Protein 3D3Q (pdb70)

Structure (mmCIF, N/CA/C/O backbone):
data_3D3Q
#
_entry.id   3D3Q
#
_cell.length_a   58.622
_cell.length_b   84.480
_cell.length_c   75.397
_cell.angle_alpha   90.00
_cell.angle_beta   102.87
_cell.angle_gamma   90.00
#
_symmetry.space_group_name_H-M   'P 1 21 1'
#
loop_
_entity.id
_entity.type
_entity.pdbx_description
1 polymer 'tRNA delta(2)-isopentenylpyrophosphate transferase'
2 water water
#
loop_
_atom_site.group_PDB
_atom_site.id
_atom_site.type_symbol
_atom_site.label_atom_id
_atom_site.label_alt_id
_atom_site.label_comp_id
_atom_site.label_asym_id
_atom_site.label_entity_id
_atom_site.label_seq_id
_atom_site.pdbx_PDB_ins_code
_atom_site.Cartn_x
_atom_site.Cartn_y
_atom_site.Cartn_z
_atom_site.occupancy
_atom_site.B_iso_or_equiv
_atom_site.auth_seq_id
_atom_site.auth_comp_id
_atom_site.auth_asym_id
_atom_site.auth_atom_id
_atom_site.pdbx_PDB_model_num
ATOM 1 N N . LYS A 1 6 ? 9.770 -16.706 17.344 1.00 47.34 6 LYS A N 1
ATOM 2 C CA . LYS A 1 6 ? 9.686 -15.469 18.171 1.00 47.92 6 LYS A CA 1
ATOM 3 C C . LYS A 1 6 ? 9.964 -15.789 19.633 1.00 48.21 6 LYS A C 1
ATOM 4 O O . LYS A 1 6 ? 9.492 -16.801 20.167 1.00 48.06 6 LYS A O 1
ATOM 10 N N . PRO A 1 7 ? 10.743 -14.930 20.304 1.00 47.62 7 PRO A N 1
ATOM 11 C CA . PRO A 1 7 ? 11.079 -15.125 21.721 1.00 47.47 7 PRO A CA 1
ATOM 12 C C . PRO A 1 7 ? 9.897 -14.902 22.682 1.00 46.63 7 PRO A C 1
ATOM 13 O O . PRO A 1 7 ? 9.082 -13.993 22.493 1.00 46.51 7 PRO A O 1
ATOM 17 N N . PHE A 1 8 ? 9.814 -15.737 23.715 1.00 44.40 8 PHE A N 1
ATOM 18 C CA . PHE A 1 8 ? 8.747 -15.622 24.697 1.00 41.95 8 PHE A CA 1
ATOM 19 C C . PHE A 1 8 ? 8.958 -14.388 25.566 1.00 40.54 8 PHE A C 1
ATOM 20 O O . PHE A 1 8 ? 10.068 -14.136 26.041 1.00 40.58 8 PHE A O 1
ATOM 28 N N . LEU A 1 9 ? 7.881 -13.631 25.767 1.00 38.04 9 LEU A N 1
ATOM 29 C CA . LEU A 1 9 ? 7.915 -12.418 26.583 1.00 36.38 9 LEU A CA 1
ATOM 30 C C . LEU A 1 9 ? 6.629 -12.238 27.393 1.00 35.98 9 LEU A C 1
ATOM 31 O O . LEU A 1 9 ? 5.542 -12.412 26.847 1.00 37.94 9 LEU A O 1
ATOM 36 N N . ILE A 1 10 ? 6.742 -11.899 28.680 1.00 34.13 10 ILE A N 1
ATOM 37 C CA . ILE A 1 10 ? 5.554 -11.660 29.516 1.00 33.61 10 ILE A CA 1
ATOM 38 C C . ILE A 1 10 ? 5.402 -10.159 29.661 1.00 32.88 10 ILE A C 1
ATOM 39 O O . ILE A 1 10 ? 6.389 -9.457 29.867 1.00 32.89 10 ILE A O 1
ATOM 44 N N . VAL A 1 11 ? 4.179 -9.656 29.545 1.00 32.25 11 VAL A N 1
ATOM 45 C CA . VAL A 1 11 ? 3.953 -8.211 29.699 1.00 33.18 11 VAL A CA 1
ATOM 46 C C . VAL A 1 11 ? 2.799 -7.993 30.705 1.00 33.37 11 VAL A C 1
ATOM 47 O O . VAL A 1 11 ? 1.670 -8.456 30.494 1.00 33.93 11 VAL A O 1
ATOM 51 N N . ILE A 1 12 ? 3.091 -7.290 31.797 1.00 31.84 12 ILE A N 1
ATOM 52 C CA . ILE A 1 12 ? 2.106 -7.032 32.842 1.00 30.80 12 ILE A CA 1
ATOM 53 C C . ILE A 1 12 ? 1.866 -5.536 33.017 1.00 31.11 12 ILE A C 1
ATOM 54 O O . ILE A 1 12 ? 2.624 -4.849 33.708 1.00 30.46 12 ILE A O 1
ATOM 59 N N . VAL A 1 13 ? 0.808 -5.035 32.383 1.00 30.72 13 VAL A N 1
ATOM 60 C CA . VAL A 1 13 ? 0.466 -3.620 32.457 1.00 29.94 13 VAL A CA 1
ATOM 61 C C . VAL A 1 13 ? -0.652 -3.426 33.452 1.00 29.66 13 VAL A C 1
ATOM 62 O O . VAL A 1 13 ? -1.336 -4.374 33.801 1.00 30.84 13 VAL A O 1
ATOM 66 N N . GLY A 1 14 ? -0.839 -2.199 33.909 1.00 30.29 14 GLY A N 1
ATOM 67 C CA . GLY A 1 14 ? -1.889 -1.938 34.871 1.00 31.58 14 GLY A CA 1
ATOM 68 C C . GLY A 1 14 ? -1.642 -0.598 35.525 1.00 32.22 14 GLY A C 1
ATOM 69 O O . GLY A 1 14 ? -0.521 -0.108 35.523 1.00 31.01 14 GLY A O 1
ATOM 70 N N . PRO A 1 15 ? -2.677 0.021 36.103 1.00 33.98 15 PRO A N 1
ATOM 71 C CA . PRO A 1 15 ? -2.483 1.323 36.744 1.00 35.35 15 PRO A CA 1
ATOM 72 C C . PRO A 1 15 ? -1.478 1.279 37.893 1.00 36.07 15 PRO A C 1
ATOM 73 O O . PRO A 1 15 ? -1.230 0.218 38.457 1.00 36.01 15 PRO A O 1
ATOM 77 N N . THR A 1 16 ? -0.891 2.431 38.211 1.00 36.66 16 THR A N 1
ATOM 78 C CA . THR A 1 16 ? 0.089 2.538 39.286 1.00 38.58 16 THR A CA 1
ATOM 79 C C . THR A 1 16 ? -0.373 1.853 40.573 1.00 40.27 16 THR A C 1
ATOM 80 O O . THR A 1 16 ? -1.523 2.001 40.989 1.00 40.98 16 THR A O 1
ATOM 84 N N . ALA A 1 17 ? 0.536 1.118 41.208 1.00 40.72 17 ALA A N 1
ATOM 85 C CA . ALA A 1 17 ? 0.219 0.417 42.443 1.00 42.57 17 ALA A CA 1
ATOM 86 C C . ALA A 1 17 ? -1.083 -0.378 42.324 1.00 43.15 17 ALA A C 1
ATOM 87 O O . ALA A 1 17 ? -2.011 -0.205 43.123 1.00 43.42 17 ALA A O 1
ATOM 89 N N . SER A 1 18 ? -1.159 -1.238 41.317 1.00 42.43 18 SER A N 1
ATOM 90 C CA . SER A 1 18 ? -2.344 -2.051 41.119 1.00 40.61 18 SER A CA 1
ATOM 91 C C . SER A 1 18 ? -1.921 -3.495 41.298 1.00 40.77 18 SER A C 1
ATOM 92 O O . SER A 1 18 ? -2.693 -4.424 41.054 1.00 42.04 18 SER A O 1
ATOM 95 N N . GLY A 1 19 ? -0.681 -3.681 41.730 1.00 40.01 19 GLY A N 1
ATOM 96 C CA . GLY A 1 19 ? -0.170 -5.026 41.920 1.00 40.03 19 GLY A CA 1
ATOM 97 C C . GLY A 1 19 ? 0.645 -5.548 40.744 1.00 38.18 19 GLY A C 1
ATOM 98 O O . GLY A 1 19 ? 1.235 -6.625 40.806 1.00 38.21 19 GLY A O 1
ATOM 99 N N . LYS A 1 20 ? 0.684 -4.791 39.660 1.00 36.98 20 LYS A N 1
ATOM 100 C CA . LYS A 1 20 ? 1.444 -5.241 38.522 1.00 35.89 20 LYS A CA 1
ATOM 101 C C . LYS A 1 20 ? 2.908 -5.443 38.936 1.00 36.34 20 LYS A C 1
ATOM 102 O O . LYS A 1 20 ? 3.527 -6.452 38.590 1.00 37.13 20 LYS A O 1
ATOM 108 N N . THR A 1 21 ? 3.455 -4.511 39.705 1.00 35.70 21 THR A N 1
ATOM 109 C CA . THR A 1 21 ? 4.840 -4.619 40.147 1.00 35.75 21 THR A CA 1
ATOM 110 C C . THR A 1 21 ? 5.079 -5.838 41.024 1.00 35.78 21 THR A C 1
ATOM 111 O O . THR A 1 21 ? 6.054 -6.572 40.832 1.00 35.67 21 THR A O 1
ATOM 115 N N . GLU A 1 22 ? 4.197 -6.056 41.989 1.00 35.56 22 GLU A N 1
ATOM 116 C CA . GLU A 1 22 ? 4.326 -7.196 42.879 1.00 36.42 22 GLU A CA 1
ATOM 117 C C . GLU A 1 22 ? 4.155 -8.475 42.073 1.00 35.88 22 GLU A C 1
ATOM 118 O O . GLU A 1 22 ? 4.979 -9.381 42.161 1.00 37.29 22 GLU A O 1
ATOM 124 N N . LEU A 1 23 ? 3.090 -8.539 41.276 1.00 34.58 23 LEU A N 1
ATOM 125 C CA . LEU A 1 23 ? 2.826 -9.704 40.445 1.00 32.10 23 LEU A CA 1
ATOM 126 C C . LEU A 1 23 ? 4.039 -10.051 39.576 1.00 31.09 23 LEU A C 1
ATOM 127 O O . LEU A 1 23 ? 4.403 -11.217 39.458 1.00 27.98 23 LEU A O 1
ATOM 132 N N . SER A 1 24 ? 4.663 -9.040 38.973 1.00 32.29 24 SER A N 1
ATOM 133 C CA . SER A 1 24 ? 5.842 -9.271 38.129 1.00 34.51 24 SER A CA 1
ATOM 134 C C . SER A 1 24 ? 6.915 -10.040 38.890 1.00 34.30 24 SER A C 1
ATOM 135 O O . SER A 1 24 ? 7.439 -11.030 38.403 1.00 35.07 24 SER A O 1
ATOM 138 N N . ILE A 1 25 ? 7.237 -9.584 40.089 1.00 33.62 25 ILE A N 1
ATOM 139 C CA . ILE A 1 25 ? 8.251 -10.24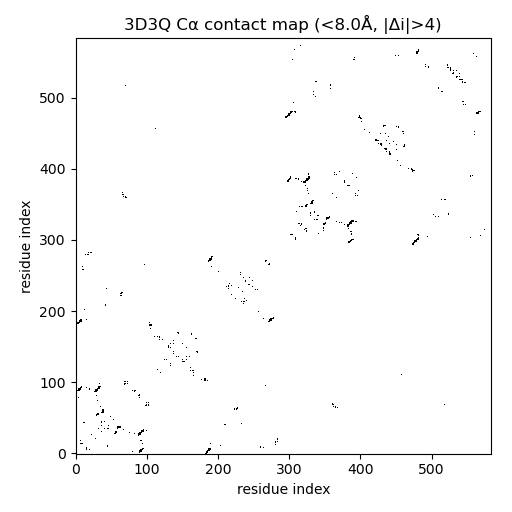4 40.876 1.00 33.95 25 ILE A CA 1
ATOM 140 C C . ILE A 1 25 ? 7.850 -11.690 41.196 1.00 35.37 25 ILE A C 1
ATOM 141 O O . ILE A 1 25 ? 8.677 -12.608 41.097 1.00 35.34 25 ILE A O 1
ATOM 146 N N . GLU A 1 26 ? 6.586 -11.909 41.554 1.00 36.42 26 GLU A N 1
ATOM 147 C CA . GLU A 1 26 ? 6.106 -13.262 41.869 1.00 38.00 26 GLU A CA 1
ATOM 148 C C . GLU A 1 26 ? 6.267 -14.202 40.671 1.00 37.34 26 GLU A C 1
ATOM 149 O O . GLU A 1 26 ? 6.623 -15.369 40.836 1.00 37.59 26 GLU A O 1
ATOM 155 N N . VAL A 1 27 ? 6.001 -13.683 39.473 1.00 36.34 27 VAL A N 1
ATOM 156 C CA . VAL A 1 27 ? 6.141 -14.460 38.248 1.00 34.75 27 VAL A CA 1
ATOM 157 C C . VAL A 1 27 ? 7.627 -14.683 37.994 1.00 35.06 27 VAL A C 1
ATOM 158 O O . VAL A 1 27 ? 8.044 -15.752 37.567 1.00 34.96 27 VAL A O 1
ATOM 162 N N . ALA A 1 28 ? 8.419 -13.657 38.275 1.00 35.66 28 ALA A N 1
ATOM 163 C CA . ALA A 1 28 ? 9.849 -13.720 38.085 1.00 36.34 28 ALA A CA 1
ATOM 164 C C . ALA A 1 28 ? 10.465 -14.753 39.009 1.00 38.34 28 ALA A C 1
ATOM 165 O O . ALA A 1 28 ? 11.452 -15.406 38.660 1.00 39.44 28 ALA A O 1
ATOM 167 N N . LYS A 1 29 ? 9.889 -14.910 40.194 1.00 39.77 29 LYS A N 1
ATOM 168 C CA . LYS A 1 29 ? 10.408 -15.880 41.146 1.00 40.39 29 LYS A CA 1
ATOM 169 C C . LYS A 1 29 ? 9.949 -17.299 40.859 1.00 40.52 29 LYS A C 1
ATOM 170 O O . LYS A 1 29 ? 10.622 -18.239 41.252 1.00 41.59 29 LYS A O 1
ATOM 176 N N . LYS A 1 30 ? 8.816 -17.465 40.186 1.00 40.21 30 LYS A N 1
ATOM 177 C CA . LYS A 1 30 ? 8.337 -18.806 39.901 1.00 41.59 30 LYS A CA 1
ATOM 178 C C . LYS A 1 30 ? 8.884 -19.327 38.571 1.00 43.51 30 LYS A C 1
ATOM 179 O O . LYS A 1 30 ? 8.861 -20.529 38.327 1.00 43.62 30 LYS A O 1
ATOM 185 N N . PHE A 1 31 ? 9.388 -18.430 37.721 1.00 44.17 31 PHE A N 1
ATOM 186 C CA . PHE A 1 31 ? 9.940 -18.814 36.419 1.00 44.51 31 PHE A CA 1
ATOM 187 C C . PHE A 1 31 ? 11.289 -18.170 36.195 1.00 45.33 31 PHE A C 1
ATOM 188 O O . PHE A 1 31 ? 11.634 -17.818 35.068 1.00 45.02 31 PHE A O 1
ATOM 196 N N . ASN A 1 32 ? 12.050 -18.044 37.282 1.00 47.84 32 ASN A N 1
ATOM 197 C CA . ASN A 1 32 ? 13.382 -17.419 37.295 1.00 49.84 32 ASN A CA 1
ATOM 198 C C . ASN A 1 32 ? 13.603 -16.505 36.095 1.00 49.50 32 ASN A C 1
ATOM 199 O O . ASN A 1 32 ? 14.394 -16.794 35.191 1.00 50.98 32 ASN A O 1
ATOM 204 N N . GLY A 1 33 ? 12.871 -15.398 36.096 1.00 47.07 33 GLY A N 1
ATOM 205 C CA . GLY A 1 33 ? 12.994 -14.433 35.027 1.00 44.42 33 GLY A CA 1
ATOM 206 C C . GLY A 1 33 ? 13.567 -13.138 35.566 1.00 42.58 33 GLY A C 1
ATOM 207 O O . GLY A 1 33 ? 13.970 -13.059 36.725 1.00 41.73 33 GLY A O 1
ATOM 208 N N . GLU A 1 34 ? 13.620 -12.124 34.711 1.00 41.54 34 GLU A N 1
ATOM 209 C CA . GLU A 1 34 ? 14.122 -10.821 35.099 1.00 39.53 34 GLU A CA 1
ATOM 210 C C . GLU A 1 34 ? 13.166 -9.801 34.512 1.00 38.04 34 GLU A C 1
ATOM 211 O O . GLU A 1 34 ? 12.592 -10.005 33.440 1.00 36.36 34 GLU A O 1
ATOM 217 N N . ILE A 1 35 ? 13.008 -8.695 35.222 1.00 37.64 35 ILE A N 1
ATOM 218 C CA . ILE A 1 35 ? 12.066 -7.665 34.828 1.00 37.78 35 ILE A CA 1
ATOM 219 C C . ILE A 1 35 ? 12.679 -6.440 34.183 1.00 37.21 35 ILE A C 1
ATOM 220 O O . ILE A 1 35 ? 13.723 -5.963 34.602 1.00 37.93 35 ILE A O 1
ATOM 225 N N . ILE A 1 36 ? 12.003 -5.926 33.166 1.00 37.04 36 ILE A N 1
ATOM 226 C CA . ILE A 1 36 ? 12.438 -4.716 32.496 1.00 36.12 36 ILE A CA 1
ATOM 227 C C . ILE A 1 36 ? 11.354 -3.669 32.787 1.00 37.69 36 ILE A C 1
ATOM 228 O O . ILE A 1 36 ? 10.207 -3.833 32.380 1.00 38.12 36 ILE A O 1
ATOM 233 N N . SER A 1 37 ? 11.709 -2.610 33.506 1.00 37.83 37 SER A N 1
ATOM 234 C CA . SER A 1 37 ? 10.744 -1.571 33.829 1.00 37.74 37 SER A CA 1
ATOM 235 C C . SER A 1 37 ? 10.202 -0.918 32.553 1.00 37.95 37 SER A C 1
ATOM 236 O O . SER A 1 37 ? 10.969 -0.487 31.692 1.00 37.35 37 SER A O 1
ATOM 239 N N . GLY A 1 38 ? 8.874 -0.871 32.426 1.00 38.61 38 GLY A N 1
ATOM 240 C CA . GLY A 1 38 ? 8.253 -0.268 31.252 1.00 39.20 38 GLY A CA 1
ATOM 241 C C . GLY A 1 38 ? 7.872 1.183 31.485 1.00 41.13 38 GLY A C 1
ATOM 242 O O . GLY A 1 38 ? 7.455 1.899 30.565 1.00 39.58 38 GLY A O 1
ATOM 243 N N . ASP A 1 39 ? 8.020 1.615 32.734 1.00 42.10 39 ASP A N 1
ATOM 244 C CA . ASP A 1 39 ? 7.694 2.977 33.129 1.00 44.59 39 ASP A CA 1
ATOM 245 C C . ASP A 1 39 ? 8.674 3.991 32.530 1.00 45.44 39 ASP A C 1
ATOM 246 O O . ASP A 1 39 ? 9.884 3.849 32.665 1.00 46.29 39 ASP A O 1
ATOM 251 N N . SER A 1 40 ? 8.149 5.028 31.890 1.00 45.73 40 SER A N 1
ATOM 252 C CA . SER A 1 40 ? 9.007 6.038 31.286 1.00 46.96 40 SER A CA 1
ATOM 253 C C . SER A 1 40 ? 9.523 7.073 32.276 1.00 47.74 40 SER A C 1
ATOM 254 O O . SER A 1 40 ? 10.194 8.033 31.886 1.00 47.33 40 SER A O 1
ATOM 265 N N . GLN A 1 42 ? 10.521 5.967 35.778 1.00 47.21 42 GLN A N 1
ATOM 266 C CA . GLN A 1 42 ? 11.387 5.258 36.710 1.00 44.79 42 GLN A CA 1
ATOM 267 C C . GLN A 1 42 ? 12.805 5.173 36.162 1.00 43.38 42 GLN A C 1
ATOM 268 O O . GLN A 1 42 ? 13.702 4.659 36.822 1.00 42.91 42 GLN A O 1
ATOM 274 N N . VAL A 1 43 ? 13.002 5.709 34.960 1.00 41.63 43 VAL A N 1
ATOM 275 C CA . VAL A 1 43 ? 14.308 5.709 34.338 1.00 39.69 43 VAL A CA 1
ATOM 276 C C . VAL A 1 43 ? 15.179 6.815 34.916 1.00 39.24 43 VAL A C 1
ATOM 277 O O . VAL A 1 43 ? 16.398 6.742 34.848 1.00 39.12 43 VAL A O 1
ATOM 281 N N . TYR A 1 44 ? 14.547 7.831 35.496 1.00 39.65 44 TYR A N 1
ATOM 282 C CA . TYR A 1 44 ? 15.278 8.961 36.069 1.00 40.32 44 TYR A CA 1
ATOM 283 C C . TYR A 1 44 ? 15.685 8.755 37.538 1.00 42.44 44 TYR A C 1
ATOM 284 O O . TYR A 1 44 ? 14.876 8.359 38.372 1.00 42.07 44 TYR A O 1
ATOM 293 N N . GLN A 1 45 ? 16.945 9.042 37.847 1.00 43.92 45 GLN A N 1
ATOM 294 C CA . GLN A 1 45 ? 17.452 8.884 39.196 1.00 46.34 45 GLN A CA 1
ATOM 295 C C . GLN A 1 45 ? 17.102 10.118 40.029 1.00 47.78 45 GLN A C 1
ATOM 296 O O . GLN A 1 45 ? 17.187 11.249 39.548 1.00 47.56 45 GLN A O 1
ATOM 302 N N . GLY A 1 46 ? 16.685 9.896 41.274 1.00 48.21 46 GLY A N 1
ATOM 303 C CA . GLY A 1 46 ? 16.318 11.011 42.135 1.00 49.37 46 GLY A CA 1
ATOM 304 C C . GLY A 1 46 ? 14.813 11.171 42.212 1.00 50.77 46 GLY A C 1
ATOM 305 O O . GLY A 1 46 ? 14.273 11.756 43.159 1.00 49.20 46 GLY A O 1
ATOM 314 N N . ASP A 1 48 ? 12.109 8.969 42.713 1.00 52.63 48 ASP A N 1
ATOM 315 C CA . ASP A 1 48 ? 11.651 7.657 43.149 1.00 51.41 48 ASP A CA 1
ATOM 316 C C . ASP A 1 48 ? 10.236 7.640 43.742 1.00 49.19 48 ASP A C 1
ATOM 317 O O . ASP A 1 48 ? 9.437 6.753 43.438 1.00 48.61 48 ASP A O 1
ATOM 322 N N . ILE A 1 49 ? 9.924 8.620 44.578 1.00 46.94 49 ILE A N 1
ATOM 323 C CA . ILE A 1 49 ? 8.617 8.680 45.210 1.00 45.38 49 ILE A CA 1
ATOM 324 C C . ILE A 1 49 ? 7.471 9.008 44.261 1.00 43.66 49 ILE A C 1
ATOM 325 O O . ILE A 1 49 ? 6.463 8.309 44.243 1.00 43.49 49 ILE A O 1
ATOM 330 N N . GLY A 1 50 ? 7.617 10.070 43.479 1.00 42.05 50 GLY A N 1
ATOM 331 C CA . GLY A 1 50 ? 6.546 10.454 42.569 1.00 41.84 50 GLY A CA 1
ATOM 332 C C . GLY A 1 50 ? 6.304 9.495 41.416 1.00 39.86 50 GLY A C 1
ATOM 333 O O . GLY A 1 50 ? 5.323 9.614 40.685 1.00 38.30 50 GLY A O 1
ATOM 334 N N . THR A 1 51 ? 7.185 8.522 41.268 1.00 38.59 51 THR A N 1
ATOM 335 C CA . THR A 1 51 ? 7.065 7.593 40.177 1.00 39.16 51 THR A CA 1
ATOM 336 C C . THR A 1 51 ? 6.732 6.186 40.632 1.00 39.81 51 THR A C 1
ATOM 337 O O . THR A 1 51 ? 6.650 5.269 39.811 1.00 40.79 51 THR A O 1
ATOM 341 N N . ALA A 1 52 ? 6.545 6.017 41.939 1.00 39.14 52 ALA A N 1
ATOM 342 C CA . ALA A 1 52 ? 6.226 4.717 42.538 1.00 37.57 52 ALA A CA 1
ATOM 343 C C . ALA A 1 52 ? 7.338 3.724 42.226 1.00 38.14 52 ALA A C 1
ATOM 344 O O . ALA A 1 52 ? 7.094 2.532 42.036 1.00 37.54 52 ALA A O 1
ATOM 346 N N . LYS A 1 53 ? 8.565 4.235 42.181 1.00 40.06 53 LYS A N 1
ATOM 347 C CA . LYS A 1 53 ? 9.741 3.420 41.888 1.00 42.16 53 LYS A CA 1
ATOM 348 C C . LYS A 1 53 ? 9.989 2.345 42.939 1.00 42.20 53 LYS A C 1
ATOM 349 O O . LYS A 1 53 ? 10.161 2.651 44.121 1.00 42.30 53 LYS A O 1
ATOM 355 N N . VAL A 1 54 ? 10.027 1.089 42.498 1.00 42.43 54 VAL A N 1
ATOM 356 C CA . VAL A 1 54 ? 10.262 -0.040 43.395 1.00 42.54 54 VAL A CA 1
ATOM 357 C C . VAL A 1 54 ? 11.678 -0.002 43.960 1.00 42.74 54 VAL A C 1
ATOM 358 O O . VAL A 1 54 ? 12.640 0.289 43.238 1.00 42.21 54 VAL A O 1
ATOM 362 N N . THR A 1 55 ? 11.810 -0.291 45.250 1.00 41.88 55 THR A N 1
ATOM 363 C CA . THR A 1 55 ? 13.120 -0.254 45.891 1.00 42.17 55 THR A CA 1
ATOM 364 C C . THR A 1 55 ? 13.915 -1.537 45.748 1.00 40.91 55 THR A C 1
ATOM 365 O O . THR A 1 55 ? 13.357 -2.611 45.534 1.00 37.85 55 THR A O 1
ATOM 369 N N . THR A 1 56 ? 15.233 -1.406 45.856 1.00 42.43 56 THR A N 1
ATOM 370 C CA . THR A 1 56 ? 16.114 -2.557 45.731 1.00 44.85 56 THR A CA 1
ATOM 371 C C . THR A 1 56 ? 15.630 -3.688 46.640 1.00 45.98 56 THR A C 1
ATOM 372 O O . THR A 1 56 ? 15.676 -4.852 46.262 1.00 46.23 56 THR A O 1
ATOM 376 N N . GLU A 1 57 ? 15.143 -3.343 47.828 1.00 47.39 57 GLU A N 1
ATOM 377 C CA . GLU A 1 57 ? 14.674 -4.344 48.773 1.00 47.62 57 GLU A CA 1
ATOM 378 C C . GLU A 1 57 ? 13.441 -5.053 48.306 1.00 47.71 57 GLU A C 1
ATOM 379 O O . GLU A 1 57 ? 13.327 -6.260 48.438 1.00 48.16 57 GLU A O 1
ATOM 385 N N . GLU A 1 58 ? 12.502 -4.291 47.779 1.00 48.34 58 GLU A N 1
ATOM 386 C CA . GLU A 1 58 ? 11.257 -4.857 47.314 1.00 50.36 58 GLU A CA 1
ATOM 387 C C . GLU A 1 58 ? 11.435 -5.758 46.103 1.00 51.67 58 GLU A C 1
ATOM 388 O O . GLU A 1 58 ? 10.605 -6.627 45.843 1.00 51.05 58 GLU A O 1
ATOM 402 N N . GLU A 1 60 ? 13.163 -8.110 45.831 1.00 53.56 60 GLU A N 1
ATOM 403 C CA . GLU A 1 60 ? 13.433 -9.453 46.352 1.00 52.64 60 GLU A CA 1
ATOM 404 C C . GLU A 1 60 ? 14.481 -10.251 45.585 1.00 50.43 60 GLU A C 1
ATOM 405 O O . GLU A 1 60 ? 14.318 -11.450 45.392 1.00 51.35 60 GLU A O 1
ATOM 411 N N . GLY A 1 61 ? 15.554 -9.601 45.154 1.00 48.05 61 GLY A N 1
ATOM 412 C CA . GLY A 1 61 ? 16.582 -10.330 44.443 1.00 46.22 61 GLY A CA 1
ATOM 413 C C . GLY A 1 61 ? 16.423 -10.307 42.939 1.00 45.02 61 GLY A C 1
ATOM 414 O O . GLY A 1 61 ? 17.412 -10.296 42.208 1.00 46.21 61 GLY A O 1
ATOM 415 N N . ILE A 1 62 ? 15.189 -10.308 42.455 1.00 43.60 62 ILE A N 1
ATOM 416 C CA . ILE A 1 62 ? 14.969 -10.276 41.019 1.00 41.23 62 ILE A CA 1
ATOM 417 C C . ILE A 1 62 ? 15.599 -9.022 40.419 1.00 40.65 62 ILE A C 1
ATOM 418 O O . ILE A 1 62 ? 15.292 -7.905 40.821 1.00 41.62 62 ILE A O 1
ATOM 423 N N . PRO A 1 63 ? 16.491 -9.190 39.442 1.00 40.13 63 PRO A N 1
ATOM 424 C CA . PRO A 1 63 ? 17.144 -8.041 38.805 1.00 40.32 63 PRO A CA 1
ATOM 425 C C . PRO A 1 63 ? 16.221 -7.197 37.917 1.00 39.75 63 PRO A C 1
ATOM 426 O O . PRO A 1 63 ? 15.509 -7.736 37.073 1.00 39.18 63 PRO A O 1
ATOM 430 N N . HIS A 1 64 ? 16.235 -5.877 38.115 1.00 39.80 64 HIS A N 1
ATOM 431 C CA . HIS A 1 64 ? 15.404 -4.971 37.322 1.00 40.76 64 HIS A CA 1
ATOM 432 C C . HIS A 1 64 ? 16.240 -4.041 36.409 1.00 42.95 64 HIS A C 1
ATOM 433 O O . HIS A 1 64 ? 17.318 -3.576 36.786 1.00 41.97 64 HIS A O 1
ATOM 440 N N . TYR A 1 65 ? 15.734 -3.786 35.201 1.00 44.46 65 TYR A N 1
ATOM 441 C CA . TYR A 1 65 ? 16.416 -2.924 34.246 1.00 46.92 65 TYR A CA 1
ATOM 442 C C . TYR A 1 65 ? 15.558 -1.722 33.913 1.00 48.79 65 TYR A C 1
ATOM 443 O O . TYR A 1 65 ? 14.356 -1.716 34.197 1.00 48.51 65 TYR A O 1
ATOM 460 N N . ILE A 1 67 ? 15.790 1.237 35.256 1.00 50.85 67 ILE A N 1
ATOM 461 C CA . ILE A 1 67 ? 15.494 2.005 36.472 1.00 49.39 67 ILE A CA 1
ATOM 462 C C . ILE A 1 67 ? 16.742 2.762 36.944 1.00 48.87 67 ILE A C 1
ATOM 463 O O . ILE A 1 67 ? 17.774 2.150 37.219 1.00 49.58 67 ILE A O 1
ATOM 468 N N . ASP A 1 68 ? 16.639 4.090 37.028 1.00 47.81 68 ASP A N 1
ATOM 469 C CA . ASP A 1 68 ? 17.760 4.942 37.434 1.00 47.06 68 ASP A CA 1
ATOM 470 C C . ASP A 1 68 ? 18.911 4.812 36.444 1.00 46.44 68 ASP A C 1
ATOM 471 O O . ASP A 1 68 ? 20.064 4.604 36.838 1.00 46.29 68 ASP A O 1
ATOM 476 N N . ILE A 1 69 ? 18.599 4.922 35.158 1.00 44.44 69 ILE A N 1
ATOM 477 C CA . ILE A 1 69 ? 19.616 4.812 34.129 1.00 42.98 69 ILE A CA 1
ATOM 478 C C . ILE A 1 69 ? 19.953 6.161 33.496 1.00 42.60 69 ILE A C 1
ATOM 479 O O . ILE A 1 69 ? 20.851 6.252 32.664 1.00 42.00 69 ILE A O 1
ATOM 484 N N . LEU A 1 70 ? 19.245 7.212 33.902 1.00 42.59 70 LEU A N 1
ATOM 485 C CA . LEU A 1 70 ? 19.486 8.549 33.359 1.00 40.82 70 LEU A CA 1
ATOM 486 C C . LEU A 1 70 ? 19.250 9.633 34.407 1.00 41.05 70 LEU A C 1
ATOM 487 O O . LEU A 1 70 ? 18.577 9.405 35.398 1.00 41.88 70 LEU A O 1
ATOM 492 N N . PRO A 1 71 ? 19.835 10.825 34.214 1.00 43.24 71 PRO A N 1
ATOM 493 C CA . PRO A 1 71 ? 19.650 11.934 35.154 1.00 41.06 71 PRO A CA 1
ATOM 494 C C . PRO A 1 71 ? 18.362 12.638 34.725 1.00 42.77 71 PRO A C 1
ATOM 495 O O . PRO A 1 71 ? 17.904 12.457 33.605 1.00 42.17 71 PRO A O 1
ATOM 499 N N . PRO A 1 72 ? 17.770 13.460 35.603 1.00 46.11 72 PRO A N 1
ATOM 500 C CA . PRO A 1 72 ? 16.522 14.173 35.299 1.00 45.97 72 PRO A CA 1
ATOM 501 C C . PRO A 1 72 ? 16.497 14.962 33.990 1.00 48.27 72 PRO A C 1
ATOM 502 O O . PRO A 1 72 ? 15.500 14.933 33.254 1.00 49.06 72 PRO A O 1
ATOM 506 N N . ASP A 1 73 ? 17.593 15.659 33.693 1.00 50.27 73 ASP A N 1
ATOM 507 C CA . ASP A 1 73 ? 17.710 16.484 32.476 1.00 50.11 73 ASP A CA 1
ATOM 508 C C . ASP A 1 73 ? 17.880 15.666 31.197 1.00 50.04 73 ASP A C 1
ATOM 509 O O . ASP A 1 73 ? 17.918 16.220 30.087 1.00 51.02 73 ASP A O 1
ATOM 514 N N . ALA A 1 74 ? 17.997 14.350 31.356 1.00 48.21 74 ALA A N 1
ATOM 515 C CA . ALA A 1 74 ? 18.159 13.464 30.210 1.00 45.93 74 ALA A CA 1
ATOM 516 C C . ALA A 1 74 ? 16.842 13.337 29.472 1.00 44.07 74 ALA A C 1
ATOM 517 O O . ALA A 1 74 ? 15.780 13.627 30.015 1.00 41.10 74 ALA A O 1
ATOM 519 N N . SER A 1 75 ? 16.921 12.893 28.229 1.00 44.15 75 SER A N 1
ATOM 520 C CA . SER A 1 75 ? 15.727 12.747 27.425 1.00 44.33 75 SER A CA 1
ATOM 521 C C . SER A 1 75 ? 15.354 11.285 27.232 1.00 42.90 75 SER A C 1
ATOM 522 O O . SER A 1 75 ? 16.217 10.409 27.187 1.00 42.46 75 SER A O 1
ATOM 525 N N . PHE A 1 76 ? 14.058 11.028 27.128 1.00 42.25 76 PHE A N 1
ATOM 526 C CA . PHE A 1 76 ? 13.589 9.677 26.939 1.00 42.63 76 PHE A CA 1
ATOM 527 C C . PHE A 1 76 ? 12.435 9.680 25.950 1.00 44.28 76 PHE A C 1
ATOM 528 O O . PHE A 1 76 ? 11.843 10.731 25.681 1.00 44.93 76 PHE A O 1
ATOM 536 N N . SER A 1 77 ? 12.112 8.506 25.413 1.00 44.42 77 SER A N 1
ATOM 537 C CA . SER A 1 77 ? 11.050 8.409 24.423 1.00 44.38 77 SER A CA 1
ATOM 538 C C . SER A 1 77 ? 10.626 6.972 24.168 1.00 44.19 77 SER A C 1
ATOM 539 O O . SER A 1 77 ? 11.321 6.029 24.532 1.00 43.90 77 SER A O 1
ATOM 542 N N . ALA A 1 78 ? 9.481 6.813 23.521 1.00 42.68 78 ALA A N 1
ATOM 543 C CA . ALA A 1 78 ? 8.996 5.488 23.212 1.00 42.21 78 ALA A CA 1
ATOM 544 C C . ALA A 1 78 ? 10.066 4.637 22.487 1.00 43.10 78 ALA A C 1
ATOM 545 O O . ALA A 1 78 ? 10.303 3.504 22.882 1.00 42.31 78 ALA A O 1
ATOM 547 N N . TYR A 1 79 ? 10.724 5.159 21.448 1.00 44.68 79 TYR A N 1
ATOM 548 C CA . TYR A 1 79 ? 11.728 4.350 20.756 1.00 46.27 79 TYR A CA 1
ATOM 549 C C . TYR A 1 79 ? 12.962 4.134 21.609 1.00 44.55 79 TYR A C 1
ATOM 550 O O . TYR A 1 79 ? 13.531 3.041 21.616 1.00 43.90 79 TYR A O 1
ATOM 559 N N . GLU A 1 80 ? 13.384 5.165 22.327 1.00 42.75 80 GLU A N 1
ATOM 560 C CA . GLU A 1 80 ? 14.558 5.030 23.179 1.00 41.93 80 GLU A CA 1
ATOM 561 C C . GLU A 1 80 ? 14.369 3.772 24.037 1.00 40.72 80 GLU A C 1
ATOM 562 O O . GLU A 1 80 ? 15.285 2.960 24.174 1.00 41.10 80 GLU A O 1
ATOM 568 N N . PHE A 1 81 ? 13.158 3.609 24.570 1.00 38.87 81 PHE A N 1
ATOM 569 C CA . PHE A 1 81 ? 12.781 2.465 25.407 1.00 36.19 81 PHE A CA 1
ATOM 570 C C . PHE A 1 81 ? 12.849 1.170 24.596 1.00 36.54 81 PHE A C 1
ATOM 571 O O . PHE A 1 81 ? 13.312 0.137 25.086 1.00 35.85 81 PHE A O 1
ATOM 579 N N . LYS A 1 82 ? 12.394 1.239 23.347 1.00 37.42 82 LYS A N 1
ATOM 580 C CA . LYS A 1 82 ? 12.392 0.079 22.453 1.00 38.62 82 LYS A CA 1
ATOM 581 C C . LYS A 1 82 ? 13.807 -0.407 22.131 1.00 38.47 82 LYS A C 1
ATOM 582 O O . LYS A 1 82 ? 14.089 -1.606 22.162 1.00 36.19 82 LYS A O 1
ATOM 588 N N . LYS A 1 83 ? 14.690 0.535 21.822 1.00 39.75 83 LYS A N 1
ATOM 589 C CA . LYS A 1 83 ? 16.067 0.201 21.496 1.00 40.53 83 LYS A CA 1
ATOM 590 C C . LYS A 1 83 ? 16.724 -0.543 22.648 1.00 40.76 83 LYS A C 1
ATOM 591 O O . LYS A 1 83 ? 17.320 -1.608 22.444 1.00 41.80 83 LYS A O 1
ATOM 597 N N . ARG A 1 84 ? 16.607 0.020 23.856 1.00 40.35 84 ARG A N 1
ATOM 598 C CA . ARG A 1 84 ? 17.190 -0.572 25.084 1.00 39.35 84 ARG A CA 1
ATOM 599 C C . ARG A 1 84 ? 16.484 -1.854 25.530 1.00 37.92 84 ARG A C 1
ATOM 600 O O . ARG A 1 84 ? 17.133 -2.806 25.954 1.00 36.85 84 ARG A O 1
ATOM 608 N N . ALA A 1 85 ? 15.158 -1.862 25.438 1.00 37.30 85 ALA A N 1
ATOM 609 C CA . ALA A 1 85 ? 14.393 -3.027 25.822 1.00 38.07 85 ALA A CA 1
ATOM 610 C C . ALA A 1 85 ? 14.677 -4.226 24.905 1.00 38.96 85 ALA A C 1
ATOM 611 O O . ALA A 1 85 ? 14.838 -5.338 25.393 1.00 38.84 85 ALA A O 1
ATOM 613 N N . GLU A 1 86 ? 14.755 -4.012 23.590 1.00 40.01 86 GLU A N 1
ATOM 614 C CA . GLU A 1 86 ? 15.020 -5.119 22.663 1.00 40.70 86 GLU A CA 1
ATOM 615 C C . GLU A 1 86 ? 16.344 -5.794 22.966 1.00 39.19 86 GLU A C 1
ATOM 616 O O . GLU A 1 86 ? 16.460 -7.009 22.858 1.00 37.95 86 GLU A O 1
ATOM 622 N N . LYS A 1 87 ? 17.346 -5.012 23.343 1.00 38.58 87 LYS A N 1
ATOM 623 C CA . LYS A 1 87 ? 18.640 -5.592 23.648 1.00 38.74 87 LYS A CA 1
ATOM 624 C C . LYS A 1 87 ? 18.535 -6.451 24.909 1.00 37.94 87 LYS A C 1
ATOM 625 O O . LYS A 1 87 ? 18.982 -7.593 24.913 1.00 37.92 87 LYS A O 1
ATOM 631 N N . TYR A 1 88 ? 17.925 -5.910 25.962 1.00 36.95 88 TYR A N 1
ATOM 632 C CA . TYR A 1 88 ? 17.762 -6.644 27.214 1.00 37.15 88 TYR A CA 1
ATOM 633 C C . TYR A 1 88 ? 16.916 -7.913 27.029 1.00 37.80 88 TYR A C 1
ATOM 634 O O . TYR A 1 88 ? 17.218 -8.973 27.580 1.00 37.94 88 TYR A O 1
ATOM 643 N N . ILE A 1 89 ? 15.853 -7.815 26.250 1.00 37.05 89 ILE A N 1
ATOM 644 C CA . ILE A 1 89 ? 15.015 -8.973 26.022 1.00 36.98 89 ILE A CA 1
ATOM 645 C C . ILE A 1 89 ? 15.820 -10.109 25.369 1.00 37.79 89 ILE A C 1
ATOM 646 O O . ILE A 1 89 ? 15.541 -11.282 25.617 1.00 37.75 89 ILE A O 1
ATOM 651 N N . LYS A 1 90 ? 16.806 -9.776 24.533 1.00 38.00 90 LYS A N 1
ATOM 652 C CA . LYS A 1 90 ? 17.631 -10.807 23.886 1.00 38.01 90 LYS A CA 1
ATOM 653 C C . LYS A 1 90 ? 18.670 -11.334 24.868 1.00 38.13 90 LYS A C 1
ATOM 654 O O . LYS A 1 90 ? 18.861 -12.542 24.992 1.00 37.33 90 LYS A O 1
ATOM 660 N N . ASP A 1 91 ? 19.342 -10.428 25.565 1.00 37.73 91 ASP A N 1
ATOM 661 C CA . ASP A 1 91 ? 20.350 -10.837 26.521 1.00 38.39 91 ASP A CA 1
ATOM 662 C C . ASP A 1 91 ? 19.727 -11.783 27.541 1.00 38.89 91 ASP A C 1
ATOM 663 O O . ASP A 1 91 ? 20.293 -12.821 27.849 1.00 39.41 91 ASP A O 1
ATOM 668 N N . ILE A 1 92 ? 18.553 -11.418 28.052 1.00 38.96 92 ILE A N 1
ATOM 669 C CA . ILE A 1 92 ? 17.828 -12.232 29.034 1.00 39.57 92 ILE A CA 1
ATOM 670 C C . ILE A 1 92 ? 17.530 -13.640 28.495 1.00 40.37 92 ILE A C 1
ATOM 671 O O . ILE A 1 92 ? 17.873 -14.645 29.131 1.00 41.32 92 ILE A O 1
ATOM 676 N N . THR A 1 93 ? 16.896 -13.717 27.326 1.00 40.55 93 THR A N 1
ATOM 677 C CA . THR A 1 93 ? 16.551 -15.012 26.745 1.00 39.43 93 THR A CA 1
ATOM 678 C C . THR A 1 93 ? 17.799 -15.812 26.487 1.00 38.37 93 THR A C 1
ATOM 679 O O . THR A 1 93 ? 17.805 -17.030 26.638 1.00 37.61 93 THR A O 1
ATOM 683 N N . ARG A 1 94 ? 18.851 -15.102 26.091 1.00 38.34 94 ARG A N 1
ATOM 684 C CA . ARG A 1 94 ? 20.141 -15.708 25.766 1.00 38.82 94 ARG A CA 1
ATOM 685 C C . ARG A 1 94 ? 20.741 -16.429 26.954 1.00 37.58 94 ARG A C 1
ATOM 686 O O . ARG A 1 94 ? 21.525 -17.358 26.788 1.00 37.56 94 ARG A O 1
ATOM 694 N N . ARG A 1 95 ? 20.374 -15.999 28.152 1.00 38.15 95 ARG A N 1
ATOM 695 C CA . ARG A 1 95 ? 20.890 -16.641 29.355 1.00 39.17 95 ARG A CA 1
ATOM 696 C C . ARG A 1 95 ? 19.842 -17.586 29.935 1.00 40.16 95 ARG A C 1
ATOM 697 O O . ARG A 1 95 ? 19.773 -17.807 31.148 1.00 40.51 95 ARG A O 1
ATOM 705 N N . GLY A 1 96 ? 19.024 -18.134 29.035 1.00 41.04 96 GLY A N 1
ATOM 706 C CA . GLY A 1 96 ? 17.982 -19.081 29.403 1.00 41.01 96 GLY A CA 1
ATOM 707 C C . GLY A 1 96 ? 16.998 -18.627 30.459 1.00 41.51 96 GLY A C 1
ATOM 708 O O . GLY A 1 96 ? 16.566 -19.424 31.286 1.00 41.53 96 GLY A O 1
ATOM 709 N N . LYS A 1 97 ? 16.644 -17.350 30.443 1.00 41.90 97 LYS A N 1
ATOM 710 C CA . LYS A 1 97 ? 15.692 -16.832 31.419 1.00 42.49 97 LYS A CA 1
ATOM 711 C C . LYS A 1 97 ? 14.426 -16.318 30.727 1.00 41.53 97 LYS A C 1
ATOM 712 O O . LYS A 1 97 ? 14.305 -16.363 29.498 1.00 42.10 97 LYS A O 1
ATOM 718 N N . VAL A 1 98 ? 13.483 -15.833 31.524 1.00 38.99 98 VAL A N 1
ATOM 719 C CA . VAL A 1 98 ? 12.230 -15.338 30.989 1.00 36.53 98 VAL A CA 1
ATOM 720 C C . VAL A 1 98 ? 12.110 -13.838 31.071 1.00 37.14 98 VAL A C 1
ATOM 721 O O . VAL A 1 98 ? 11.898 -13.280 32.152 1.00 36.62 98 VAL A O 1
ATOM 725 N N . PRO A 1 99 ? 12.236 -13.158 29.924 1.00 36.43 99 PRO A N 1
ATOM 726 C CA . PRO A 1 99 ? 12.133 -11.702 29.880 1.00 35.92 99 PRO A CA 1
ATOM 727 C C . PRO A 1 99 ? 10.707 -11.243 30.242 1.00 36.90 99 PRO A C 1
ATOM 728 O O . PRO A 1 99 ? 9.723 -11.657 29.609 1.00 36.32 99 PRO A O 1
ATOM 732 N N . ILE A 1 100 ? 10.609 -10.378 31.256 1.00 35.85 100 ILE A N 1
ATOM 733 C CA . ILE A 1 100 ? 9.324 -9.866 31.746 1.00 34.09 100 ILE A CA 1
ATOM 734 C C . ILE A 1 100 ? 9.369 -8.347 31.820 1.00 34.92 100 ILE A C 1
ATOM 735 O O . ILE A 1 100 ? 10.280 -7.778 32.418 1.00 35.54 100 ILE A O 1
ATOM 740 N N . ILE A 1 101 ? 8.394 -7.688 31.213 1.00 35.33 101 ILE A N 1
ATOM 741 C CA . ILE A 1 101 ? 8.345 -6.238 31.279 1.00 35.38 101 ILE A CA 1
ATOM 742 C C . ILE A 1 101 ? 7.166 -5.844 32.173 1.00 35.55 101 ILE A C 1
ATOM 743 O O . ILE A 1 101 ? 6.032 -6.270 31.972 1.00 34.79 101 ILE A O 1
ATOM 748 N N . ALA A 1 102 ? 7.478 -5.049 33.189 1.00 35.59 102 ALA A N 1
ATOM 749 C CA . ALA A 1 102 ? 6.510 -4.580 34.147 1.00 34.62 102 ALA A CA 1
ATOM 750 C C . ALA A 1 102 ? 6.215 -3.135 33.837 1.00 36.25 102 ALA A C 1
ATOM 751 O O . ALA A 1 102 ? 7.129 -2.337 33.607 1.00 36.56 102 ALA A O 1
ATOM 753 N N . GLY A 1 103 ? 4.928 -2.806 33.808 1.00 36.86 103 GLY A N 1
ATOM 754 C CA . GLY A 1 103 ? 4.514 -1.438 33.547 1.00 34.82 103 GLY A CA 1
ATOM 755 C C . GLY A 1 103 ? 4.605 -1.026 32.101 1.00 34.11 103 GLY A C 1
ATOM 756 O O . GLY A 1 103 ? 4.742 -1.863 31.211 1.00 34.68 103 GLY A O 1
ATOM 757 N N . GLY A 1 104 ? 4.527 0.282 31.880 1.00 34.21 104 GLY A N 1
ATOM 758 C CA . GLY A 1 104 ? 4.591 0.823 30.538 1.00 32.64 104 GLY A CA 1
ATOM 759 C C . GLY A 1 104 ? 3.248 1.377 30.095 1.00 32.24 104 GLY A C 1
ATOM 760 O O . GLY A 1 104 ? 2.210 0.989 30.619 1.00 30.34 104 GLY A O 1
ATOM 761 N N . THR A 1 105 ? 3.271 2.290 29.129 1.00 34.02 105 THR A N 1
ATOM 762 C CA . THR A 1 105 ? 2.050 2.892 28.604 1.00 36.46 105 THR A CA 1
ATOM 763 C C . THR A 1 105 ? 1.713 2.289 27.233 1.00 37.92 105 THR A C 1
ATOM 764 O O . THR A 1 105 ? 2.510 1.540 26.673 1.00 39.04 105 THR A O 1
ATOM 768 N N . GLY A 1 106 ? 0.540 2.619 26.698 1.00 38.11 106 GLY A N 1
ATOM 769 C CA . GLY A 1 106 ? 0.146 2.102 25.400 1.00 37.56 106 GLY A CA 1
ATOM 770 C C . GLY A 1 106 ? 1.221 2.304 24.344 1.00 37.63 106 GLY A C 1
ATOM 771 O O . GLY A 1 106 ? 1.659 1.346 23.714 1.00 35.90 106 GLY A O 1
ATOM 772 N N . LEU A 1 107 ? 1.653 3.544 24.140 1.00 38.20 107 LEU A N 1
ATOM 773 C CA . LEU A 1 107 ? 2.685 3.791 23.151 1.00 39.43 107 LEU A CA 1
ATOM 774 C C . LEU A 1 107 ? 3.891 2.894 23.389 1.00 39.89 107 LEU A C 1
ATOM 775 O O . LEU A 1 107 ? 4.174 2.017 22.579 1.00 41.10 107 LEU A O 1
ATOM 780 N N . TYR A 1 108 ? 4.583 3.096 24.509 1.00 39.43 108 TYR A N 1
ATOM 781 C CA . TYR A 1 108 ? 5.766 2.308 24.847 1.00 38.14 108 TYR A CA 1
ATOM 782 C C . TYR A 1 108 ? 5.590 0.811 24.689 1.00 37.73 108 TYR A C 1
ATOM 783 O O . TYR A 1 108 ? 6.523 0.120 24.310 1.00 37.59 108 TYR A O 1
ATOM 792 N N . ILE A 1 109 ? 4.403 0.303 24.987 1.00 38.17 109 ILE A N 1
ATOM 793 C CA . ILE A 1 109 ? 4.185 -1.120 24.881 1.00 39.47 109 ILE A CA 1
ATOM 794 C C . ILE A 1 109 ? 3.935 -1.613 23.469 1.00 40.68 109 ILE A C 1
ATOM 795 O O . ILE A 1 109 ? 4.524 -2.605 23.053 1.00 42.01 109 ILE A O 1
ATOM 800 N N . GLN A 1 110 ? 3.070 -0.944 22.718 1.00 41.74 110 GLN A N 1
ATOM 801 C CA . GLN A 1 110 ? 2.827 -1.410 21.365 1.00 42.65 110 GLN A CA 1
ATOM 802 C C . GLN A 1 110 ? 4.045 -1.161 20.478 1.00 42.85 110 GLN A C 1
ATOM 803 O O . GLN A 1 110 ? 4.395 -1.985 19.624 1.00 43.03 110 GLN A O 1
ATOM 809 N N . SER A 1 111 ? 4.712 -0.038 20.695 1.00 42.96 111 SER A N 1
ATOM 810 C CA . SER A 1 111 ? 5.890 0.292 19.900 1.00 43.29 111 SER A CA 1
ATOM 811 C C . SER A 1 111 ? 6.911 -0.835 20.019 1.00 43.63 111 SER A C 1
ATOM 812 O O . SER A 1 111 ? 7.658 -1.120 19.081 1.00 43.24 111 SER A O 1
ATOM 815 N N . LEU A 1 112 ? 6.910 -1.484 21.179 1.00 42.94 112 LEU A N 1
ATOM 816 C CA . LEU A 1 112 ? 7.820 -2.589 21.466 1.00 43.24 112 LEU A CA 1
ATOM 817 C C . LEU A 1 112 ? 7.305 -3.932 20.984 1.00 42.84 112 LEU A C 1
ATOM 818 O O . LEU A 1 112 ? 8.084 -4.826 20.664 1.00 43.39 112 LEU A O 1
ATOM 823 N N . LEU A 1 113 ? 5.991 -4.079 20.943 1.00 42.94 113 LEU A N 1
ATOM 824 C CA . LEU A 1 113 ? 5.404 -5.342 20.529 1.00 43.87 113 LEU A CA 1
ATOM 825 C C . LEU A 1 113 ? 5.256 -5.507 19.022 1.00 43.65 113 LEU A C 1
ATOM 826 O O . LEU A 1 113 ? 5.468 -6.595 18.492 1.00 43.18 113 LEU A O 1
ATOM 831 N N . TYR A 1 114 ? 4.929 -4.421 18.335 1.00 43.62 114 TYR A N 1
ATOM 832 C CA . TYR A 1 114 ? 4.706 -4.469 16.899 1.00 43.89 114 TYR A CA 1
ATOM 833 C C . TYR A 1 114 ? 5.617 -3.561 16.106 1.00 45.49 114 TYR A C 1
ATOM 834 O O . TYR A 1 114 ? 5.993 -2.496 16.576 1.00 47.98 114 TYR A O 1
ATOM 843 N N . ASN A 1 115 ? 5.955 -3.974 14.892 1.00 47.91 115 ASN A N 1
ATOM 844 C CA . ASN A 1 115 ? 6.802 -3.165 14.034 1.00 49.56 115 ASN A CA 1
ATOM 845 C C . ASN A 1 115 ? 6.010 -2.369 13.028 1.00 50.49 115 ASN A C 1
ATOM 846 O O . ASN A 1 115 ? 6.268 -2.476 11.836 1.00 50.90 115 ASN A O 1
ATOM 851 N N . TYR A 1 116 ? 5.050 -1.580 13.489 1.00 52.16 116 TYR A N 1
ATOM 852 C CA . TYR A 1 116 ? 4.251 -0.788 12.570 1.00 56.16 116 TYR A CA 1
ATOM 853 C C . TYR A 1 116 ? 3.979 0.584 13.164 1.00 57.51 116 TYR A C 1
ATOM 854 O O . TYR A 1 116 ? 4.011 0.761 14.386 1.00 57.90 116 TYR A O 1
ATOM 863 N N . ALA A 1 117 ? 3.738 1.559 12.292 1.00 59.33 117 ALA A N 1
ATOM 864 C CA . ALA A 1 117 ? 3.454 2.919 12.722 1.00 61.96 117 ALA A CA 1
ATOM 865 C C . ALA A 1 117 ? 1.974 3.018 13.058 1.00 63.97 117 ALA A C 1
ATOM 866 O O . ALA A 1 117 ? 1.125 2.726 12.215 1.00 63.35 117 ALA A O 1
ATOM 868 N N . PHE A 1 118 ? 1.678 3.416 14.294 1.00 67.23 118 PHE A N 1
ATOM 869 C CA . PHE A 1 118 ? 0.302 3.553 14.760 1.00 70.32 118 PHE A CA 1
ATOM 870 C C . PHE A 1 118 ? -0.462 4.569 13.935 1.00 71.08 118 PHE A C 1
ATOM 871 O O . PHE A 1 118 ? 0.021 5.068 12.917 1.00 71.17 118 PHE A O 1
ATOM 879 N N . GLU A 1 119 ? -1.662 4.876 14.415 1.00 71.78 119 GLU A N 1
ATOM 880 C CA . GLU A 1 119 ? -2.549 5.847 13.797 1.00 72.15 119 GLU A CA 1
ATOM 881 C C . GLU A 1 119 ? -3.576 6.290 14.839 1.00 71.75 119 GLU A C 1
ATOM 882 O O . GLU A 1 119 ? -3.263 6.436 16.035 1.00 69.48 119 GLU A O 1
ATOM 888 N N . ILE A 1 123 ? -11.803 7.986 19.682 1.00 66.96 123 ILE A N 1
ATOM 889 C CA . ILE A 1 123 ? -11.285 8.285 21.008 1.00 67.28 123 ILE A CA 1
ATOM 890 C C . ILE A 1 123 ? -12.034 9.446 21.664 1.00 67.08 123 ILE A C 1
ATOM 891 O O . ILE A 1 123 ? -11.800 9.762 22.826 1.00 66.91 123 ILE A O 1
ATOM 896 N N . SER A 1 124 ? -12.938 10.075 20.918 1.00 66.91 124 SER A N 1
ATOM 897 C CA . SER A 1 124 ? -13.725 11.186 21.451 1.00 66.33 124 SER A CA 1
ATOM 898 C C . SER A 1 124 ? -14.733 10.696 22.481 1.00 66.44 124 SER A C 1
ATOM 899 O O . SER A 1 124 ? -15.411 9.690 22.258 1.00 67.08 124 SER A O 1
ATOM 902 N N . GLU A 1 125 ? -14.860 11.418 23.594 1.00 65.67 125 GLU A N 1
ATOM 903 C CA . GLU A 1 125 ? -15.791 11.024 24.660 1.00 64.85 125 GLU A CA 1
ATOM 904 C C . GLU A 1 125 ? -17.257 10.952 24.245 1.00 63.97 125 GLU A C 1
ATOM 905 O O . GLU A 1 125 ? -18.090 10.378 24.961 1.00 62.77 125 GLU A O 1
ATOM 911 N N . ASP A 1 126 ? -17.563 11.539 23.090 1.00 63.11 126 ASP A N 1
ATOM 912 C CA . ASP A 1 126 ? -18.916 11.526 22.541 1.00 62.19 126 ASP A CA 1
ATOM 913 C C . ASP A 1 126 ? -19.249 10.114 22.054 1.00 61.82 126 ASP A C 1
ATOM 914 O O . ASP A 1 126 ? -20.285 9.543 22.428 1.00 61.51 126 ASP A O 1
ATOM 919 N N . LYS A 1 127 ? -18.366 9.566 21.214 1.00 61.23 127 LYS A N 1
ATOM 920 C CA . LYS A 1 127 ? -18.529 8.212 20.676 1.00 60.42 127 LYS A CA 1
ATOM 921 C C . LYS A 1 127 ? -18.652 7.252 21.871 1.00 60.93 127 LYS A C 1
ATOM 922 O O . LYS A 1 127 ? -19.325 6.230 21.793 1.00 60.62 127 LYS A O 1
ATOM 936 N N . LYS A 1 129 ? -20.354 7.560 24.408 1.00 65.38 129 LYS A N 1
ATOM 937 C CA . LYS A 1 129 ? -21.775 7.483 24.748 1.00 65.72 129 LYS A CA 1
ATOM 938 C C . LYS A 1 129 ? -22.542 6.782 23.635 1.00 64.99 129 LYS A C 1
ATOM 939 O O . LYS A 1 129 ? -23.348 5.881 23.884 1.00 63.53 129 LYS A O 1
ATOM 945 N N . GLN A 1 130 ? -22.277 7.214 22.407 1.00 65.95 130 GLN A N 1
ATOM 946 C CA . GLN A 1 130 ? -22.915 6.655 21.219 1.00 67.43 130 GLN A CA 1
ATOM 947 C C . GLN A 1 130 ? -22.660 5.152 21.171 1.00 67.39 130 GLN A C 1
ATOM 948 O O . GLN A 1 130 ? -23.593 4.359 21.084 1.00 68.50 130 GLN A O 1
ATOM 954 N N . VAL A 1 131 ? -21.387 4.772 21.238 1.00 66.58 131 VAL A N 1
ATOM 955 C CA . VAL A 1 131 ? -20.986 3.371 21.187 1.00 65.35 131 VAL A CA 1
ATOM 956 C C . VAL A 1 131 ? -21.528 2.550 22.350 1.00 64.95 131 VAL A C 1
ATOM 957 O O . VAL A 1 131 ? -22.039 1.442 22.158 1.00 64.35 131 VAL A O 1
ATOM 961 N N . LYS A 1 132 ? -21.407 3.095 23.556 1.00 64.52 132 LYS A N 1
ATOM 962 C CA . LYS A 1 132 ? -21.870 2.401 24.746 1.00 63.79 132 LYS A CA 1
ATOM 963 C C . LYS A 1 132 ? -23.382 2.301 24.683 1.00 63.41 132 LYS A C 1
ATOM 964 O O . LYS A 1 132 ? -23.942 1.220 24.848 1.00 63.23 132 LYS A O 1
ATOM 970 N N . LEU A 1 133 ? -24.043 3.424 24.426 1.00 62.79 133 LEU A N 1
ATOM 971 C CA . LEU A 1 133 ? -25.494 3.416 24.348 1.00 63.16 133 LEU A CA 1
ATOM 972 C C . LEU A 1 133 ? -26.001 2.454 23.307 1.00 62.80 133 LEU A C 1
ATOM 973 O O . LEU A 1 133 ? -26.953 1.720 23.553 1.00 63.48 133 LEU A O 1
ATOM 978 N N . LYS A 1 134 ? -25.361 2.468 22.142 1.00 61.59 134 LYS A N 1
ATOM 979 C CA . LYS A 1 134 ? -25.742 1.606 21.021 1.00 60.31 134 LYS A CA 1
ATOM 980 C C . LYS A 1 134 ? -25.495 0.142 21.353 1.00 59.60 134 LYS A C 1
ATOM 981 O O . LYS A 1 134 ? -26.238 -0.731 20.908 1.00 58.91 134 LYS A O 1
ATOM 987 N N . LEU A 1 135 ? -24.442 -0.114 22.132 1.00 59.47 135 LEU A N 1
ATOM 988 C CA . LEU A 1 135 ? -24.085 -1.468 22.544 1.00 58.89 135 LEU A CA 1
ATOM 989 C C . LEU A 1 135 ? -25.131 -1.964 23.534 1.00 59.68 135 LEU A C 1
ATOM 990 O O . LEU A 1 135 ? -25.637 -3.080 23.414 1.00 59.25 135 LEU A O 1
ATOM 995 N N . LYS A 1 136 ? -25.461 -1.126 24.509 1.00 60.31 136 LYS A N 1
ATOM 996 C CA . LYS A 1 136 ? -26.461 -1.495 25.490 1.00 61.60 136 LYS A CA 1
ATOM 997 C C . LYS A 1 136 ? -27.795 -1.716 24.769 1.00 61.92 136 LYS A C 1
ATOM 998 O O . LYS A 1 136 ? -28.665 -2.426 25.263 1.00 62.21 136 LYS A O 1
ATOM 1004 N N . GLU A 1 137 ? -27.952 -1.115 23.596 1.00 63.20 137 GLU A N 1
ATOM 1005 C CA . GLU A 1 137 ? -29.175 -1.285 22.819 1.00 64.86 137 GLU A CA 1
ATOM 1006 C C . GLU A 1 137 ? -29.031 -2.531 21.953 1.00 64.04 137 GLU A C 1
ATOM 1007 O O . GLU A 1 137 ? -29.911 -2.855 21.153 1.00 64.65 137 GLU A O 1
ATOM 1013 N N . LEU A 1 138 ? -27.909 -3.228 22.112 1.00 61.98 138 LEU A N 1
ATOM 1014 C CA . LEU A 1 138 ? -27.677 -4.450 21.352 1.00 60.49 138 LEU A CA 1
ATOM 1015 C C . LEU A 1 138 ? -27.739 -5.654 22.255 1.00 59.84 138 LEU A C 1
ATOM 1016 O O . LEU A 1 138 ? -27.642 -6.787 21.788 1.00 59.02 138 LEU A O 1
ATOM 1021 N N . GLU A 1 139 ? -27.901 -5.400 23.552 1.00 60.28 139 GLU A N 1
ATOM 1022 C CA . GLU A 1 139 ? -27.989 -6.477 24.538 1.00 60.44 139 GLU A CA 1
ATOM 1023 C C . GLU A 1 139 ? -29.263 -7.273 24.260 1.00 60.55 139 GLU A C 1
ATOM 1024 O O . GLU A 1 139 ? -29.338 -8.461 24.561 1.00 61.56 139 GLU A O 1
ATOM 1030 N N . HIS A 1 140 ? -30.260 -6.617 23.678 1.00 60.11 140 HIS A N 1
ATOM 1031 C CA . HIS A 1 140 ? -31.498 -7.293 23.355 1.00 60.38 140 HIS A CA 1
ATOM 1032 C C . HIS A 1 140 ? -31.248 -8.421 22.352 1.00 59.48 140 HIS A C 1
ATOM 1033 O O . HIS A 1 140 ? -31.603 -9.575 22.595 1.00 59.97 140 HIS A O 1
ATOM 1040 N N . LEU A 1 141 ? -30.637 -8.073 21.224 1.00 58.24 141 LEU A N 1
ATOM 1041 C CA . LEU A 1 141 ? -30.346 -9.026 20.159 1.00 56.59 141 LEU A CA 1
ATOM 1042 C C . LEU A 1 141 ? -29.839 -10.361 20.651 1.00 55.85 141 LEU A C 1
ATOM 1043 O O . LEU A 1 141 ? -28.954 -10.441 21.515 1.00 55.05 141 LEU A O 1
ATOM 1048 N N . ASN A 1 142 ? -30.395 -11.421 20.087 1.00 54.83 142 ASN A N 1
ATOM 1049 C CA . ASN A 1 142 ? -29.975 -12.761 20.468 1.00 54.91 142 ASN A CA 1
ATOM 1050 C C . ASN A 1 142 ? -28.557 -12.992 19.970 1.00 54.03 142 ASN A C 1
ATOM 1051 O O . ASN A 1 142 ? -27.953 -12.119 19.352 1.00 54.04 142 ASN A O 1
ATOM 1056 N N . ASN A 1 143 ? -28.032 -14.178 20.235 1.00 52.54 143 ASN A N 1
ATOM 1057 C CA . ASN A 1 143 ? -26.685 -14.503 19.807 1.00 51.10 143 ASN A CA 1
ATOM 1058 C C . ASN A 1 143 ? -26.477 -14.428 18.298 1.00 51.34 143 ASN A C 1
ATOM 1059 O O . ASN A 1 143 ? -25.471 -13.893 17.835 1.00 51.95 143 ASN A O 1
ATOM 1064 N N . ASN A 1 144 ? -27.424 -14.962 17.532 1.00 50.90 144 ASN A N 1
ATOM 1065 C CA . ASN A 1 144 ? -27.316 -14.951 16.074 1.00 49.29 144 ASN A CA 1
ATOM 1066 C C . ASN A 1 144 ? -27.674 -13.609 15.436 1.00 48.08 144 ASN A C 1
ATOM 1067 O O . ASN A 1 144 ? -27.034 -13.189 14.471 1.00 47.71 144 ASN A O 1
ATOM 1072 N N . LYS A 1 145 ? -28.680 -12.925 15.964 1.00 46.74 145 LYS A N 1
ATOM 1073 C CA . LYS A 1 145 ? -29.062 -11.648 15.380 1.00 46.60 145 LYS A CA 1
ATOM 1074 C C . LYS A 1 145 ? -27.904 -10.662 15.505 1.00 44.53 145 LYS A C 1
ATOM 1075 O O . LYS A 1 145 ? -27.649 -9.881 14.592 1.00 43.30 145 LYS A O 1
ATOM 1081 N N . LEU A 1 146 ? -27.197 -10.719 16.629 1.00 43.66 146 LEU A N 1
ATOM 1082 C CA . LEU A 1 146 ? -26.054 -9.841 16.871 1.00 43.08 146 LEU A CA 1
ATOM 1083 C C . LEU A 1 146 ? -24.883 -10.213 15.965 1.00 42.35 146 LEU A C 1
ATOM 1084 O O . LEU A 1 146 ? -24.055 -9.366 15.621 1.00 41.00 146 LEU A O 1
ATOM 1089 N N . HIS A 1 147 ? -24.817 -11.493 15.601 1.00 42.50 147 HIS A N 1
ATOM 1090 C CA . HIS A 1 147 ? -23.765 -12.011 14.726 1.00 41.68 147 HIS A CA 1
ATOM 1091 C C . HIS A 1 147 ? -24.009 -11.518 13.309 1.00 42.48 147 HIS A C 1
ATOM 1092 O O . HIS A 1 147 ? -23.067 -11.144 12.613 1.00 40.88 147 HIS A O 1
ATOM 1099 N N . GLU A 1 148 ? -25.281 -11.538 12.893 1.00 44.54 148 GLU A N 1
ATOM 1100 C CA . GLU A 1 148 ? -25.681 -11.082 11.557 1.00 46.10 148 GLU A CA 1
ATOM 1101 C C . GLU A 1 148 ? -25.210 -9.637 11.454 1.00 45.31 148 GLU A C 1
ATOM 1102 O O . GLU A 1 148 ? -24.586 -9.239 10.472 1.00 45.45 148 GLU A O 1
ATOM 1108 N N . TYR A 1 149 ? -25.530 -8.866 12.489 1.00 43.61 149 TYR A N 1
ATOM 1109 C CA . TYR A 1 149 ? -25.166 -7.463 12.573 1.00 41.58 149 TYR A CA 1
ATOM 1110 C C . TYR A 1 149 ? -23.676 -7.282 12.381 1.00 40.76 149 TYR A C 1
ATOM 1111 O O . TYR A 1 149 ? -23.240 -6.398 11.657 1.00 41.07 149 TYR A O 1
ATOM 1120 N N . LEU A 1 150 ? -22.887 -8.123 13.032 1.00 40.67 150 LEU A N 1
ATOM 1121 C CA . LEU A 1 150 ? -21.441 -8.020 12.910 1.00 40.36 150 LEU A CA 1
ATOM 1122 C C . LEU A 1 150 ? -21.042 -8.327 11.466 1.00 42.74 150 LEU A C 1
ATOM 1123 O O . LEU A 1 150 ? -20.262 -7.583 10.867 1.00 44.62 150 LEU A O 1
ATOM 1128 N N . ALA A 1 151 ? -21.597 -9.403 10.901 1.00 43.61 151 ALA A N 1
ATOM 1129 C CA . ALA A 1 151 ? -21.312 -9.817 9.518 1.00 43.09 151 ALA A CA 1
ATOM 1130 C C . ALA A 1 151 ? -21.413 -8.672 8.507 1.00 44.48 151 ALA A C 1
ATOM 1131 O O . ALA A 1 151 ? -20.549 -8.511 7.642 1.00 45.40 151 ALA A O 1
ATOM 1133 N N . SER A 1 152 ? -22.479 -7.888 8.620 1.00 43.95 152 SER A N 1
ATOM 1134 C CA . SER A 1 152 ? -22.709 -6.763 7.733 1.00 43.02 152 SER A CA 1
ATOM 1135 C C . SER A 1 152 ? -21.483 -5.847 7.622 1.00 44.27 152 SER A C 1
ATOM 1136 O O . SER A 1 152 ? -21.253 -5.267 6.574 1.00 44.19 152 SER A O 1
ATOM 1139 N N . PHE A 1 153 ? -20.707 -5.704 8.695 1.00 46.29 153 PHE A N 1
ATOM 1140 C CA . PHE A 1 153 ? -19.535 -4.837 8.665 1.00 46.52 153 PHE A CA 1
ATOM 1141 C C . PHE A 1 153 ? -18.287 -5.594 8.349 1.00 45.24 153 PHE A C 1
ATOM 1142 O O . PHE A 1 153 ? -17.725 -5.466 7.274 1.00 46.68 153 PHE A O 1
ATOM 1150 N N . ASP A 1 154 ? -17.851 -6.389 9.307 1.00 44.46 154 ASP A N 1
ATOM 1151 C CA . ASP A 1 154 ? -16.627 -7.145 9.155 1.00 44.03 154 ASP A CA 1
ATOM 1152 C C . ASP A 1 154 ? -16.916 -8.604 8.857 1.00 44.66 154 ASP A C 1
ATOM 1153 O O . ASP A 1 154 ? -17.169 -9.400 9.760 1.00 46.30 154 ASP A O 1
ATOM 1158 N N . LYS A 1 155 ? -16.882 -8.948 7.578 1.00 45.57 155 LYS A N 1
ATOM 1159 C CA . LYS A 1 155 ? -17.166 -10.306 7.149 1.00 46.03 155 LYS A CA 1
ATOM 1160 C C . LYS A 1 155 ? -16.097 -11.261 7.670 1.00 46.09 155 LYS A C 1
ATOM 1161 O O . LYS A 1 155 ? -16.402 -12.360 8.140 1.00 45.24 155 LYS A O 1
ATOM 1167 N N . GLU A 1 156 ? -14.843 -10.833 7.605 1.00 47.07 156 GLU A N 1
ATOM 1168 C CA . GLU A 1 156 ? -13.743 -11.664 8.072 1.00 47.44 156 GLU A CA 1
ATOM 1169 C C . GLU A 1 156 ? -13.878 -12.051 9.547 1.00 46.57 156 GLU A C 1
ATOM 1170 O O . GLU A 1 156 ? -13.627 -13.201 9.905 1.00 46.78 156 GLU A O 1
ATOM 1176 N N . SER A 1 157 ? -14.277 -11.102 10.393 1.00 44.68 157 SER A N 1
ATOM 1177 C CA . SER A 1 157 ? -14.438 -11.379 11.821 1.00 44.35 157 SER A CA 1
ATOM 1178 C C . SER A 1 157 ? -15.594 -12.334 12.114 1.00 45.30 157 SER A C 1
ATOM 1179 O O . SER A 1 157 ? -15.401 -13.388 12.728 1.00 44.77 157 SER A O 1
ATOM 1182 N N . ALA A 1 158 ? -16.799 -11.968 11.681 1.00 46.08 158 ALA A N 1
ATOM 1183 C CA . ALA A 1 158 ? -17.972 -12.808 11.918 1.00 46.61 158 ALA A CA 1
ATOM 1184 C C . ALA A 1 158 ? -17.782 -14.182 11.285 1.00 46.98 158 ALA A C 1
ATOM 1185 O O . ALA A 1 158 ? -18.441 -15.148 11.667 1.00 47.03 158 ALA A O 1
ATOM 1187 N N . LYS A 1 159 ? -16.882 -14.265 10.314 1.00 47.17 159 LYS A N 1
ATOM 1188 C CA . LYS A 1 159 ? -16.617 -15.532 9.659 1.00 47.95 159 LYS A CA 1
ATOM 1189 C C . LYS A 1 159 ? -16.084 -16.554 10.674 1.00 48.43 159 LYS A C 1
ATOM 1190 O O . LYS A 1 159 ? -16.725 -17.562 10.935 1.00 47.95 159 LYS A O 1
ATOM 1196 N N . ASP A 1 160 ? -14.932 -16.295 11.271 1.00 48.98 160 ASP A N 1
ATOM 1197 C CA . ASP A 1 160 ? -14.382 -17.248 12.228 1.00 51.03 160 ASP A CA 1
ATOM 1198 C C . ASP A 1 160 ? -15.009 -17.222 13.642 1.00 50.71 160 ASP A C 1
ATOM 1199 O O . ASP A 1 160 ? -15.180 -18.277 14.262 1.00 53.86 160 ASP A O 1
ATOM 1204 N N . ILE A 1 161 ? -15.315 -16.041 14.178 1.00 45.84 161 ILE A N 1
ATOM 1205 C CA . ILE A 1 161 ? -15.927 -15.953 15.502 1.00 40.53 161 ILE A CA 1
ATOM 1206 C C . ILE A 1 161 ? -17.314 -16.633 15.504 1.00 39.65 161 ILE A C 1
ATOM 1207 O O . ILE A 1 161 ? -18.226 -16.197 14.804 1.00 39.20 161 ILE A O 1
ATOM 1212 N N . HIS A 1 162 ? -17.471 -17.709 16.271 1.00 38.17 162 HIS A N 1
ATOM 1213 C CA . HIS A 1 162 ? -18.751 -18.414 16.314 1.00 38.14 162 HIS A CA 1
ATOM 1214 C C . HIS A 1 162 ? -19.801 -17.531 17.014 1.00 38.02 162 HIS A C 1
ATOM 1215 O O . HIS A 1 162 ? -19.507 -16.872 18.008 1.00 37.83 162 HIS A O 1
ATOM 1222 N N . PRO A 1 163 ? -21.044 -17.497 16.496 1.00 38.50 163 PRO A N 1
ATOM 1223 C CA . PRO A 1 163 ? -22.101 -16.662 17.098 1.00 37.81 163 PRO A CA 1
ATOM 1224 C C . PRO A 1 163 ? -22.438 -16.846 18.579 1.00 38.11 163 PRO A C 1
ATOM 1225 O O . PRO A 1 163 ? -23.148 -16.025 19.185 1.00 37.43 163 PRO A O 1
ATOM 1229 N N . ASN A 1 164 ? -21.901 -17.902 19.175 1.00 38.11 164 ASN A N 1
ATOM 1230 C CA . ASN A 1 164 ? -22.152 -18.172 20.583 1.00 37.10 164 ASN A CA 1
ATOM 1231 C C . ASN A 1 164 ? -21.058 -17.586 21.464 1.00 36.94 164 ASN A C 1
ATOM 1232 O O . ASN A 1 164 ? -21.117 -17.680 22.693 1.00 38.67 164 ASN A O 1
ATOM 1237 N N . ASN A 1 165 ? -20.063 -16.966 20.846 1.00 35.45 165 ASN A N 1
ATOM 1238 C CA . ASN A 1 165 ? -18.992 -16.342 21.616 1.00 35.14 165 ASN A CA 1
ATOM 1239 C C . ASN A 1 165 ? -19.281 -14.845 21.670 1.00 34.41 165 ASN A C 1
ATOM 1240 O O . ASN A 1 165 ? -18.479 -14.029 21.213 1.00 34.23 165 ASN A O 1
ATOM 1245 N N . ARG A 1 166 ? -20.426 -14.496 22.245 1.00 33.71 166 ARG A N 1
ATOM 1246 C CA . ARG A 1 166 ? -20.849 -13.113 22.309 1.00 32.41 166 ARG A CA 1
ATOM 1247 C C . ARG A 1 166 ? -19.733 -12.155 22.656 1.00 32.61 166 ARG A C 1
ATOM 1248 O O . ARG A 1 166 ? -19.642 -11.074 22.076 1.00 32.21 166 ARG A O 1
ATOM 1256 N N . LYS A 1 167 ? -18.877 -12.542 23.589 1.00 33.69 167 LYS A N 1
ATOM 1257 C CA . LYS A 1 167 ? -17.775 -11.661 23.971 1.00 36.30 167 LYS A CA 1
ATOM 1258 C C . LYS A 1 167 ? -16.971 -11.168 22.771 1.00 36.89 167 LYS A C 1
ATOM 1259 O O . LYS A 1 167 ? -16.958 -9.971 22.465 1.00 37.20 167 LYS A O 1
ATOM 1265 N N . ARG A 1 168 ? -16.287 -12.087 22.097 1.00 37.07 168 ARG A N 1
ATOM 1266 C CA . ARG A 1 168 ? -15.487 -11.682 20.963 1.00 38.08 168 ARG A CA 1
ATOM 1267 C C . ARG A 1 168 ? -16.281 -10.931 19.891 1.00 36.42 168 ARG A C 1
ATOM 1268 O O . ARG A 1 168 ? -15.737 -10.044 19.235 1.00 36.69 168 ARG A O 1
ATOM 1276 N N . VAL A 1 169 ? -17.561 -11.265 19.729 1.00 33.11 169 VAL A N 1
ATOM 1277 C CA . VAL A 1 169 ? -18.382 -10.597 18.739 1.00 30.14 169 VAL A CA 1
ATOM 1278 C C . VAL A 1 169 ? -18.615 -9.149 19.134 1.00 30.72 169 VAL A C 1
ATOM 1279 O O . VAL A 1 169 ? -18.548 -8.250 18.286 1.00 29.71 169 VAL A O 1
ATOM 1283 N N . LEU A 1 170 ? -18.890 -8.899 20.407 1.00 30.04 170 LEU A N 1
ATOM 1284 C CA . LEU A 1 170 ? -19.100 -7.514 20.837 1.00 31.78 170 LEU A CA 1
ATOM 1285 C C . LEU A 1 170 ? -17.812 -6.713 20.679 1.00 32.26 170 LEU A C 1
ATOM 1286 O O . LEU A 1 170 ? -17.832 -5.590 20.193 1.00 31.14 170 LEU A O 1
ATOM 1291 N N . ARG A 1 171 ? -16.699 -7.302 21.092 1.00 34.25 171 ARG A N 1
ATOM 1292 C CA . ARG A 1 171 ? -15.422 -6.640 20.979 1.00 36.98 171 ARG A CA 1
ATOM 1293 C C . ARG A 1 171 ? -15.210 -6.145 19.549 1.00 37.43 171 ARG A C 1
ATOM 1294 O O . ARG A 1 171 ? -14.694 -5.052 19.332 1.00 39.16 171 ARG A O 1
ATOM 1302 N N . ALA A 1 172 ? -15.614 -6.953 18.577 1.00 35.61 172 ALA A N 1
ATOM 1303 C CA . ALA A 1 172 ? -15.481 -6.576 17.187 1.00 35.25 172 ALA A CA 1
ATOM 1304 C C . ALA A 1 172 ? -16.477 -5.458 16.879 1.00 36.71 172 ALA A C 1
ATOM 1305 O O . ALA A 1 172 ? -16.109 -4.415 16.338 1.00 37.48 172 ALA A O 1
ATOM 1307 N N . ILE A 1 173 ? -17.743 -5.665 17.224 1.00 37.62 173 ILE A N 1
ATOM 1308 C CA . ILE A 1 173 ? -18.765 -4.650 16.998 1.00 37.83 173 ILE A CA 1
ATOM 1309 C C . ILE A 1 173 ? -18.416 -3.367 17.753 1.00 39.58 173 ILE A C 1
ATOM 1310 O O . ILE A 1 173 ? -18.625 -2.263 17.257 1.00 40.26 173 ILE A O 1
ATOM 1315 N N . GLU A 1 174 ? -17.868 -3.521 18.950 1.00 41.38 174 GLU A N 1
ATOM 1316 C CA . GLU A 1 174 ? -17.465 -2.384 19.767 1.00 43.55 174 GLU A CA 1
ATOM 1317 C C . GLU A 1 174 ? -16.356 -1.559 19.098 1.00 43.27 174 GLU A C 1
ATOM 1318 O O . GLU A 1 174 ? -16.426 -0.329 19.050 1.00 43.09 174 GLU A O 1
ATOM 1324 N N . TYR A 1 175 ? -15.334 -2.247 18.591 1.00 42.52 175 TYR A N 1
ATOM 1325 C CA . TYR A 1 175 ? -14.191 -1.623 17.920 1.00 42.15 175 TYR A CA 1
ATOM 1326 C C . TYR A 1 175 ? -14.602 -0.815 16.688 1.00 42.82 175 TYR A C 1
ATOM 1327 O O . TYR A 1 175 ? -14.178 0.328 16.509 1.00 41.65 175 TYR A O 1
ATOM 1336 N N . TYR A 1 176 ? -15.411 -1.442 15.836 1.00 44.41 176 TYR A N 1
ATOM 1337 C CA . TYR A 1 176 ? -15.933 -0.832 14.618 1.00 45.49 176 TYR A CA 1
ATOM 1338 C C . TYR A 1 176 ? -16.674 0.460 14.945 1.00 45.53 176 TYR A C 1
ATOM 1339 O O . TYR A 1 176 ? -16.310 1.530 14.477 1.00 44.38 176 TYR A O 1
ATOM 1348 N N . LEU A 1 177 ? -17.729 0.334 15.748 1.00 46.39 177 LEU A N 1
ATOM 1349 C CA . LEU A 1 177 ? -18.546 1.474 16.144 1.00 46.79 177 LEU A CA 1
ATOM 1350 C C . LEU A 1 177 ? -17.741 2.687 16.630 1.00 47.43 177 LEU A C 1
ATOM 1351 O O . LEU A 1 177 ? -18.183 3.817 16.457 1.00 49.31 177 LEU A O 1
ATOM 1356 N N . LYS A 1 178 ? -16.575 2.456 17.233 1.00 46.93 178 LYS A N 1
ATOM 1357 C CA . LYS A 1 178 ? -15.737 3.542 17.721 1.00 46.18 178 LYS A CA 1
ATOM 1358 C C . LYS A 1 178 ? -14.829 4.117 16.630 1.00 47.31 178 LYS A C 1
ATOM 1359 O O . LYS A 1 178 ? -14.935 5.294 16.256 1.00 46.69 178 LYS A O 1
ATOM 1365 N N . THR A 1 179 ? -13.933 3.282 16.119 1.00 48.41 179 THR A N 1
ATOM 1366 C CA . THR A 1 179 ? -12.997 3.693 15.082 1.00 48.89 179 THR A CA 1
ATOM 1367 C C . THR A 1 179 ? -13.611 3.698 13.683 1.00 49.93 179 THR A C 1
ATOM 1368 O O . THR A 1 179 ? -13.017 4.223 12.739 1.00 49.90 179 THR A O 1
ATOM 1372 N N . LYS A 1 180 ? -14.789 3.101 13.544 1.00 50.53 180 LYS A N 1
ATOM 1373 C CA . LYS A 1 180 ? -15.481 3.068 12.260 1.00 52.01 180 LYS A CA 1
ATOM 1374 C C . LYS A 1 180 ? -14.695 2.333 11.183 1.00 52.63 180 LYS A C 1
ATOM 1375 O O . LYS A 1 180 ? -15.009 2.435 9.996 1.00 51.35 180 LYS A O 1
ATOM 1381 N N . LYS A 1 181 ? -13.663 1.602 11.588 1.00 53.12 181 LYS A N 1
ATOM 1382 C CA . LYS A 1 181 ? -12.873 0.866 10.619 1.00 53.60 181 LYS A CA 1
ATOM 1383 C C . LYS A 1 181 ? -12.718 -0.602 10.979 1.00 54.50 181 LYS A C 1
ATOM 1384 O O . LYS A 1 181 ? -13.083 -1.051 12.076 1.00 52.93 181 LYS A O 1
ATOM 1390 N N . LEU A 1 182 ? -12.168 -1.325 10.006 1.00 56.02 182 LEU A N 1
ATOM 1391 C CA . LEU A 1 182 ? -11.884 -2.770 10.026 1.00 55.30 182 LEU A CA 1
ATOM 1392 C C . LEU A 1 182 ? -11.246 -3.287 11.343 1.00 53.62 182 LEU A C 1
ATOM 1393 O O . LEU A 1 182 ? -10.195 -2.797 11.757 1.00 54.22 182 LEU A O 1
ATOM 1398 N N . LEU A 1 183 ? -11.878 -4.266 11.995 1.00 50.52 183 LEU A N 1
ATOM 1399 C CA . LEU A 1 183 ? -11.347 -4.828 13.252 1.00 48.28 183 LEU A CA 1
ATOM 1400 C C . LEU A 1 183 ? -10.448 -6.043 13.050 1.00 45.90 183 LEU A C 1
ATOM 1401 O O . LEU A 1 183 ? -9.400 -6.193 13.681 1.00 44.30 183 LEU A O 1
ATOM 1406 N N . SER A 1 184 ? -10.900 -6.928 12.185 1.00 44.43 184 SER A N 1
ATOM 1407 C CA . SER A 1 184 ? -10.159 -8.114 11.859 1.00 43.48 184 SER A CA 1
ATOM 1408 C C . SER A 1 184 ? -8.853 -7.693 11.189 1.00 44.32 184 SER A C 1
ATOM 1409 O O . SER A 1 184 ? -7.937 -8.503 11.050 1.00 44.55 184 SER A O 1
ATOM 1412 N N . SER A 1 185 ? -8.773 -6.431 10.766 1.00 44.69 185 SER A N 1
ATOM 1413 C CA . SER A 1 185 ? -7.568 -5.914 10.113 1.00 45.69 185 SER A CA 1
ATOM 1414 C C . SER A 1 185 ? -6.466 -5.590 11.110 1.00 46.49 185 SER A C 1
ATOM 1415 O O . SER A 1 185 ? -5.285 -5.817 10.829 1.00 45.51 185 SER A O 1
ATOM 1418 N N . ARG A 1 186 ? -6.851 -5.036 12.261 1.00 48.52 186 ARG A N 1
ATOM 1419 C CA . ARG A 1 186 ? -5.885 -4.693 13.314 1.00 50.34 186 ARG A CA 1
ATOM 1420 C C . ARG A 1 186 ? -5.313 -6.035 13.754 1.00 51.51 186 ARG A C 1
ATOM 1421 O O . ARG A 1 186 ? -4.119 -6.169 14.022 1.00 51.82 186 ARG A O 1
ATOM 1429 N N . LYS A 1 187 ? -6.193 -7.028 13.811 1.00 51.09 187 LYS A N 1
ATOM 1430 C CA . LYS A 1 187 ? -5.797 -8.352 14.208 1.00 51.02 187 LYS A CA 1
ATOM 1431 C C . LYS A 1 187 ? -4.705 -8.818 13.272 1.00 50.36 187 LYS A C 1
ATOM 1432 O O . LYS A 1 187 ? -3.631 -9.231 13.707 1.00 50.70 187 LYS A O 1
ATOM 1438 N N . LYS A 1 188 ? -4.967 -8.734 11.978 1.00 50.63 188 LYS A N 1
ATOM 1439 C CA . LYS A 1 188 ? -3.984 -9.174 10.996 1.00 51.57 188 LYS A CA 1
ATOM 1440 C C . LYS A 1 188 ? -2.636 -8.466 11.131 1.00 51.32 188 LYS A C 1
ATOM 1441 O O . LYS A 1 188 ? -1.620 -9.099 11.404 1.00 52.03 188 LYS A O 1
ATOM 1447 N N . VAL A 1 189 ? -2.622 -7.156 10.953 1.00 49.59 189 VAL A N 1
ATOM 1448 C CA . VAL A 1 189 ? -1.374 -6.429 11.047 1.00 49.63 189 VAL A CA 1
ATOM 1449 C C . VAL A 1 189 ? -0.619 -6.638 12.363 1.00 49.29 189 VAL A C 1
ATOM 1450 O O . VAL A 1 189 ? 0.611 -6.750 12.376 1.00 48.30 189 VAL A O 1
ATOM 1454 N N . GLN A 1 190 ? -1.342 -6.689 13.476 1.00 48.78 190 GLN A N 1
ATOM 1455 C CA . GLN A 1 190 ? -0.677 -6.899 14.760 1.00 47.47 190 GLN A CA 1
ATOM 1456 C C . GLN A 1 190 ? -0.157 -8.323 14.842 1.00 47.16 190 GLN A C 1
ATOM 1457 O O . GLN A 1 190 ? 0.858 -8.592 15.484 1.00 47.10 190 GLN A O 1
ATOM 1463 N N . GLN A 1 191 ? -0.842 -9.230 14.159 1.00 46.02 191 GLN A N 1
ATOM 1464 C CA . GLN A 1 191 ? -0.458 -10.629 14.152 1.00 46.91 191 GLN A CA 1
ATOM 1465 C C . GLN A 1 191 ? 0.782 -10.901 13.308 1.00 45.51 191 GLN A C 1
ATOM 1466 O O . GLN A 1 191 ? 1.509 -11.865 13.537 1.00 43.97 191 GLN A O 1
ATOM 1472 N N . PHE A 1 192 ? 1.034 -10.041 12.336 1.00 45.01 192 PHE A N 1
ATOM 1473 C CA . PHE A 1 192 ? 2.172 -10.246 11.465 1.00 45.77 192 PHE A CA 1
ATOM 1474 C C . PHE A 1 192 ? 3.362 -9.368 11.781 1.00 44.99 192 PHE A C 1
ATOM 1475 O O . PHE A 1 192 ? 4.490 -9.724 11.443 1.00 43.59 192 PHE A O 1
ATOM 1483 N N . THR A 1 193 ? 3.115 -8.220 12.406 1.00 45.06 193 THR A N 1
ATOM 1484 C CA . THR A 1 193 ? 4.200 -7.300 12.742 1.00 46.66 193 THR A CA 1
ATOM 1485 C C . THR A 1 193 ? 4.678 -7.492 14.160 1.00 47.05 193 THR A C 1
ATOM 1486 O O . THR A 1 193 ? 5.434 -6.669 14.672 1.00 46.69 193 THR A O 1
ATOM 1490 N N . GLU A 1 194 ? 4.232 -8.569 14.796 1.00 47.75 194 GLU A N 1
ATOM 1491 C CA . GLU A 1 194 ? 4.617 -8.834 16.179 1.00 49.40 194 GLU A CA 1
ATOM 1492 C C . GLU A 1 194 ? 6.024 -9.388 16.317 1.00 48.31 194 GLU A C 1
ATOM 1493 O O . GLU A 1 194 ? 6.399 -10.332 15.638 1.00 48.33 194 GLU A O 1
ATOM 1499 N N . ASN A 1 195 ? 6.787 -8.798 17.226 1.00 46.51 195 ASN A N 1
ATOM 1500 C CA . ASN A 1 195 ? 8.143 -9.207 17.436 1.00 45.67 195 ASN A CA 1
ATOM 1501 C C . ASN A 1 195 ? 8.302 -10.310 18.443 1.00 45.98 195 ASN A C 1
ATOM 1502 O O . ASN A 1 195 ? 9.308 -11.001 18.434 1.00 47.00 195 ASN A O 1
ATOM 1507 N N . TYR A 1 196 ? 7.326 -10.499 19.315 1.00 46.29 196 TYR A N 1
ATOM 1508 C CA . TYR A 1 196 ? 7.467 -11.540 20.317 1.00 47.17 196 TYR A CA 1
ATOM 1509 C C . TYR A 1 196 ? 6.232 -12.389 20.522 1.00 47.82 196 TYR A C 1
ATOM 1510 O O . TYR A 1 196 ? 5.125 -12.002 20.152 1.00 47.37 196 TYR A O 1
ATOM 1519 N N . ASP A 1 197 ? 6.451 -13.561 21.112 1.00 48.93 197 ASP A N 1
ATOM 1520 C CA . ASP A 1 197 ? 5.371 -14.486 21.452 1.00 50.31 197 ASP A CA 1
ATOM 1521 C C . ASP A 1 197 ? 4.840 -13.955 22.786 1.00 50.43 197 ASP A C 1
ATOM 1522 O O . ASP A 1 197 ? 4.990 -14.599 23.832 1.00 51.08 197 ASP A O 1
ATOM 1527 N N . THR A 1 198 ? 4.213 -12.782 22.737 1.00 49.76 198 THR A N 1
ATOM 1528 C CA . THR A 1 198 ? 3.713 -12.096 23.932 1.00 49.28 198 THR A CA 1
ATOM 1529 C C . THR A 1 198 ? 2.563 -12.709 24.722 1.00 47.06 198 THR A C 1
ATOM 1530 O O . THR A 1 198 ? 1.661 -13.327 24.170 1.00 46.55 198 THR A O 1
ATOM 1534 N N . LEU A 1 199 ? 2.632 -12.528 26.034 1.00 46.23 199 LEU A N 1
ATOM 1535 C CA . LEU A 1 199 ? 1.601 -12.991 26.946 1.00 45.60 199 LEU A CA 1
ATOM 1536 C C . LEU A 1 199 ? 1.181 -11.716 27.675 1.00 44.21 199 LEU A C 1
ATOM 1537 O O . LEU A 1 199 ? 1.519 -11.500 28.833 1.00 44.85 199 LEU A O 1
ATOM 1542 N N . LEU A 1 200 ? 0.460 -10.863 26.959 1.00 41.66 200 LEU A N 1
ATOM 1543 C CA . LEU A 1 200 ? 0.026 -9.582 27.478 1.00 40.53 200 LEU A CA 1
ATOM 1544 C C . LEU A 1 200 ? -1.114 -9.672 28.479 1.00 39.77 200 LEU A C 1
ATOM 1545 O O . LEU A 1 200 ? -2.234 -10.034 28.127 1.00 37.94 200 LEU A O 1
ATOM 1550 N N . ILE A 1 201 ? -0.821 -9.338 29.732 1.00 39.53 201 ILE A N 1
ATOM 1551 C CA . ILE A 1 201 ? -1.838 -9.382 30.775 1.00 41.00 201 ILE A CA 1
ATOM 1552 C C . ILE A 1 201 ? -1.965 -8.007 31.463 1.00 40.72 201 ILE A C 1
ATOM 1553 O O . ILE A 1 201 ? -0.981 -7.287 31.653 1.00 39.19 201 ILE A O 1
ATOM 1558 N N . GLY A 1 202 ? -3.196 -7.644 31.809 1.00 41.71 202 GLY A N 1
ATOM 1559 C CA . GLY A 1 202 ? -3.450 -6.372 32.457 1.00 42.46 202 GLY A CA 1
ATOM 1560 C C . GLY A 1 202 ? -4.338 -6.522 33.676 1.00 43.59 202 GLY A C 1
ATOM 1561 O O . GLY A 1 202 ? -5.207 -7.391 33.711 1.00 43.17 202 GLY A O 1
ATOM 1562 N N . ILE A 1 203 ? -4.107 -5.686 34.684 1.00 45.16 203 ILE A N 1
ATOM 1563 C CA . ILE A 1 203 ? -4.900 -5.716 35.906 1.00 46.85 203 ILE A CA 1
ATOM 1564 C C . ILE A 1 203 ? -5.963 -4.638 35.810 1.00 48.66 203 ILE A C 1
ATOM 1565 O O . ILE A 1 203 ? -5.655 -3.452 35.710 1.00 48.68 203 ILE A O 1
ATOM 1570 N N . GLU A 1 204 ? -7.216 -5.058 35.849 1.00 51.48 204 GLU A N 1
ATOM 1571 C CA . GLU A 1 204 ? -8.332 -4.138 35.715 1.00 55.82 204 GLU A CA 1
ATOM 1572 C C . GLU A 1 204 ? -9.114 -3.943 37.015 1.00 56.85 204 GLU A C 1
ATOM 1573 O O . GLU A 1 204 ? -8.898 -4.644 37.995 1.00 56.30 204 GLU A O 1
ATOM 1587 N N . SER A 1 206 ? -12.954 -1.581 38.598 1.00 57.85 206 SER A N 1
ATOM 1588 C CA . SER A 1 206 ? -14.017 -0.622 38.331 1.00 57.29 206 SER A CA 1
ATOM 1589 C C . SER A 1 206 ? -13.525 0.799 38.510 1.00 57.42 206 SER A C 1
ATOM 1590 O O . SER A 1 206 ? -12.622 1.049 39.304 1.00 57.34 206 SER A O 1
ATOM 1593 N N . ARG A 1 207 ? -14.121 1.732 37.774 1.00 57.81 207 ARG A N 1
ATOM 1594 C CA . ARG A 1 207 ? -13.720 3.130 37.862 1.00 57.90 207 ARG A CA 1
ATOM 1595 C C . ARG A 1 207 ? -13.876 3.620 39.294 1.00 57.25 207 ARG A C 1
ATOM 1596 O O . ARG A 1 207 ? -13.126 4.486 39.747 1.00 57.38 207 ARG A O 1
ATOM 1604 N N . GLU A 1 208 ? -14.856 3.069 40.004 1.00 56.65 208 GLU A N 1
ATOM 1605 C CA . GLU A 1 208 ? -15.097 3.463 41.387 1.00 56.14 208 GLU A CA 1
ATOM 1606 C C . GLU A 1 208 ? -13.862 3.162 42.237 1.00 55.10 208 GLU A C 1
ATOM 1607 O O . GLU A 1 208 ? -13.262 4.069 42.819 1.00 54.75 208 GLU A O 1
ATOM 1613 N N . THR A 1 209 ? -13.490 1.883 42.301 1.00 54.16 209 THR A N 1
ATOM 1614 C CA . THR A 1 209 ? -12.340 1.456 43.092 1.00 53.60 209 THR A CA 1
ATOM 1615 C C . THR A 1 209 ? -11.061 2.129 42.604 1.00 53.06 209 THR A C 1
ATOM 1616 O O . THR A 1 209 ? -10.239 2.571 43.400 1.00 52.72 209 THR A O 1
ATOM 1620 N N . LEU A 1 210 ? -10.901 2.203 41.291 1.00 52.94 210 LEU A N 1
ATOM 1621 C CA . LEU A 1 210 ? -9.730 2.828 40.703 1.00 52.98 210 LEU A CA 1
ATOM 1622 C C . LEU A 1 210 ? -9.528 4.235 41.261 1.00 52.71 210 LEU A C 1
ATOM 1623 O O . LEU A 1 210 ? -8.509 4.528 41.891 1.00 52.92 210 LEU A O 1
ATOM 1628 N N . TYR A 1 211 ? -10.512 5.097 41.028 1.00 52.09 211 TYR A N 1
ATOM 1629 C CA . TYR A 1 211 ? -10.454 6.482 41.481 1.00 52.39 211 TYR A CA 1
ATOM 1630 C C . TYR A 1 211 ? -10.234 6.630 42.979 1.00 51.09 211 TYR A C 1
ATOM 1631 O O . TYR A 1 211 ? -9.549 7.548 43.435 1.00 50.28 211 TYR A O 1
ATOM 1640 N N . LEU A 1 212 ? -10.808 5.721 43.748 1.00 50.37 212 LEU A N 1
ATOM 1641 C CA . LEU A 1 212 ? -10.654 5.778 45.187 1.00 49.40 212 LEU A CA 1
ATOM 1642 C C . LEU A 1 212 ? -9.215 5.448 45.593 1.00 48.18 212 LEU A C 1
ATOM 1643 O O . LEU A 1 212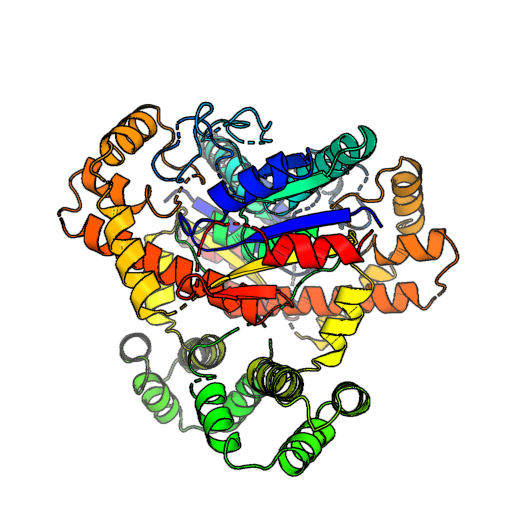 ? -8.628 6.134 46.430 1.00 47.77 212 LEU A O 1
ATOM 1648 N N . ARG A 1 213 ? -8.648 4.411 44.982 1.00 47.23 213 ARG A N 1
ATOM 1649 C CA . ARG A 1 213 ? -7.288 3.993 45.291 1.00 45.81 213 ARG A CA 1
ATOM 1650 C C . ARG A 1 213 ? -6.283 5.054 44.893 1.00 45.00 213 ARG A C 1
ATOM 1651 O O . ARG A 1 213 ? -5.316 5.301 45.618 1.00 45.34 213 ARG A O 1
ATOM 1659 N N . ILE A 1 214 ? -6.505 5.677 43.740 1.00 42.90 214 ILE A N 1
ATOM 1660 C CA . ILE A 1 214 ? -5.607 6.723 43.284 1.00 42.58 214 ILE A CA 1
ATOM 1661 C C . ILE A 1 214 ? -5.609 7.858 44.301 1.00 44.04 214 ILE A C 1
ATOM 1662 O O . ILE A 1 214 ? -4.549 8.290 44.754 1.00 44.37 214 ILE A O 1
ATOM 1667 N N . ASN A 1 215 ? -6.780 8.339 44.694 1.00 44.37 215 ASN A N 1
ATOM 1668 C CA . ASN A 1 215 ? -6.782 9.402 45.689 1.00 46.12 215 ASN A CA 1
ATOM 1669 C C . ASN A 1 215 ? -5.987 8.978 46.906 1.00 45.68 215 ASN A C 1
ATOM 1670 O O . ASN A 1 215 ? -5.266 9.777 47.492 1.00 45.52 215 ASN A O 1
ATOM 1675 N N . LYS A 1 216 ? -6.107 7.711 47.274 1.00 45.88 216 LYS A N 1
ATOM 1676 C CA . LYS A 1 216 ? -5.394 7.213 48.435 1.00 46.84 216 LYS A CA 1
ATOM 1677 C C . LYS A 1 216 ? -3.888 7.081 48.215 1.00 46.74 216 LYS A C 1
ATOM 1678 O O . LYS A 1 216 ? -3.116 7.192 49.158 1.00 46.10 216 LYS A O 1
ATOM 1684 N N . ARG A 1 217 ? -3.464 6.859 46.978 1.00 47.09 217 ARG A N 1
ATOM 1685 C CA . ARG A 1 217 ? -2.040 6.725 46.708 1.00 47.24 217 ARG A CA 1
ATOM 1686 C C . ARG A 1 217 ? -1.372 8.088 46.677 1.00 46.13 217 ARG A C 1
ATOM 1687 O O . ARG A 1 217 ? -0.179 8.219 46.959 1.00 46.25 217 ARG A O 1
ATOM 1695 N N . VAL A 1 218 ? -2.145 9.108 46.333 1.00 46.00 218 VAL A N 1
ATOM 1696 C CA . VAL A 1 218 ? -1.609 10.455 46.284 1.00 46.08 218 VAL A CA 1
ATOM 1697 C C . VAL A 1 218 ? -1.417 10.905 47.725 1.00 47.54 218 VAL A C 1
ATOM 1698 O O . VAL A 1 218 ? -0.449 11.586 48.042 1.00 46.77 218 VAL A O 1
ATOM 1702 N N . ASP A 1 219 ? -2.329 10.501 48.608 1.00 49.53 219 ASP A N 1
ATOM 1703 C CA . ASP A 1 219 ? -2.219 10.875 50.019 1.00 50.83 219 ASP A CA 1
ATOM 1704 C C . ASP A 1 219 ? -0.959 10.273 50.608 1.00 51.42 219 ASP A C 1
ATOM 1705 O O . ASP A 1 219 ? -0.230 10.942 51.334 1.00 52.60 219 ASP A O 1
ATOM 1710 N N . ILE A 1 220 ? -0.704 9.007 50.298 1.00 50.93 220 ILE A N 1
ATOM 1711 C CA . ILE A 1 220 ? 0.475 8.335 50.820 1.00 50.35 220 ILE A CA 1
ATOM 1712 C C . ILE A 1 220 ? 1.763 8.987 50.330 1.00 50.83 220 ILE A C 1
ATOM 1713 O O . ILE A 1 220 ? 2.692 9.191 51.107 1.00 49.12 220 ILE A O 1
ATOM 1726 N N . LEU A 1 222 ? 2.329 12.066 49.435 1.00 51.20 222 LEU A N 1
ATOM 1727 C CA . LEU A 1 222 ? 2.529 13.324 50.144 1.00 48.78 222 LEU A CA 1
ATOM 1728 C C . LEU A 1 222 ? 3.049 12.992 51.524 1.00 47.82 222 LEU A C 1
ATOM 1729 O O . LEU A 1 222 ? 3.943 13.657 52.041 1.00 46.99 222 LEU A O 1
ATOM 1734 N N . GLY A 1 223 ? 2.490 11.934 52.102 1.00 47.54 223 GLY A N 1
ATOM 1735 C CA . GLY A 1 223 ? 2.885 11.507 53.429 1.00 46.72 223 GLY A CA 1
ATOM 1736 C C . GLY A 1 223 ? 4.254 10.872 53.473 1.00 47.26 223 GLY A C 1
ATOM 1737 O O . GLY A 1 223 ? 4.836 10.750 54.540 1.00 46.92 223 GLY A O 1
ATOM 1738 N N . HIS A 1 224 ? 4.783 10.465 52.326 1.00 48.55 224 HIS A N 1
ATOM 1739 C CA . HIS A 1 224 ? 6.096 9.847 52.324 1.00 49.09 224 HIS A CA 1
ATOM 1740 C C . HIS A 1 224 ? 7.240 10.792 51.959 1.00 49.59 224 HIS A C 1
ATOM 1741 O O . HIS A 1 224 ? 8.401 10.389 51.959 1.00 50.22 224 HIS A O 1
ATOM 1748 N N . GLY A 1 225 ? 6.922 12.046 51.652 1.00 48.30 225 GLY A N 1
ATOM 1749 C CA . GLY A 1 225 ? 7.965 12.995 51.318 1.00 48.19 225 GLY A CA 1
ATOM 1750 C C . GLY A 1 225 ? 8.060 13.385 49.858 1.00 48.65 225 GLY A C 1
ATOM 1751 O O . GLY A 1 225 ? 9.127 13.797 49.398 1.00 48.46 225 GLY A O 1
ATOM 1752 N N . LEU A 1 226 ? 6.955 13.245 49.126 1.00 49.00 226 LEU A N 1
ATOM 1753 C CA . LEU A 1 226 ? 6.908 13.607 47.703 1.00 48.60 226 LEU A CA 1
ATOM 1754 C C . LEU A 1 226 ? 7.306 15.064 47.518 1.00 48.18 226 LEU A C 1
ATOM 1755 O O . LEU A 1 226 ? 8.145 15.389 46.681 1.00 47.55 226 LEU A O 1
ATOM 1760 N N . PHE A 1 227 ? 6.690 15.939 48.303 1.00 48.68 227 PHE A N 1
ATOM 1761 C CA . PHE A 1 227 ? 6.985 17.353 48.209 1.00 49.66 227 PHE A CA 1
ATOM 1762 C C . PHE A 1 227 ? 8.466 17.600 48.501 1.00 50.70 227 PHE A C 1
ATOM 1763 O O . PHE A 1 227 ? 9.099 18.414 47.833 1.00 51.23 227 PHE A O 1
ATOM 1771 N N . ASN A 1 228 ? 9.027 16.894 49.480 1.00 50.89 228 ASN A N 1
ATOM 1772 C CA . ASN A 1 228 ? 10.435 17.082 49.808 1.00 51.21 228 ASN A CA 1
ATOM 1773 C C . ASN A 1 228 ? 11.299 16.702 48.605 1.00 51.40 228 ASN A C 1
ATOM 1774 O O . ASN A 1 228 ? 12.339 17.312 48.347 1.00 50.59 228 ASN A O 1
ATOM 1779 N N . GLU A 1 229 ? 10.853 15.695 47.866 1.00 51.04 229 GLU A N 1
ATOM 1780 C CA . GLU A 1 229 ? 11.586 15.244 46.706 1.00 51.72 229 GLU A CA 1
ATOM 1781 C C . GLU A 1 229 ? 11.588 16.311 45.614 1.00 52.23 229 GLU A C 1
ATOM 1782 O O . GLU A 1 229 ? 12.655 16.693 45.128 1.00 53.72 229 GLU A O 1
ATOM 1788 N N . VAL A 1 230 ? 10.411 16.805 45.229 1.00 51.22 230 VAL A N 1
ATOM 1789 C CA . VAL A 1 230 ? 10.349 17.821 44.184 1.00 50.77 230 VAL A CA 1
ATOM 1790 C C . VAL A 1 230 ? 11.131 19.055 44.597 1.00 50.92 230 VAL A C 1
ATOM 1791 O O . VAL A 1 230 ? 11.509 19.868 43.758 1.00 50.86 230 VAL A O 1
ATOM 1795 N N . GLN A 1 231 ? 11.382 19.188 45.894 1.00 51.90 231 GLN A N 1
ATOM 1796 C CA . GLN A 1 231 ? 12.138 20.326 46.401 1.00 52.73 231 GLN A CA 1
ATOM 1797 C C . GLN A 1 231 ? 13.605 20.151 46.074 1.00 52.44 231 GLN A C 1
ATOM 1798 O O . GLN A 1 231 ? 14.255 21.086 45.636 1.00 52.48 231 GLN A O 1
ATOM 1804 N N . HIS A 1 232 ? 14.119 18.949 46.296 1.00 52.83 232 HIS A N 1
ATOM 1805 C CA . HIS A 1 232 ? 15.516 18.668 46.014 1.00 54.59 232 HIS A CA 1
ATOM 1806 C C . HIS A 1 232 ? 15.772 18.771 44.522 1.00 54.60 232 HIS A C 1
ATOM 1807 O O . HIS A 1 232 ? 16.822 19.255 44.092 1.00 55.63 232 HIS A O 1
ATOM 1814 N N . LEU A 1 233 ? 14.814 18.311 43.724 1.00 54.34 233 LEU A N 1
ATOM 1815 C CA . LEU A 1 233 ? 14.948 18.351 42.267 1.00 53.56 233 LEU A CA 1
ATOM 1816 C C . LEU A 1 233 ? 14.915 19.773 41.744 1.00 53.10 233 LEU A C 1
ATOM 1817 O O . LEU A 1 233 ? 15.781 20.168 40.973 1.00 53.07 233 LEU A O 1
ATOM 1822 N N . VAL A 1 234 ? 13.908 20.533 42.160 1.00 53.72 234 VAL A N 1
ATOM 1823 C CA . VAL A 1 234 ? 13.772 21.911 41.720 1.00 54.50 234 VAL A CA 1
ATOM 1824 C C . VAL A 1 234 ? 14.955 22.759 42.197 1.00 55.31 234 VAL A C 1
ATOM 1825 O O . VAL A 1 234 ? 15.336 23.719 41.538 1.00 55.74 234 VAL A O 1
ATOM 1829 N N . GLU A 1 235 ? 15.539 22.398 43.334 1.00 56.55 235 GLU A N 1
ATOM 1830 C CA . GLU A 1 235 ? 16.690 23.125 43.862 1.00 58.23 235 GLU A CA 1
ATOM 1831 C C . GLU A 1 235 ? 17.933 22.818 43.029 1.00 58.14 235 GLU A C 1
ATOM 1832 O O . GLU A 1 235 ? 18.782 23.685 42.822 1.00 58.69 235 GLU A O 1
ATOM 1838 N N . GLN A 1 236 ? 18.039 21.584 42.548 1.00 57.92 236 GLN A N 1
ATOM 1839 C CA . GLN A 1 236 ? 19.172 21.193 41.718 1.00 58.19 236 GLN A CA 1
ATOM 1840 C C . GLN A 1 236 ? 19.008 21.716 40.289 1.00 58.15 236 GLN A C 1
ATOM 1841 O O . GLN A 1 236 ? 19.696 21.276 39.366 1.00 58.41 236 GLN A O 1
ATOM 1847 N N . GLY A 1 237 ? 18.081 22.656 40.120 1.00 57.82 237 GLY A N 1
ATOM 1848 C CA . GLY A 1 237 ? 17.834 23.252 38.823 1.00 55.54 237 GLY A CA 1
ATOM 1849 C C . GLY A 1 237 ? 17.242 22.339 37.777 1.00 55.47 237 GLY A C 1
ATOM 1850 O O . GLY A 1 237 ? 17.083 22.752 36.627 1.00 55.87 237 GLY A O 1
ATOM 1851 N N . PHE A 1 238 ? 16.909 21.108 38.150 1.00 54.70 238 PHE A N 1
ATOM 1852 C CA . PHE A 1 238 ? 16.333 20.175 37.186 1.00 54.43 238 PHE A CA 1
ATOM 1853 C C . PHE A 1 238 ? 14.965 20.597 36.686 1.00 54.15 238 PHE A C 1
ATOM 1854 O O . PHE A 1 238 ? 14.288 19.833 36.016 1.00 54.72 238 PHE A O 1
ATOM 1862 N N . GLU A 1 239 ? 14.561 21.814 37.019 1.00 54.78 239 GLU A N 1
ATOM 1863 C CA . GLU A 1 239 ? 13.286 22.357 36.580 1.00 55.30 239 GLU A CA 1
ATOM 1864 C C . GLU A 1 239 ? 13.415 22.627 35.071 1.00 55.95 239 GLU A C 1
ATOM 1865 O O . GLU A 1 239 ? 14.525 22.618 34.540 1.00 56.90 239 GLU A O 1
ATOM 1871 N N . ALA A 1 240 ? 12.301 22.865 34.384 1.00 54.47 240 ALA A N 1
ATOM 1872 C CA . ALA A 1 240 ? 12.335 23.137 32.950 1.00 53.29 240 ALA A CA 1
ATOM 1873 C C . ALA A 1 240 ? 12.608 21.881 32.109 1.00 52.86 240 ALA A C 1
ATOM 1874 O O . ALA A 1 240 ? 12.584 21.917 30.869 1.00 51.49 240 ALA A O 1
ATOM 1876 N N . SER A 1 241 ? 12.863 20.770 32.795 1.00 52.63 241 SER A N 1
ATOM 1877 C CA . SER A 1 241 ? 13.141 19.487 32.150 1.00 52.57 241 SER A CA 1
ATOM 1878 C C . SER A 1 241 ? 11.859 18.723 31.846 1.00 52.68 241 SER A C 1
ATOM 1879 O O . SER A 1 241 ? 10.835 18.927 32.496 1.00 53.04 241 SER A O 1
ATOM 1882 N N . GLN A 1 242 ? 11.921 17.833 30.867 1.00 53.10 242 GLN A N 1
ATOM 1883 C CA . GLN A 1 242 ? 10.756 17.044 30.494 1.00 53.88 242 GLN A CA 1
ATOM 1884 C C . GLN A 1 242 ? 10.242 16.263 31.687 1.00 54.11 242 GLN A C 1
ATOM 1885 O O . GLN A 1 242 ? 9.048 16.248 31.968 1.00 54.86 242 GLN A O 1
ATOM 1891 N N . SER A 1 243 ? 11.153 15.610 32.394 1.00 54.24 243 SER A N 1
ATOM 1892 C CA . SER A 1 243 ? 10.773 14.819 33.554 1.00 53.83 243 SER A CA 1
ATOM 1893 C C . SER A 1 243 ? 9.962 15.619 34.578 1.00 54.07 243 SER A C 1
ATOM 1894 O O . SER A 1 243 ? 8.988 15.111 35.121 1.00 53.71 243 SER A O 1
ATOM 1905 N N . GLN A 1 245 ? 7.845 17.657 34.218 1.00 52.02 245 GLN A N 1
ATOM 1906 C CA . GLN A 1 245 ? 6.538 18.002 33.662 1.00 50.21 245 GLN A CA 1
ATOM 1907 C C . GLN A 1 245 ? 5.555 16.882 33.851 1.00 49.21 245 GLN A C 1
ATOM 1908 O O . GLN A 1 245 ? 4.385 17.019 33.509 1.00 49.73 245 GLN A O 1
ATOM 1914 N N . ALA A 1 246 ? 6.041 15.767 34.383 1.00 49.21 246 ALA A N 1
ATOM 1915 C CA . ALA A 1 246 ? 5.190 14.602 34.612 1.00 49.16 246 ALA A CA 1
ATOM 1916 C C . ALA A 1 246 ? 4.235 14.858 35.766 1.00 48.33 246 ALA A C 1
ATOM 1917 O O . ALA A 1 246 ? 4.560 15.586 36.709 1.00 47.49 246 ALA A O 1
ATOM 1919 N N . ILE A 1 247 ? 3.053 14.257 35.684 1.00 47.65 247 ILE A N 1
ATOM 1920 C CA . ILE A 1 247 ? 2.060 14.423 36.725 1.00 46.43 247 ILE A CA 1
ATOM 1921 C C . ILE A 1 247 ? 2.682 14.001 38.062 1.00 45.24 247 ILE A C 1
ATOM 1922 O O . ILE A 1 247 ? 3.232 12.906 38.193 1.00 43.81 247 ILE A O 1
ATOM 1927 N N . GLY A 1 248 ? 2.611 14.896 39.040 1.00 44.32 248 GLY A N 1
ATOM 1928 C CA . GLY A 1 248 ? 3.194 14.618 40.338 1.00 44.63 248 GLY A CA 1
ATOM 1929 C C . GLY A 1 248 ? 4.406 15.502 40.631 1.00 43.81 248 GLY A C 1
ATOM 1930 O O . GLY A 1 248 ? 4.998 15.439 41.706 1.00 43.85 248 GLY A O 1
ATOM 1931 N N . TYR A 1 249 ? 4.786 16.326 39.668 1.00 43.00 249 TYR A N 1
ATOM 1932 C CA . TYR A 1 249 ? 5.906 17.209 39.852 1.00 42.47 249 TYR A CA 1
ATOM 1933 C C . TYR A 1 249 ? 5.543 18.571 39.321 1.00 44.75 249 TYR A C 1
ATOM 1934 O O . TYR A 1 249 ? 5.803 19.581 39.971 1.00 46.97 249 TYR A O 1
ATOM 1943 N N . LYS A 1 250 ? 4.931 18.609 38.142 1.00 45.83 250 LYS A N 1
ATOM 1944 C CA . LYS A 1 250 ? 4.546 19.883 37.540 1.00 46.38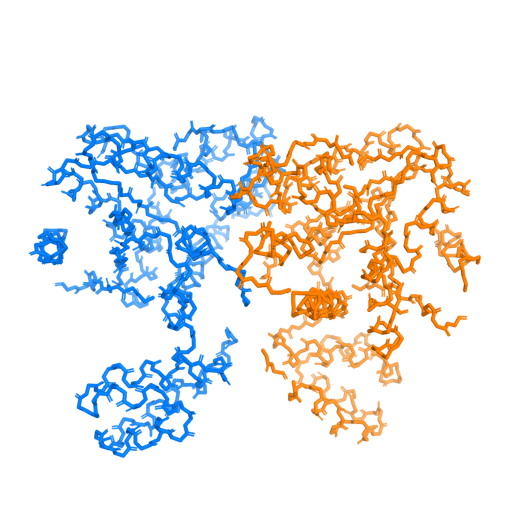 250 LYS A CA 1
ATOM 1945 C C . LYS A 1 250 ? 3.497 20.619 38.381 1.00 46.13 250 LYS A C 1
ATOM 1946 O O . LYS A 1 250 ? 3.433 21.845 38.349 1.00 47.15 250 LYS A O 1
ATOM 1952 N N . GLU A 1 251 ? 2.692 19.882 39.145 1.00 45.84 251 GLU A N 1
ATOM 1953 C CA . GLU A 1 251 ? 1.669 20.512 39.974 1.00 45.20 251 GLU A CA 1
ATOM 1954 C C . GLU A 1 251 ? 2.257 21.083 41.245 1.00 43.71 251 GLU A C 1
ATOM 1955 O O . GLU A 1 251 ? 1.835 22.130 41.721 1.00 42.83 251 GLU A O 1
ATOM 1961 N N . LEU A 1 252 ? 3.245 20.390 41.788 1.00 43.53 252 LEU A N 1
ATOM 1962 C CA . LEU A 1 252 ? 3.886 20.831 43.012 1.00 42.57 252 LEU A CA 1
ATOM 1963 C C . LEU A 1 252 ? 4.928 21.922 42.821 1.00 42.00 252 LEU A C 1
ATOM 1964 O O . LEU A 1 252 ? 5.227 22.648 43.756 1.00 42.30 252 LEU A O 1
ATOM 1969 N N . VAL A 1 253 ? 5.494 22.055 41.630 1.00 42.00 253 VAL A N 1
ATOM 1970 C CA . VAL A 1 253 ? 6.506 23.098 41.440 1.00 42.95 253 VAL A CA 1
ATOM 1971 C C . VAL A 1 253 ? 5.957 24.484 41.772 1.00 44.10 253 VAL A C 1
ATOM 1972 O O . VAL A 1 253 ? 6.607 25.265 42.460 1.00 44.41 253 VAL A O 1
ATOM 1976 N N . PRO A 1 254 ? 4.743 24.805 41.291 1.00 45.20 254 PRO A N 1
ATOM 1977 C CA . PRO A 1 254 ? 4.124 26.111 41.551 1.00 45.81 254 PRO A CA 1
ATOM 1978 C C . PRO A 1 254 ? 3.925 26.422 43.034 1.00 45.87 254 PRO A C 1
ATOM 1979 O O . PRO A 1 254 ? 4.113 27.558 43.471 1.00 46.34 254 PRO A O 1
ATOM 1983 N N . VAL A 1 255 ? 3.555 25.407 43.804 1.00 45.65 255 VAL A N 1
ATOM 1984 C CA . VAL A 1 255 ? 3.323 25.591 45.224 1.00 46.52 255 VAL A CA 1
ATOM 1985 C C . VAL A 1 255 ? 4.634 25.881 45.971 1.00 45.46 255 VAL A C 1
ATOM 1986 O O . VAL A 1 255 ? 4.631 26.462 47.057 1.00 44.66 255 VAL A O 1
ATOM 1990 N N . ILE A 1 256 ? 5.751 25.507 45.362 1.00 45.49 256 ILE A N 1
ATOM 1991 C CA . ILE A 1 256 ? 7.056 25.745 45.954 1.00 46.29 256 ILE A CA 1
ATOM 1992 C C . ILE A 1 256 ? 7.435 27.214 45.784 1.00 47.82 256 ILE A C 1
ATOM 1993 O O . ILE A 1 256 ? 8.270 27.754 46.516 1.00 48.39 256 ILE A O 1
ATOM 1998 N N . LYS A 1 257 ? 6.808 27.856 44.811 1.00 47.54 257 LYS A N 1
ATOM 1999 C CA . LYS A 1 257 ? 7.057 29.256 44.529 1.00 48.04 257 LYS A CA 1
ATOM 2000 C C . LYS A 1 257 ? 6.095 30.144 45.315 1.00 47.94 257 LYS A C 1
ATOM 2001 O O . LYS A 1 257 ? 6.389 31.307 45.602 1.00 48.31 257 LYS A O 1
ATOM 2007 N N . GLY A 1 258 ? 4.946 29.582 45.669 1.00 46.79 258 GLY A N 1
ATOM 2008 C CA . GLY A 1 258 ? 3.973 30.325 46.436 1.00 45.83 258 GLY A CA 1
ATOM 2009 C C . GLY A 1 258 ? 2.921 30.953 45.554 1.00 45.01 258 GLY A C 1
ATOM 2010 O O . GLY A 1 258 ? 2.265 31.921 45.944 1.00 44.91 258 GLY A O 1
ATOM 2011 N N . ASN A 1 259 ? 2.756 30.414 44.356 1.00 43.60 259 ASN A N 1
ATOM 2012 C CA . ASN A 1 259 ? 1.757 30.948 43.445 1.00 43.75 259 ASN A CA 1
ATOM 2013 C C . ASN A 1 259 ? 0.458 30.169 43.563 1.00 43.71 259 ASN A C 1
ATOM 2014 O O . ASN A 1 259 ? -0.609 30.661 43.208 1.00 42.68 259 ASN A O 1
ATOM 2019 N N . ILE A 1 260 ? 0.550 28.954 44.081 1.00 43.37 260 ILE A N 1
ATOM 2020 C CA . ILE A 1 260 ? -0.637 28.137 44.252 1.00 43.46 260 ILE A CA 1
ATOM 2021 C C . ILE A 1 260 ? -0.611 27.477 45.638 1.00 43.92 260 ILE A C 1
ATOM 2022 O O . ILE A 1 260 ? 0.465 27.206 46.190 1.00 42.74 260 ILE A O 1
ATOM 2027 N N . SER A 1 261 ? -1.789 27.245 46.219 1.00 44.15 261 SER A N 1
ATOM 2028 C CA . SER A 1 261 ? -1.874 26.646 47.560 1.00 44.65 261 SER A CA 1
ATOM 2029 C C . SER A 1 261 ? -1.703 25.141 47.512 1.00 44.60 261 SER A C 1
ATOM 2030 O O . SER A 1 261 ? -2.022 24.509 46.516 1.00 44.23 261 SER A O 1
ATOM 2041 N N . GLU A 1 263 ? -3.376 22.871 49.040 1.00 45.51 263 GLU A N 1
ATOM 2042 C CA . GLU A 1 263 ? -4.690 22.247 48.899 1.00 45.04 263 GLU A CA 1
ATOM 2043 C C . GLU A 1 263 ? -5.118 22.133 47.447 1.00 44.37 263 GLU A C 1
ATOM 2044 O O . GLU A 1 263 ? -5.347 21.035 46.935 1.00 42.41 263 GLU A O 1
ATOM 2050 N N . ASN A 1 264 ? -5.226 23.289 46.798 1.00 44.68 264 ASN A N 1
ATOM 2051 C CA . ASN A 1 264 ? -5.613 23.378 45.397 1.00 44.86 264 ASN A CA 1
ATOM 2052 C C . ASN A 1 264 ? -4.731 22.509 44.490 1.00 44.40 264 ASN A C 1
ATOM 2053 O O . ASN A 1 264 ? -5.232 21.786 43.621 1.00 44.99 264 ASN A O 1
ATOM 2058 N N . ALA A 1 265 ? -3.422 22.574 44.707 1.00 43.68 265 ALA A N 1
ATOM 2059 C CA . ALA A 1 265 ? -2.468 21.794 43.935 1.00 42.84 265 ALA A CA 1
ATOM 2060 C C . ALA A 1 265 ? -2.749 20.305 44.092 1.00 42.53 265 ALA A C 1
ATOM 2061 O O . ALA A 1 265 ? -2.871 19.580 43.103 1.00 42.36 265 ALA A O 1
ATOM 2063 N N . VAL A 1 266 ? -2.843 19.841 45.331 1.00 42.41 266 VAL A N 1
ATOM 2064 C CA . VAL A 1 266 ? -3.108 18.434 45.571 1.00 43.43 266 VAL A CA 1
ATOM 2065 C C . VAL A 1 266 ? -4.404 18.022 44.900 1.00 44.60 266 VAL A C 1
ATOM 2066 O O . VAL A 1 266 ? -4.527 16.904 44.404 1.00 44.52 266 VAL A O 1
ATOM 2070 N N . GLU A 1 267 ? -5.373 18.931 44.890 1.00 46.48 267 GLU A N 1
ATOM 2071 C CA . GLU A 1 267 ? -6.658 18.660 44.259 1.00 47.56 267 GLU A CA 1
ATOM 2072 C C . GLU A 1 267 ? -6.456 18.351 42.774 1.00 47.85 267 GLU A C 1
ATOM 2073 O O . GLU A 1 267 ? -7.092 17.447 42.222 1.00 47.49 267 GLU A O 1
ATOM 2079 N N . LYS A 1 268 ? -5.566 19.113 42.135 1.00 47.95 268 LYS A N 1
ATOM 2080 C CA . LYS A 1 268 ? -5.262 18.927 40.722 1.00 48.04 268 LYS A CA 1
ATOM 2081 C C . LYS A 1 268 ? -4.369 17.712 40.488 1.00 47.98 268 LYS A C 1
ATOM 2082 O O . LYS A 1 268 ? -4.441 17.072 39.438 1.00 48.31 268 LYS A O 1
ATOM 2088 N N . LEU A 1 269 ? -3.529 17.396 41.470 1.00 48.23 269 LEU A N 1
ATOM 2089 C CA . LEU A 1 269 ? -2.643 16.242 41.371 1.00 47.71 269 LEU A CA 1
ATOM 2090 C C . LEU A 1 269 ? -3.442 14.928 41.365 1.00 47.84 269 LEU A C 1
ATOM 2091 O O . LEU A 1 269 ? -3.144 14.018 40.591 1.00 47.71 269 LEU A O 1
ATOM 2096 N N . LYS A 1 270 ? -4.456 14.827 42.221 1.00 47.27 270 LYS A N 1
ATOM 2097 C CA . LYS A 1 270 ? -5.276 13.617 42.276 1.00 47.21 270 LYS A CA 1
ATOM 2098 C C . LYS A 1 270 ? -6.162 13.535 41.038 1.00 47.74 270 LYS A C 1
ATOM 2099 O O . LYS A 1 270 ? -6.550 12.448 40.614 1.00 47.84 270 LYS A O 1
ATOM 2105 N N . GLN A 1 271 ? -6.491 14.689 40.466 1.00 47.50 271 GLN A N 1
ATOM 2106 C CA . GLN A 1 271 ? -7.318 14.706 39.279 1.00 47.55 271 GLN A CA 1
ATOM 2107 C C . GLN A 1 271 ? -6.498 14.205 38.090 1.00 46.89 271 GLN A C 1
ATOM 2108 O O . GLN A 1 271 ? -6.837 13.186 37.493 1.00 48.08 271 GLN A O 1
ATOM 2114 N N . HIS A 1 272 ? -5.418 14.908 37.746 1.00 45.28 272 HIS A N 1
ATOM 2115 C CA . HIS A 1 272 ? -4.553 14.493 36.629 1.00 42.45 272 HIS A CA 1
ATOM 2116 C C . HIS A 1 272 ? -4.225 13.007 36.753 1.00 40.81 272 HIS A C 1
ATOM 2117 O O . HIS A 1 272 ? -4.041 12.325 35.754 1.00 39.84 272 HIS A O 1
ATOM 2124 N N . SER A 1 273 ? -4.126 12.519 37.989 1.00 38.20 273 SER A N 1
ATOM 2125 C CA . SER A 1 273 ? -3.803 11.130 38.213 1.00 35.52 273 SER A CA 1
ATOM 2126 C C . SER A 1 273 ? -4.983 10.267 37.835 1.00 35.68 273 SER A C 1
ATOM 2127 O O . SER A 1 273 ? -4.811 9.191 37.264 1.00 35.30 273 SER A O 1
ATOM 2130 N N . ARG A 1 274 ? -6.187 10.727 38.149 1.00 35.75 274 ARG A N 1
ATOM 2131 C CA . ARG A 1 274 ? -7.390 9.969 37.802 1.00 36.75 274 ARG A CA 1
ATOM 2132 C C . ARG A 1 274 ? -7.588 9.937 36.285 1.00 37.28 274 ARG A C 1
ATOM 2133 O O . ARG A 1 274 ? -7.869 8.888 35.722 1.00 38.52 274 ARG A O 1
ATOM 2141 N N . GLN A 1 275 ? -7.443 11.086 35.629 1.00 38.05 275 GLN A N 1
ATOM 2142 C CA . GLN A 1 275 ? -7.617 11.169 34.183 1.00 38.52 275 GLN A CA 1
ATOM 2143 C C . GLN A 1 275 ? -6.583 10.312 33.478 1.00 38.01 275 GLN A C 1
ATOM 2144 O O . GLN A 1 275 ? -6.896 9.574 32.543 1.00 39.39 275 GLN A O 1
ATOM 2150 N N . TYR A 1 276 ? -5.344 10.411 33.934 1.00 36.36 276 TYR A N 1
ATOM 2151 C CA . TYR A 1 276 ? -4.262 9.650 33.344 1.00 35.31 276 TYR A CA 1
ATOM 2152 C C . TYR A 1 276 ? -4.531 8.157 33.426 1.00 34.41 276 TYR A C 1
ATOM 2153 O O . TYR A 1 276 ? -4.445 7.449 32.430 1.00 33.63 276 TYR A O 1
ATOM 2162 N N . ALA A 1 277 ? -4.858 7.685 34.619 1.00 34.89 277 ALA A N 1
ATOM 2163 C CA . ALA A 1 277 ? -5.136 6.275 34.828 1.00 36.30 277 ALA A CA 1
ATOM 2164 C C . ALA A 1 277 ? -6.255 5.819 33.905 1.00 38.00 277 ALA A C 1
ATOM 2165 O O . ALA A 1 277 ? -6.225 4.706 33.376 1.00 36.91 277 ALA A O 1
ATOM 2167 N N . LYS A 1 278 ? -7.251 6.679 33.723 1.00 40.20 278 LYS A N 1
ATOM 2168 C CA . LYS A 1 278 ? -8.383 6.359 32.865 1.00 42.32 278 LYS A CA 1
ATOM 2169 C C . LYS A 1 278 ? -7.949 6.259 31.429 1.00 43.49 278 LYS A C 1
ATOM 2170 O O . LYS A 1 278 ? -8.225 5.263 30.762 1.00 44.62 278 LYS A O 1
ATOM 2176 N N . ARG A 1 279 ? -7.271 7.296 30.948 1.00 44.33 279 ARG A N 1
ATOM 2177 C CA . ARG A 1 279 ? -6.798 7.321 29.561 1.00 45.32 279 ARG A CA 1
ATOM 2178 C C . ARG A 1 279 ? -5.950 6.079 29.228 1.00 45.13 279 ARG A C 1
ATOM 2179 O O . ARG A 1 279 ? -6.048 5.529 28.134 1.00 44.57 279 ARG A O 1
ATOM 2187 N N . GLN A 1 280 ? -5.142 5.629 30.186 1.00 44.54 280 GLN A N 1
ATOM 2188 C CA . GLN A 1 280 ? -4.299 4.466 29.979 1.00 42.49 280 GLN A CA 1
ATOM 2189 C C . GLN A 1 280 ? -5.092 3.179 29.965 1.00 42.31 280 GLN A C 1
ATOM 2190 O O . GLN A 1 280 ? -4.725 2.219 29.298 1.00 42.76 280 GLN A O 1
ATOM 2196 N N . LEU A 1 281 ? -6.177 3.149 30.720 1.00 43.60 281 LEU A N 1
ATOM 2197 C CA . LEU A 1 281 ? -7.005 1.954 30.795 1.00 44.86 281 LEU A CA 1
ATOM 2198 C C . LEU A 1 281 ? -7.760 1.866 29.474 1.00 46.02 281 LEU A C 1
ATOM 2199 O O . LEU A 1 281 ? -7.866 0.798 28.873 1.00 46.62 281 LEU A O 1
ATOM 2204 N N . THR A 1 282 ? -8.259 3.012 29.018 1.00 46.51 282 THR A N 1
ATOM 2205 C CA . THR A 1 282 ? -9.011 3.086 27.779 1.00 46.62 282 THR A CA 1
ATOM 2206 C C . THR A 1 282 ? -8.209 2.592 26.578 1.00 47.68 282 THR A C 1
ATOM 2207 O O . THR A 1 282 ? -8.715 1.818 25.766 1.00 48.50 282 THR A O 1
ATOM 2211 N N . TRP A 1 283 ? -6.960 3.041 26.478 1.00 49.10 283 TRP A N 1
ATOM 2212 C CA . TRP A 1 283 ? -6.054 2.668 25.387 1.00 48.96 283 TRP A CA 1
ATOM 2213 C C . TRP A 1 283 ? -5.796 1.160 25.333 1.00 48.30 283 TRP A C 1
ATOM 2214 O O . TRP A 1 283 ? -5.877 0.555 24.268 1.00 48.47 283 TRP A O 1
ATOM 2225 N N . PHE A 1 284 ? -5.472 0.568 26.480 1.00 47.17 284 PHE A N 1
ATOM 2226 C CA . PHE A 1 284 ? -5.194 -0.858 26.554 1.00 45.95 284 PHE A CA 1
ATOM 2227 C C . PHE A 1 284 ? -6.413 -1.712 26.276 1.00 46.16 284 PHE A C 1
ATOM 2228 O O . PHE A 1 284 ? -6.318 -2.934 26.213 1.00 47.88 284 PHE A O 1
ATOM 2236 N N . LYS A 1 285 ? -7.569 -1.093 26.111 1.00 46.47 285 LYS A N 1
ATOM 2237 C CA . LYS A 1 285 ? -8.747 -1.884 25.829 1.00 47.62 285 LYS A CA 1
ATOM 2238 C C . LYS A 1 285 ? -9.215 -1.695 24.405 1.00 48.73 285 LYS A C 1
ATOM 2239 O O . LYS A 1 285 ? -9.863 -2.571 23.847 1.00 49.63 285 LYS A O 1
ATOM 2245 N N . ASN A 1 286 ? -8.868 -0.558 23.814 1.00 49.04 286 ASN A N 1
ATOM 2246 C CA . ASN A 1 286 ? -9.260 -0.247 22.453 1.00 50.46 286 ASN A CA 1
ATOM 2247 C C . ASN A 1 286 ? -8.121 -0.338 21.443 1.00 50.96 286 ASN A C 1
ATOM 2248 O O . ASN A 1 286 ? -8.236 0.171 20.333 1.00 51.83 286 ASN A O 1
ATOM 2253 N N . LYS A 1 287 ? -7.020 -0.974 21.809 1.00 49.95 287 LYS A N 1
ATOM 2254 C CA . LYS A 1 287 ? -5.896 -1.048 20.890 1.00 50.52 287 LYS A CA 1
ATOM 2255 C C . LYS A 1 287 ? -5.153 -2.352 21.034 1.00 51.97 287 LYS A C 1
ATOM 2256 O O . LYS A 1 287 ? -4.591 -2.877 20.072 1.00 52.44 287 LYS A O 1
ATOM 2270 N N . ASN A 1 289 ? -4.886 -6.422 22.726 1.00 53.34 289 ASN A N 1
ATOM 2271 C CA . ASN A 1 289 ? -5.667 -7.579 23.057 1.00 53.29 289 ASN A CA 1
ATOM 2272 C C . ASN A 1 289 ? -5.017 -8.084 24.333 1.00 50.83 289 ASN A C 1
ATOM 2273 O O . ASN A 1 289 ? -4.131 -8.932 24.302 1.00 49.74 289 ASN A O 1
ATOM 2278 N N . VAL A 1 290 ? -5.446 -7.523 25.453 1.00 48.80 290 VAL A N 1
ATOM 2279 C CA . VAL A 1 290 ? -4.910 -7.887 26.751 1.00 47.23 290 VAL A CA 1
ATOM 2280 C C . VAL A 1 290 ? -5.792 -8.891 27.489 1.00 45.86 290 VAL A C 1
ATOM 2281 O O . VAL A 1 290 ? -7.021 -8.836 27.398 1.00 44.14 290 VAL A O 1
ATOM 2285 N N . HIS A 1 291 ? -5.153 -9.801 28.228 1.00 45.26 291 HIS A N 1
ATOM 2286 C CA . HIS A 1 291 ? -5.853 -10.808 29.039 1.00 43.68 291 HIS A CA 1
ATOM 2287 C C . HIS A 1 291 ? -5.984 -10.136 30.408 1.00 41.95 291 HIS A C 1
ATOM 2288 O O . HIS A 1 291 ? -5.090 -10.212 31.242 1.00 41.42 291 HIS A O 1
ATOM 2295 N N . TRP A 1 292 ? -7.105 -9.462 30.613 1.00 40.90 292 TRP A N 1
ATOM 2296 C CA . TRP A 1 292 ? -7.368 -8.742 31.843 1.00 40.61 292 TRP A CA 1
ATOM 2297 C C . TRP A 1 292 ? -7.686 -9.607 33.055 1.00 40.95 292 TRP A C 1
ATOM 2298 O O . TRP A 1 292 ? -8.454 -10.557 32.958 1.00 41.63 292 TRP A O 1
ATOM 2309 N N . LEU A 1 293 ? -7.089 -9.257 34.196 1.00 41.00 293 LEU A N 1
ATOM 2310 C CA . LEU A 1 293 ? -7.307 -9.933 35.475 1.00 40.14 293 LEU A CA 1
ATOM 2311 C C . LEU A 1 293 ? -8.026 -8.905 36.313 1.00 40.38 293 LEU A C 1
ATOM 2312 O O . LEU A 1 293 ? -7.472 -7.843 36.581 1.00 40.60 293 LEU A O 1
ATOM 2317 N N . ASN A 1 294 ? -9.250 -9.211 36.730 1.00 42.06 294 ASN A N 1
ATOM 2318 C CA . ASN A 1 294 ? -10.041 -8.275 37.536 1.00 42.99 294 ASN A CA 1
ATOM 2319 C C . ASN A 1 294 ? -9.539 -8.244 38.994 1.00 42.40 294 ASN A C 1
ATOM 2320 O O . ASN A 1 294 ? -9.800 -9.147 39.767 1.00 43.13 294 ASN A O 1
ATOM 2325 N N . LYS A 1 295 ? -8.811 -7.194 39.348 1.00 43.13 295 LYS A N 1
ATOM 2326 C CA . LYS A 1 295 ? -8.253 -7.047 40.677 1.00 44.01 295 LYS A CA 1
ATOM 2327 C C . LYS A 1 295 ? -9.313 -7.034 41.774 1.00 47.25 295 LYS A C 1
ATOM 2328 O O . LYS A 1 295 ? -9.015 -7.299 42.942 1.00 48.02 295 LYS A O 1
ATOM 2334 N N . GLU A 1 296 ? -10.554 -6.736 41.414 1.00 49.88 296 GLU A N 1
ATOM 2335 C CA . GLU A 1 296 ? -11.635 -6.700 42.395 1.00 52.31 296 GLU A CA 1
ATOM 2336 C C . GLU A 1 296 ? -12.243 -8.072 42.657 1.00 52.26 296 GLU A C 1
ATOM 2337 O O . GLU A 1 296 ? -13.304 -8.179 43.273 1.00 53.05 296 GLU A O 1
ATOM 2343 N N . ARG A 1 297 ? -11.552 -9.115 42.213 1.00 52.15 297 ARG A N 1
ATOM 2344 C CA . ARG A 1 297 ? -12.045 -10.478 42.350 1.00 52.31 297 ARG A CA 1
ATOM 2345 C C . ARG A 1 297 ? -10.908 -11.491 42.500 1.00 50.64 297 ARG A C 1
ATOM 2346 O O . ARG A 1 297 ? -11.123 -12.649 42.850 1.00 49.87 297 ARG A O 1
ATOM 2362 N N . SER A 1 299 ? -6.617 -12.143 43.776 1.00 44.79 299 SER A N 1
ATOM 2363 C CA . SER A 1 299 ? -5.559 -11.700 44.652 1.00 43.78 299 SER A CA 1
ATOM 2364 C C . SER A 1 299 ? -4.202 -11.928 44.027 1.00 43.59 299 SER A C 1
ATOM 2365 O O . SER A 1 299 ? -4.092 -12.631 43.038 1.00 44.01 299 SER A O 1
ATOM 2368 N N . LEU A 1 300 ? -3.164 -11.360 44.631 1.00 45.42 300 LEU A N 1
ATOM 2369 C CA . LEU A 1 300 ? -1.813 -11.519 44.113 1.00 46.46 300 LEU A CA 1
ATOM 2370 C C . LEU A 1 300 ? -1.527 -12.981 43.790 1.00 46.29 300 LEU A C 1
ATOM 2371 O O . LEU A 1 300 ? -0.977 -13.281 42.736 1.00 47.27 300 LEU A O 1
ATOM 2376 N N . GLN A 1 301 ? -1.914 -13.884 44.686 1.00 45.54 301 GLN A N 1
ATOM 2377 C CA . GLN A 1 301 ? -1.695 -15.308 44.478 1.00 46.12 301 GLN A CA 1
ATOM 2378 C C . GLN A 1 301 ? -2.615 -15.887 43.416 1.00 47.69 301 GLN A C 1
ATOM 2379 O O . GLN A 1 301 ? -2.218 -16.753 42.641 1.00 47.50 301 GLN A O 1
ATOM 2401 N N . LEU A 1 304 ? -1.267 -14.928 40.027 1.00 52.23 304 LEU A N 1
ATOM 2402 C CA . LEU A 1 304 ? -0.086 -15.718 39.706 1.00 51.04 304 LEU A CA 1
ATOM 2403 C C . LEU A 1 304 ? -0.471 -17.097 39.207 1.00 51.98 304 LEU A C 1
ATOM 2404 O O . LEU A 1 304 ? 0.309 -17.748 38.525 1.00 53.52 304 LEU A O 1
ATOM 2409 N N . ASP A 1 305 ? -1.671 -17.551 39.540 1.00 53.53 305 ASP A N 1
ATOM 2410 C CA . ASP A 1 305 ? -2.109 -18.859 39.081 1.00 54.88 305 ASP A CA 1
ATOM 2411 C C . ASP A 1 305 ? -2.729 -18.774 37.718 1.00 54.61 305 ASP A C 1
ATOM 2412 O O . ASP A 1 305 ? -2.629 -19.709 36.933 1.00 55.30 305 ASP A O 1
ATOM 2417 N N . GLU A 1 306 ? -3.393 -17.660 37.445 1.00 55.22 306 GLU A N 1
ATOM 2418 C CA . GLU A 1 306 ? -4.012 -17.454 36.147 1.00 55.87 306 GLU A CA 1
ATOM 2419 C C . GLU A 1 306 ? -2.905 -17.445 35.105 1.00 55.93 306 GLU A C 1
ATOM 2420 O O . GLU A 1 306 ? -3.042 -18.029 34.029 1.00 56.27 306 GLU A O 1
ATOM 2426 N N . ILE A 1 307 ? -1.805 -16.778 35.443 1.00 55.01 307 ILE A N 1
ATOM 2427 C CA . ILE A 1 307 ? -0.650 -16.667 34.563 1.00 54.51 307 ILE A CA 1
ATOM 2428 C C . ILE A 1 307 ? 0.085 -17.996 34.460 1.00 54.74 307 ILE A C 1
ATOM 2429 O O . ILE A 1 307 ? 0.626 -18.335 33.411 1.00 53.61 307 ILE A O 1
ATOM 2434 N N . THR A 1 308 ? 0.094 -18.752 35.551 1.00 55.72 308 THR A N 1
ATOM 2435 C CA . THR A 1 308 ? 0.789 -20.028 35.573 1.00 57.22 308 THR A CA 1
ATOM 2436 C C . THR A 1 308 ? 0.082 -21.019 34.656 1.00 57.78 308 THR A C 1
ATOM 2437 O O . THR A 1 308 ? 0.712 -21.883 34.057 1.00 58.79 308 THR A O 1
ATOM 2441 N N . THR A 1 309 ? -1.228 -20.869 34.523 1.00 58.23 309 THR A N 1
ATOM 2442 C CA . THR A 1 309 ? -2.000 -21.748 33.664 1.00 58.17 309 THR A CA 1
ATOM 2443 C C . THR A 1 309 ? -1.745 -21.379 32.214 1.00 57.88 309 THR A C 1
ATOM 2444 O O . THR A 1 309 ? -1.687 -22.234 31.336 1.00 57.72 309 THR A O 1
ATOM 2448 N N . GLN A 1 310 ? -1.598 -20.086 31.977 1.00 58.69 310 GLN A N 1
ATOM 2449 C CA . GLN A 1 310 ? -1.347 -19.579 30.646 1.00 59.14 310 GLN A CA 1
ATOM 2450 C C . GLN A 1 310 ? 0.065 -19.993 30.215 1.00 59.03 310 GLN A C 1
ATOM 2451 O O . GLN A 1 310 ? 0.296 -20.278 29.046 1.00 60.40 310 GLN A O 1
ATOM 2457 N N . ILE A 1 311 ? 1.003 -20.039 31.157 1.00 58.73 311 ILE A N 1
ATOM 2458 C CA . ILE A 1 311 ? 2.376 -20.425 30.835 1.00 59.08 311 ILE A CA 1
ATOM 2459 C C . ILE A 1 311 ? 2.537 -21.934 30.661 1.00 61.03 311 ILE A C 1
ATOM 2460 O O . ILE A 1 311 ? 3.463 -22.396 29.979 1.00 60.61 311 ILE A O 1
ATOM 2465 N N . ASN A 1 312 ? 1.653 -22.710 31.286 1.00 61.99 312 ASN A N 1
ATOM 2466 C CA . ASN A 1 312 ? 1.719 -24.167 31.149 1.00 62.47 312 ASN A CA 1
ATOM 2467 C C . ASN A 1 312 ? 1.166 -24.608 29.776 1.00 64.15 312 ASN A C 1
ATOM 2468 O O . ASN A 1 312 ? 0.939 -25.796 29.548 1.00 64.42 312 ASN A O 1
ATOM 2473 N N . LYS A 1 313 ? 0.990 -23.648 28.861 1.00 65.63 313 LYS A N 1
ATOM 2474 C CA . LYS A 1 313 ? 0.534 -23.932 27.492 1.00 67.33 313 LYS A CA 1
ATOM 2475 C C . LYS A 1 313 ? 1.699 -23.596 26.559 1.00 68.99 313 LYS A C 1
ATOM 2476 O O . LYS A 1 313 ? 2.085 -24.409 25.706 1.00 68.36 313 LYS A O 1
ATOM 2482 N N . ARG A 1 314 ? 2.267 -22.402 26.745 1.00 71.80 314 ARG A N 1
ATOM 2483 C CA . ARG A 1 314 ? 3.410 -21.937 25.948 1.00 74.39 314 ARG A CA 1
ATOM 2484 C C . ARG A 1 314 ? 4.544 -22.959 26.006 1.00 75.46 314 ARG A C 1
ATOM 2485 O O . ARG A 1 314 ? 5.475 -22.905 25.199 1.00 76.09 314 ARG A O 1
ATOM 2493 N N . SER A 1 315 ? 4.472 -23.873 26.973 1.00 76.96 315 SER A N 1
ATOM 2494 C CA . SER A 1 315 ? 5.494 -24.906 27.118 1.00 79.42 315 SER A CA 1
ATOM 2495 C C . SER A 1 315 ? 4.966 -26.290 26.719 1.00 80.34 315 SER A C 1
ATOM 2496 O O . SER A 1 315 ? 5.372 -26.766 25.630 1.00 80.78 315 SER A O 1
ATOM 2499 N N . LYS B 1 6 ? 9.625 35.059 25.312 1.00 41.06 6 LYS B N 1
ATOM 2500 C CA . LYS B 1 6 ? 9.581 36.389 24.649 1.00 41.71 6 LYS B CA 1
ATOM 2501 C C . LYS B 1 6 ? 10.692 36.619 23.603 1.00 41.70 6 LYS B C 1
ATOM 2502 O O . LYS B 1 6 ? 10.610 37.577 22.829 1.00 42.71 6 LYS B O 1
ATOM 2508 N N . PRO B 1 7 ? 11.754 35.772 23.569 1.00 42.47 7 PRO B N 1
ATOM 2509 C CA . PRO B 1 7 ? 12.779 36.036 22.538 1.00 42.49 7 PRO B CA 1
ATOM 2510 C C . PRO B 1 7 ? 12.161 35.834 21.139 1.00 42.71 7 PRO B C 1
ATOM 2511 O O . PRO B 1 7 ? 11.156 35.127 21.003 1.00 42.89 7 PRO B O 1
ATOM 2515 N N . PHE B 1 8 ? 12.746 36.448 20.109 1.00 41.75 8 PHE B N 1
ATOM 2516 C CA . PHE B 1 8 ? 12.199 36.346 18.748 1.00 40.65 8 PHE B CA 1
ATOM 2517 C C . PHE B 1 8 ? 12.642 35.085 18.022 1.00 38.75 8 PHE B C 1
ATOM 2518 O O . PHE B 1 8 ? 13.817 34.736 18.053 1.00 38.78 8 PHE B O 1
ATOM 2526 N N . LEU B 1 9 ? 11.692 34.409 17.368 1.00 36.83 9 LEU B N 1
ATOM 2527 C CA . LEU B 1 9 ? 11.970 33.172 16.626 1.00 34.64 9 LEU B CA 1
ATOM 2528 C C . LEU B 1 9 ? 11.135 33.069 15.348 1.00 35.12 9 LEU B C 1
ATOM 2529 O O . LEU B 1 9 ? 9.930 33.307 15.383 1.00 36.56 9 LEU B O 1
ATOM 2534 N N . ILE B 1 10 ? 11.762 32.727 14.219 1.00 34.77 10 ILE B N 1
ATOM 2535 C CA . ILE B 1 10 ? 11.017 32.557 12.957 1.00 33.84 10 ILE B CA 1
ATOM 2536 C C . ILE B 1 10 ? 10.841 31.058 12.738 1.00 33.69 10 ILE B C 1
ATOM 2537 O O . ILE B 1 10 ? 11.776 30.286 12.943 1.00 33.58 10 ILE B O 1
ATOM 2542 N N . VAL B 1 11 ? 9.653 30.637 12.326 1.00 33.53 11 VAL B N 1
ATOM 2543 C CA . VAL B 1 11 ? 9.417 29.213 12.056 1.00 32.66 11 VAL B CA 1
ATOM 2544 C C . VAL B 1 11 ? 8.783 29.067 10.654 1.00 32.95 11 VAL B C 1
ATOM 2545 O O . VAL B 1 11 ? 7.710 29.608 10.380 1.00 32.51 11 VAL B O 1
ATOM 2549 N N . ILE B 1 12 ? 9.461 28.334 9.777 1.00 32.17 12 ILE B N 1
ATOM 2550 C CA . ILE B 1 12 ? 8.987 28.129 8.418 1.00 30.94 12 ILE B CA 1
ATOM 2551 C C . ILE B 1 12 ? 8.748 26.648 8.140 1.00 32.40 12 ILE B C 1
ATOM 2552 O O . ILE B 1 12 ? 9.684 25.896 7.863 1.00 33.25 12 ILE B O 1
ATOM 2557 N N . VAL B 1 13 ? 7.490 26.229 8.235 1.00 32.72 13 VAL B N 1
ATOM 2558 C CA . VAL B 1 13 ? 7.122 24.836 8.001 1.00 31.39 13 VAL B CA 1
ATOM 2559 C C . VAL B 1 13 ? 6.514 24.710 6.628 1.00 31.66 13 VAL B C 1
ATOM 2560 O O . VAL B 1 13 ? 6.066 25.696 6.056 1.00 32.43 13 VAL B O 1
ATOM 2564 N N . GLY B 1 14 ? 6.488 23.495 6.097 1.00 32.77 14 GLY B N 1
ATOM 2565 C CA . GLY B 1 14 ? 5.925 23.294 4.772 1.00 33.45 14 GLY B CA 1
ATOM 2566 C C . GLY B 1 14 ? 6.316 21.925 4.254 1.00 34.65 14 GLY B C 1
ATOM 2567 O O . GLY B 1 14 ? 7.312 21.355 4.698 1.00 33.78 14 GLY B O 1
ATOM 2568 N N . PRO B 1 15 ? 5.554 21.366 3.309 1.00 35.39 15 PRO B N 1
ATOM 2569 C CA . PRO B 1 15 ? 5.905 20.041 2.799 1.00 36.33 15 PRO B CA 1
ATOM 2570 C C . PRO B 1 15 ? 7.301 20.005 2.187 1.00 37.72 15 PRO B C 1
ATOM 2571 O O . PRO B 1 15 ? 7.836 21.044 1.803 1.00 37.81 15 PRO B O 1
ATOM 2575 N N . THR B 1 16 ? 7.889 18.809 2.115 1.00 38.26 16 THR B N 1
ATOM 2576 C CA . THR B 1 16 ? 9.226 18.626 1.553 1.00 39.27 16 THR B CA 1
ATOM 2577 C C . THR B 1 16 ? 9.396 19.335 0.214 1.00 40.78 16 THR B C 1
ATOM 2578 O O . THR B 1 16 ? 8.507 19.302 -0.642 1.00 42.56 16 THR B O 1
ATOM 2582 N N . ALA B 1 17 ? 10.544 19.974 0.030 1.00 40.73 17 ALA B N 1
ATOM 2583 C CA . ALA B 1 17 ? 10.822 20.685 -1.217 1.00 41.96 17 ALA B CA 1
ATOM 2584 C C . ALA B 1 17 ? 9.658 21.572 -1.647 1.00 41.92 17 ALA B C 1
ATOM 2585 O O . ALA B 1 17 ? 9.165 21.467 -2.768 1.00 41.79 17 ALA B O 1
ATOM 2587 N N . SER B 1 18 ? 9.219 22.440 -0.744 1.00 43.03 18 SER B N 1
ATOM 2588 C CA . SER B 1 18 ? 8.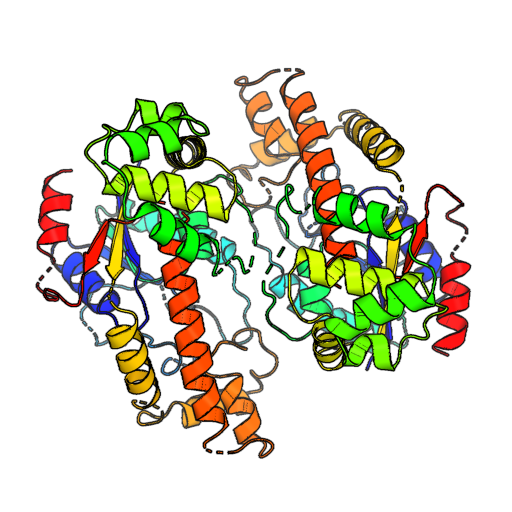126 23.351 -1.043 1.00 42.92 18 SER B CA 1
ATOM 2589 C C . SER B 1 18 ? 8.670 24.768 -0.999 1.00 42.77 18 SER B C 1
ATOM 2590 O O . SER B 1 18 ? 7.916 25.741 -1.059 1.00 42.13 18 SER B O 1
ATOM 2593 N N . GLY B 1 19 ? 9.989 24.872 -0.883 1.00 42.41 19 GLY B N 1
ATOM 2594 C CA . GLY B 1 19 ? 10.621 26.174 -0.831 1.00 42.06 19 GLY B CA 1
ATOM 2595 C C . GLY B 1 19 ? 10.904 26.642 0.584 1.00 42.62 19 GLY B C 1
ATOM 2596 O O . GLY B 1 19 ? 11.555 27.677 0.788 1.00 43.41 19 GLY B O 1
ATOM 2597 N N . LYS B 1 20 ? 10.423 25.899 1.579 1.00 40.23 20 LYS B N 1
ATOM 2598 C CA . LYS B 1 20 ? 10.669 26.307 2.957 1.00 38.88 20 LYS B CA 1
ATOM 2599 C C . LYS B 1 20 ? 12.197 26.393 3.204 1.00 38.99 20 LYS B C 1
ATOM 2600 O O . LYS B 1 20 ? 12.684 27.352 3.808 1.00 37.42 20 LYS B O 1
ATOM 2606 N N . THR B 1 21 ? 12.952 25.419 2.702 1.00 38.06 21 THR B N 1
ATOM 2607 C CA . THR B 1 21 ? 14.388 25.427 2.902 1.00 38.05 21 THR B CA 1
ATOM 2608 C C . THR B 1 21 ? 15.056 26.609 2.225 1.00 37.53 21 THR B C 1
ATOM 2609 O O . THR B 1 21 ? 15.917 27.268 2.807 1.00 38.30 21 THR B O 1
ATOM 2613 N N . GLU B 1 22 ? 14.668 26.879 0.990 1.00 37.37 22 GLU B N 1
ATOM 2614 C CA . GLU B 1 22 ? 15.249 27.992 0.253 1.00 37.46 22 GLU B CA 1
ATOM 2615 C C . GLU B 1 22 ? 14.839 29.289 0.931 1.00 36.13 22 GLU B C 1
ATOM 2616 O O . GLU B 1 22 ? 15.674 30.140 1.211 1.00 35.83 22 GLU B O 1
ATOM 2622 N N . LEU B 1 23 ? 13.547 29.426 1.209 1.00 35.15 23 LEU B N 1
ATOM 2623 C CA . LEU B 1 23 ? 13.045 30.620 1.865 1.00 34.19 23 LEU B CA 1
ATOM 2624 C C . LEU B 1 23 ? 13.800 30.896 3.167 1.00 33.91 23 LEU B C 1
ATOM 2625 O O . LEU B 1 23 ? 14.170 32.037 3.440 1.00 32.75 23 LEU B O 1
ATOM 2630 N N . SER B 1 24 ? 14.027 29.859 3.971 1.00 35.41 24 SER B N 1
ATOM 2631 C CA . SER B 1 24 ? 14.754 30.028 5.236 1.00 36.27 24 SER B CA 1
ATOM 2632 C C . SER B 1 24 ? 16.094 30.718 5.020 1.00 36.02 24 SER B C 1
ATOM 2633 O O . SER B 1 24 ? 16.418 31.685 5.696 1.00 35.82 24 SER B O 1
ATOM 2636 N N . ILE B 1 25 ? 16.873 30.215 4.072 1.00 35.72 25 ILE B N 1
ATOM 2637 C CA . ILE B 1 25 ? 18.167 30.799 3.781 1.00 35.15 25 ILE B CA 1
ATOM 2638 C C . ILE B 1 25 ? 18.037 32.265 3.346 1.00 35.53 25 ILE B C 1
ATOM 2639 O O . ILE B 1 25 ? 18.801 33.110 3.793 1.00 35.12 25 ILE B O 1
ATOM 2644 N N . GLU B 1 26 ? 17.060 32.565 2.494 1.00 37.88 26 GLU B N 1
ATOM 2645 C CA . GLU B 1 26 ? 16.844 33.933 2.020 1.00 39.51 26 GLU B CA 1
ATOM 2646 C C . GLU B 1 26 ? 16.543 34.871 3.180 1.00 39.04 26 GLU B C 1
ATOM 2647 O O . GLU B 1 26 ? 16.996 36.013 3.204 1.00 39.72 26 GLU B O 1
ATOM 2653 N N . VAL B 1 27 ? 15.766 34.383 4.139 1.00 39.36 27 VAL B N 1
ATOM 2654 C CA . VAL B 1 27 ? 15.433 35.166 5.320 1.00 38.64 27 VAL B CA 1
ATOM 2655 C C . VAL B 1 27 ? 16.685 35.288 6.183 1.00 38.31 27 VAL B C 1
ATOM 2656 O O . VAL B 1 27 ? 16.956 36.337 6.750 1.00 39.13 27 VAL B O 1
ATOM 2660 N N . ALA B 1 28 ? 17.447 34.206 6.263 1.00 38.43 28 ALA B N 1
ATOM 2661 C CA . ALA B 1 28 ? 18.665 34.177 7.049 1.00 38.91 28 ALA B CA 1
ATOM 2662 C C . ALA B 1 28 ? 19.688 35.137 6.480 1.00 40.43 28 ALA B C 1
ATOM 2663 O O . ALA B 1 28 ? 20.511 35.676 7.217 1.00 41.54 28 ALA B O 1
ATOM 2665 N N . LYS B 1 29 ? 19.648 35.348 5.168 1.00 40.69 29 LYS B N 1
ATOM 2666 C CA . LYS B 1 29 ? 20.589 36.261 4.525 1.00 41.62 29 LYS B CA 1
ATOM 2667 C C . LYS B 1 29 ? 20.151 37.719 4.604 1.00 41.87 29 LYS B C 1
ATOM 2668 O O . LYS B 1 29 ? 20.978 38.624 4.529 1.00 42.84 29 LYS B O 1
ATOM 2674 N N . LYS B 1 30 ? 18.857 37.958 4.741 1.00 41.58 30 LYS B N 1
ATOM 2675 C CA . LYS B 1 30 ? 18.393 39.328 4.827 1.00 43.25 30 LYS B CA 1
ATOM 2676 C C . LYS B 1 30 ? 18.365 39.829 6.283 1.00 44.79 30 LYS B C 1
ATOM 2677 O O . LYS B 1 30 ? 18.325 41.034 6.528 1.00 45.24 30 LYS B O 1
ATOM 2683 N N . PHE B 1 31 ? 18.398 38.911 7.246 1.00 45.91 31 PHE B N 1
ATOM 2684 C CA . PHE B 1 31 ? 18.386 39.278 8.668 1.00 46.25 31 PHE B CA 1
ATOM 2685 C C . PHE B 1 31 ? 19.485 38.550 9.434 1.00 47.50 31 PHE B C 1
ATOM 2686 O O . PHE B 1 31 ? 19.303 38.189 10.598 1.00 47.65 31 PHE B O 1
ATOM 2694 N N . ASN B 1 32 ? 20.629 38.368 8.768 1.00 49.24 32 ASN B N 1
ATOM 2695 C CA . ASN B 1 32 ? 21.789 37.646 9.309 1.00 50.05 32 ASN B CA 1
ATOM 2696 C C . ASN B 1 32 ? 21.416 36.730 10.478 1.00 48.81 32 ASN B C 1
ATOM 2697 O O . ASN B 1 32 ? 21.758 36.980 11.635 1.00 49.61 32 ASN B O 1
ATOM 2702 N N . GLY B 1 33 ? 20.681 35.673 10.152 1.00 46.62 33 GLY B N 1
ATOM 2703 C CA . GLY B 1 33 ? 20.275 34.716 11.155 1.00 43.57 33 GLY B CA 1
ATOM 2704 C C . GLY B 1 33 ? 20.923 33.374 10.879 1.00 41.55 33 GLY B C 1
ATOM 2705 O O . GLY B 1 33 ? 21.764 33.251 9.993 1.00 42.00 33 GLY B O 1
ATOM 2706 N N . GLU B 1 34 ? 20.541 32.364 11.646 1.00 41.25 34 GLU B N 1
ATOM 2707 C CA . GLU B 1 34 ? 21.077 31.023 11.472 1.00 39.37 34 GLU B CA 1
ATOM 2708 C C . GLU B 1 34 ? 19.893 30.088 11.590 1.00 38.11 34 GLU B C 1
ATOM 2709 O O . GLU B 1 34 ? 18.942 30.360 12.324 1.00 37.93 34 GLU B O 1
ATOM 2715 N N . ILE B 1 35 ? 19.962 28.984 10.866 1.00 37.06 35 ILE B N 1
ATOM 2716 C CA . ILE B 1 35 ? 18.873 28.026 10.824 1.00 36.05 35 ILE B CA 1
ATOM 2717 C C . ILE B 1 35 ? 19.070 26.758 11.653 1.00 35.39 35 ILE B C 1
ATOM 2718 O O . ILE B 1 35 ? 20.162 26.200 11.720 1.00 34.39 35 ILE B O 1
ATOM 2723 N N . ILE B 1 36 ? 17.992 26.305 12.273 1.00 33.52 36 ILE B N 1
ATOM 2724 C CA . ILE B 1 36 ? 18.028 25.084 13.041 1.00 32.28 36 ILE B CA 1
ATOM 2725 C C . ILE B 1 36 ? 17.097 24.125 12.320 1.00 33.92 36 ILE B C 1
ATOM 2726 O O . ILE B 1 36 ? 15.902 24.378 12.213 1.00 35.19 36 ILE B O 1
ATOM 2731 N N . SER B 1 37 ? 17.641 23.040 11.794 1.00 34.67 37 SER B N 1
ATOM 2732 C CA . SER B 1 37 ? 16.821 22.070 11.083 1.00 35.65 37 SER B CA 1
ATOM 2733 C C . SER B 1 37 ? 15.744 21.475 11.998 1.00 36.77 37 SER B C 1
ATOM 2734 O O . SER B 1 37 ? 16.044 20.987 13.091 1.00 37.89 37 SER B O 1
ATOM 2737 N N . GLY B 1 38 ? 14.488 21.527 11.556 1.00 36.86 38 GLY B N 1
ATOM 2738 C CA . GLY B 1 38 ? 13.395 20.985 12.344 1.00 36.23 38 GLY B CA 1
ATOM 2739 C C . GLY B 1 38 ? 13.074 19.556 11.946 1.00 38.67 38 GLY B C 1
ATOM 2740 O O . GLY B 1 38 ? 12.295 18.871 12.609 1.00 38.00 38 GLY B O 1
ATOM 2741 N N . ASP B 1 39 ? 13.697 19.102 10.860 1.00 41.12 39 ASP B N 1
ATOM 2742 C CA . ASP B 1 39 ? 13.487 17.758 10.339 1.00 44.16 39 ASP B CA 1
ATOM 2743 C C . ASP B 1 39 ? 14.041 16.679 11.258 1.00 45.32 39 ASP B C 1
ATOM 2744 O O . ASP B 1 39 ? 15.220 16.712 11.608 1.00 46.71 39 ASP B O 1
ATOM 2749 N N . SER B 1 40 ? 13.210 15.702 11.620 1.00 45.85 40 SER B N 1
ATOM 2750 C CA . SER B 1 40 ? 13.663 14.629 12.510 1.00 46.09 40 SER B CA 1
ATOM 2751 C C . SER B 1 40 ? 14.478 13.554 11.806 1.00 46.10 40 SER B C 1
ATOM 2752 O O . SER B 1 40 ? 14.870 12.573 12.427 1.00 46.22 40 SER B O 1
ATOM 2763 N N . GLN B 1 42 ? 16.935 14.550 9.102 1.00 44.99 42 GLN B N 1
ATOM 2764 C CA . GLN B 1 42 ? 18.156 15.181 8.645 1.00 43.50 42 GLN B CA 1
ATOM 2765 C C . GLN B 1 42 ? 19.216 15.179 9.736 1.00 42.82 42 GLN B C 1
ATOM 2766 O O . GLN B 1 42 ? 20.347 15.639 9.537 1.00 42.44 42 GLN B O 1
ATOM 2772 N N . VAL B 1 43 ? 18.857 14.631 10.890 1.00 40.64 43 VAL B N 1
ATOM 2773 C CA . VAL B 1 43 ? 19.792 14.545 12.003 1.00 39.67 43 VAL B CA 1
ATOM 2774 C C . VAL B 1 43 ? 20.752 13.373 11.828 1.00 38.53 43 VAL B C 1
ATOM 2775 O O . VAL B 1 43 ? 21.832 13.368 12.400 1.00 36.88 43 VAL B O 1
ATOM 2779 N N . TYR B 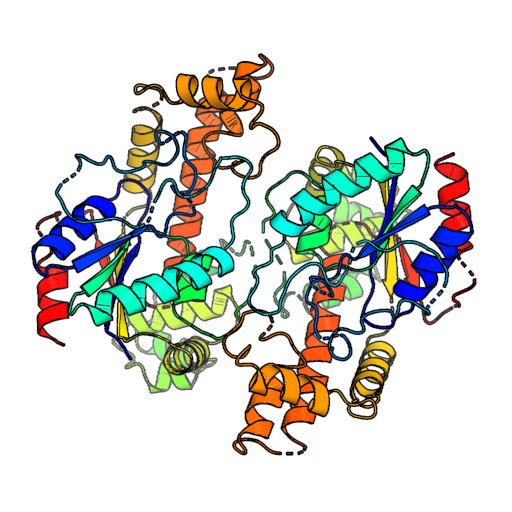1 44 ? 20.352 12.392 11.024 1.00 38.72 44 TYR B N 1
ATOM 2780 C CA . TYR B 1 44 ? 21.172 11.212 10.798 1.00 40.40 44 TYR B CA 1
ATOM 2781 C C . TYR B 1 44 ? 22.167 11.371 9.651 1.00 43.80 44 TYR B C 1
ATOM 2782 O O . TYR B 1 44 ? 21.815 11.822 8.558 1.00 45.34 44 TYR B O 1
ATOM 2791 N N . GLN B 1 45 ? 23.417 10.991 9.895 1.00 45.86 45 GLN B N 1
ATOM 2792 C CA . GLN B 1 45 ? 24.456 11.092 8.874 1.00 47.71 45 GLN B CA 1
ATOM 2793 C C . GLN B 1 45 ? 24.423 9.870 7.947 1.00 48.42 45 GLN B C 1
ATOM 2794 O O . GLN B 1 45 ? 24.269 8.739 8.405 1.00 47.91 45 GLN B O 1
ATOM 2800 N N . GLY B 1 46 ? 24.562 10.108 6.645 1.00 49.50 46 GLY B N 1
ATOM 2801 C CA . GLY B 1 46 ? 24.525 9.020 5.682 1.00 50.36 46 GLY B CA 1
ATOM 2802 C C . GLY B 1 46 ? 23.181 8.950 4.975 1.00 51.30 46 GLY B C 1
ATOM 2803 O O . GLY B 1 46 ? 23.049 8.391 3.885 1.00 50.25 46 GLY B O 1
ATOM 2812 N N . ASP B 1 48 ? 21.103 11.312 3.407 1.00 53.53 48 ASP B N 1
ATOM 2813 C CA . ASP B 1 48 ? 20.966 12.650 2.847 1.00 51.99 48 ASP B CA 1
ATOM 2814 C C . ASP B 1 48 ? 19.945 12.750 1.716 1.00 50.64 48 ASP B C 1
ATOM 2815 O O . ASP B 1 48 ? 19.152 13.691 1.668 1.00 51.49 48 ASP B O 1
ATOM 2820 N N . ILE B 1 49 ? 19.950 11.782 0.812 1.00 48.13 49 ILE B N 1
ATOM 2821 C CA . ILE B 1 49 ? 19.021 11.807 -0.318 1.00 47.26 49 ILE B CA 1
ATOM 2822 C C . ILE B 1 49 ? 17.549 11.582 0.055 1.00 44.74 49 ILE B C 1
ATOM 2823 O O . ILE B 1 49 ? 16.679 12.346 -0.350 1.00 42.52 49 ILE B O 1
ATOM 2828 N N . GLY B 1 50 ? 17.281 10.524 0.811 1.00 43.51 50 GLY B N 1
ATOM 2829 C CA . GLY B 1 50 ? 15.913 10.228 1.187 1.00 42.53 50 GLY B CA 1
ATOM 2830 C C . GLY B 1 50 ? 15.280 11.209 2.161 1.00 42.15 50 GLY B C 1
ATOM 2831 O O . GLY B 1 50 ? 14.076 11.165 2.441 1.00 41.67 50 GLY B O 1
ATOM 2832 N N . THR B 1 51 ? 16.082 12.123 2.676 1.00 41.02 51 THR B N 1
ATOM 2833 C CA . THR B 1 51 ? 15.571 13.077 3.629 1.00 40.05 51 THR B CA 1
ATOM 2834 C C . THR B 1 51 ? 15.553 14.501 3.094 1.00 40.39 51 THR B C 1
ATOM 2835 O O . THR B 1 51 ? 15.180 15.436 3.809 1.00 40.96 51 THR B O 1
ATOM 2839 N N . ALA B 1 52 ? 15.950 14.658 1.833 1.00 38.85 52 ALA B N 1
ATOM 2840 C CA . ALA B 1 52 ? 16.005 15.968 1.174 1.00 39.69 52 ALA B CA 1
ATOM 2841 C C . ALA B 1 52 ? 16.952 16.900 1.931 1.00 39.85 52 ALA B C 1
ATOM 2842 O O . ALA B 1 52 ? 16.744 18.112 1.978 1.00 40.22 52 ALA B O 1
ATOM 2844 N N . LYS B 1 53 ? 18.000 16.314 2.506 1.00 40.29 53 LYS B N 1
ATOM 2845 C CA . LYS B 1 53 ? 18.996 17.047 3.269 1.00 40.53 53 LYS B CA 1
ATOM 2846 C C . LYS B 1 53 ? 19.732 18.076 2.431 1.00 40.98 53 LYS B C 1
ATOM 2847 O O . LYS B 1 53 ? 20.356 17.731 1.421 1.00 41.17 53 LYS B O 1
ATOM 2853 N N . VAL B 1 54 ? 19.667 19.335 2.864 1.00 41.53 54 VAL B N 1
ATOM 2854 C CA . VAL B 1 54 ? 20.339 20.435 2.173 1.00 41.79 54 VAL B CA 1
ATOM 2855 C C . VAL B 1 54 ? 21.863 20.291 2.265 1.00 42.10 54 VAL B C 1
ATOM 2856 O O . VAL B 1 54 ? 22.414 19.958 3.323 1.00 41.60 54 VAL B O 1
ATOM 2860 N N . THR B 1 55 ? 22.547 20.545 1.154 1.00 43.29 55 THR B N 1
ATOM 2861 C CA . THR B 1 55 ? 24.002 20.398 1.117 1.00 43.29 55 THR B CA 1
ATOM 2862 C C . THR B 1 55 ? 24.759 21.619 1.603 1.00 43.65 55 THR B C 1
ATOM 2863 O O . THR B 1 55 ? 24.246 22.741 1.572 1.00 43.43 55 THR B O 1
ATOM 2867 N N . THR B 1 56 ? 25.985 21.393 2.065 1.00 44.30 56 THR B N 1
ATOM 2868 C CA . THR B 1 56 ? 26.793 22.490 2.573 1.00 46.57 56 THR B CA 1
ATOM 2869 C C . THR B 1 56 ? 26.809 23.638 1.564 1.00 47.34 56 THR B C 1
ATOM 2870 O O . THR B 1 56 ? 26.749 24.794 1.950 1.00 48.78 56 THR B O 1
ATOM 2874 N N . GLU B 1 57 ? 26.863 23.319 0.276 1.00 47.98 57 GLU B N 1
ATOM 2875 C CA . GLU B 1 57 ? 26.907 24.344 -0.757 1.00 48.90 57 GLU B CA 1
ATOM 2876 C C . GLU B 1 57 ? 25.642 25.155 -0.851 1.00 49.43 57 GLU B C 1
ATOM 2877 O O . GLU B 1 57 ? 25.680 26.374 -1.003 1.00 49.35 57 GLU B O 1
ATOM 2883 N N . GLU B 1 58 ? 24.515 24.471 -0.784 1.00 50.64 58 GLU B N 1
ATOM 2884 C CA . GLU B 1 58 ? 23.232 25.131 -0.898 1.00 52.45 58 GLU B CA 1
ATOM 2885 C C . GLU B 1 58 ? 22.947 26.029 0.291 1.00 53.31 58 GLU B C 1
ATOM 2886 O O . GLU B 1 58 ? 22.142 26.954 0.181 1.00 53.05 58 GLU B O 1
ATOM 2900 N N . GLU B 1 60 ? 24.577 28.241 1.325 1.00 54.30 60 GLU B N 1
ATOM 2901 C CA . GLU B 1 60 ? 25.118 29.557 0.989 1.00 52.89 60 GLU B CA 1
ATOM 2902 C C . GLU B 1 60 ? 25.781 30.296 2.137 1.00 51.77 60 GLU B C 1
ATOM 2903 O O . GLU B 1 60 ? 25.606 31.502 2.269 1.00 52.02 60 GLU B O 1
ATOM 2909 N N . GLY B 1 61 ? 26.542 29.593 2.966 1.00 49.73 61 GLY B N 1
ATOM 2910 C CA . GLY B 1 61 ? 27.206 30.274 4.061 1.00 47.58 61 GLY B CA 1
ATOM 2911 C C . GLY B 1 61 ? 26.421 30.282 5.353 1.00 46.30 61 GLY B C 1
ATOM 2912 O O . GLY B 1 61 ? 27.004 30.213 6.425 1.00 48.70 61 GLY B O 1
ATOM 2913 N N . ILE B 1 62 ? 25.102 30.372 5.275 1.00 44.41 62 ILE B N 1
ATOM 2914 C CA . ILE B 1 62 ? 24.290 30.366 6.488 1.00 42.21 62 ILE B CA 1
ATOM 2915 C C . ILE B 1 62 ? 24.521 29.074 7.271 1.00 41.88 62 ILE B C 1
ATOM 2916 O O . ILE B 1 62 ? 24.335 27.980 6.752 1.00 41.85 62 ILE B O 1
ATOM 2921 N N . PRO B 1 63 ? 24.928 29.188 8.538 1.00 41.83 63 PRO B N 1
ATOM 2922 C CA . PRO B 1 63 ? 25.174 28.001 9.368 1.00 41.91 63 PRO B CA 1
ATOM 2923 C C . PRO B 1 63 ? 23.905 27.243 9.768 1.00 41.98 63 PRO B C 1
ATOM 2924 O O . PRO B 1 63 ? 22.941 27.850 10.239 1.00 40.94 63 PRO B O 1
ATOM 2928 N N . HIS B 1 64 ? 23.905 25.921 9.575 1.00 41.95 64 HIS B N 1
ATOM 2929 C CA . HIS B 1 64 ? 22.747 25.087 9.935 1.00 42.66 64 HIS B CA 1
ATOM 2930 C C . HIS B 1 64 ? 23.066 24.116 11.088 1.00 43.30 64 HIS B C 1
ATOM 2931 O O . HIS B 1 64 ? 24.173 23.589 11.184 1.00 43.12 64 HIS B O 1
ATOM 2938 N N . TYR B 1 65 ? 22.093 23.898 11.970 1.00 44.99 65 TYR B N 1
ATOM 2939 C CA . TYR B 1 65 ? 22.270 22.994 13.104 1.00 46.41 65 TYR B CA 1
ATOM 2940 C C . TYR B 1 65 ? 21.262 21.860 13.032 1.00 48.13 65 TYR B C 1
ATOM 2941 O O . TYR B 1 65 ? 20.288 21.938 12.284 1.00 48.62 65 TYR B O 1
ATOM 2958 N N . ILE B 1 67 ? 21.813 18.896 11.850 1.00 50.48 67 ILE B N 1
ATOM 2959 C CA . ILE B 1 67 ? 22.001 18.123 10.610 1.00 49.07 67 ILE B CA 1
ATOM 2960 C C . ILE B 1 67 ? 23.275 17.273 10.700 1.00 48.92 67 ILE B C 1
ATOM 2961 O O . ILE B 1 67 ? 24.371 17.804 10.878 1.00 49.69 67 ILE B O 1
ATOM 2966 N N . ASP B 1 68 ? 23.124 15.957 10.575 1.00 47.61 68 ASP B N 1
ATOM 2967 C CA . ASP B 1 68 ? 24.256 15.028 10.667 1.00 47.92 68 ASP B CA 1
ATOM 2968 C C . ASP B 1 68 ? 24.894 15.084 12.046 1.00 46.95 68 ASP B C 1
ATOM 2969 O O . ASP B 1 68 ? 26.117 15.190 12.176 1.00 47.38 68 ASP B O 1
ATOM 2974 N N . ILE B 1 69 ? 24.066 15.011 13.079 1.00 45.21 69 ILE B N 1
ATOM 2975 C CA . ILE B 1 69 ? 24.571 15.062 14.443 1.00 44.23 69 ILE B CA 1
ATOM 2976 C C . ILE B 1 69 ? 24.512 13.699 15.128 1.00 43.39 69 ILE B C 1
ATOM 2977 O O . ILE B 1 69 ? 24.964 13.553 16.259 1.00 43.65 69 ILE B O 1
ATOM 2982 N N . LEU B 1 70 ? 23.963 12.703 14.444 1.00 42.34 70 LEU B N 1
ATOM 2983 C CA . LEU B 1 70 ? 23.851 11.368 15.019 1.00 42.90 70 LEU B CA 1
ATOM 2984 C C . LEU B 1 70 ? 24.000 10.293 13.953 1.00 42.95 70 LEU B C 1
ATOM 2985 O O . LEU B 1 70 ? 23.817 10.563 12.765 1.00 43.76 70 LEU B O 1
ATOM 2990 N N . PRO B 1 71 ? 24.370 9.067 14.362 1.00 41.98 71 PRO B N 1
ATOM 2991 C CA . PRO B 1 71 ? 24.515 7.968 13.408 1.00 43.73 71 PRO B CA 1
ATOM 2992 C C . PRO B 1 71 ? 23.115 7.375 13.234 1.00 43.42 71 PRO B C 1
ATOM 2993 O O . PRO B 1 71 ? 22.218 7.634 14.040 1.00 40.16 71 PRO B O 1
ATOM 2997 N N . PRO B 1 72 ? 22.911 6.570 12.183 1.00 43.96 72 PRO B N 1
ATOM 2998 C CA . PRO B 1 72 ? 21.607 5.950 11.917 1.00 46.89 72 PRO B CA 1
ATOM 2999 C C . PRO B 1 72 ? 20.973 5.173 13.094 1.00 48.45 72 PRO B C 1
ATOM 3000 O O . PRO B 1 72 ? 19.766 5.291 13.354 1.00 48.39 72 PRO B O 1
ATOM 3004 N N . ASP B 1 73 ? 21.790 4.388 13.800 1.00 48.56 73 ASP B N 1
ATOM 3005 C CA . ASP B 1 73 ? 21.329 3.584 14.934 1.00 48.66 73 ASP B CA 1
ATOM 3006 C C . ASP B 1 73 ? 21.002 4.407 16.184 1.00 48.06 73 ASP B C 1
ATOM 3007 O O . ASP B 1 73 ? 20.536 3.871 17.196 1.00 46.70 73 ASP B O 1
ATOM 3012 N N . ALA B 1 74 ? 21.257 5.708 16.115 1.00 47.25 74 ALA B N 1
ATOM 3013 C CA . ALA B 1 74 ? 20.987 6.598 17.234 1.00 46.54 74 ALA B CA 1
ATOM 3014 C C . ALA B 1 74 ? 19.489 6.839 17.347 1.00 46.90 74 ALA B C 1
ATOM 3015 O O . ALA B 1 74 ? 18.733 6.638 16.390 1.00 47.07 74 ALA B O 1
ATOM 3017 N N . SER B 1 75 ? 19.056 7.273 18.522 1.00 46.27 75 SER B N 1
ATOM 3018 C CA . SER B 1 75 ? 17.648 7.521 18.750 1.00 44.11 75 SER B CA 1
ATOM 3019 C C . SER B 1 75 ? 17.335 9.006 18.799 1.00 42.95 75 SER B C 1
ATOM 3020 O O . SER B 1 75 ? 18.157 9.822 19.229 1.00 42.16 75 SER B O 1
ATOM 3023 N N . PHE B 1 76 ? 16.139 9.352 18.352 1.00 41.67 76 PHE B N 1
ATOM 3024 C CA . PHE B 1 76 ? 15.731 10.737 18.337 1.00 41.64 76 PHE B CA 1
ATOM 3025 C C . PHE B 1 76 ? 14.275 10.831 18.734 1.00 43.01 76 PHE B C 1
ATOM 3026 O O . PHE B 1 76 ? 13.554 9.834 18.684 1.00 44.67 76 PHE B O 1
ATOM 3034 N N . SER B 1 77 ? 13.838 12.026 19.130 1.00 42.54 77 SER B N 1
ATOM 3035 C CA . SER B 1 77 ? 12.460 12.215 19.580 1.00 41.91 77 SER B CA 1
ATOM 3036 C C . SER B 1 77 ? 12.063 13.677 19.660 1.00 40.42 77 SER B C 1
ATOM 3037 O O . SER B 1 77 ? 12.902 14.556 19.661 1.00 40.05 77 SER B O 1
ATOM 3040 N N . ALA B 1 78 ? 10.769 13.923 19.764 1.00 39.19 78 ALA B N 1
ATOM 3041 C CA . ALA B 1 78 ? 10.288 15.278 19.856 1.00 40.13 78 ALA B CA 1
ATOM 3042 C C . ALA B 1 78 ? 10.998 16.070 20.971 1.00 41.49 78 ALA B C 1
ATOM 3043 O O . ALA B 1 78 ? 11.436 17.194 20.739 1.00 41.85 78 ALA B O 1
ATOM 3045 N N . TYR B 1 79 ? 11.140 15.512 22.174 1.00 44.50 79 TYR B N 1
ATOM 3046 C CA . TYR B 1 79 ? 11.813 16.267 23.239 1.00 45.84 79 TYR B CA 1
ATOM 3047 C C . TYR B 1 79 ? 13.313 16.382 22.998 1.00 44.06 79 TYR B C 1
ATOM 3048 O O . TYR B 1 79 ? 13.915 17.419 23.276 1.00 43.64 79 TYR B O 1
ATOM 3057 N N . GLU B 1 80 ? 13.923 15.319 22.490 1.00 42.25 80 GLU B N 1
ATOM 3058 C CA . GLU B 1 80 ? 15.347 15.359 22.212 1.00 41.22 80 GLU B CA 1
ATOM 3059 C C . GLU B 1 80 ? 15.634 16.607 21.373 1.00 39.49 80 GLU B C 1
ATOM 3060 O O . GLU B 1 80 ? 16.592 17.340 21.626 1.00 40.36 80 GLU B O 1
ATOM 3066 N N . PHE B 1 81 ? 14.770 16.849 20.390 1.00 37.94 81 PHE B N 1
ATOM 3067 C CA . PHE B 1 81 ? 14.855 18.006 19.493 1.00 35.34 81 PHE B CA 1
ATOM 3068 C C . PHE B 1 81 ? 14.665 19.312 20.281 1.00 35.81 81 PHE B C 1
ATOM 3069 O O . PHE B 1 81 ? 15.369 20.307 20.052 1.00 34.24 81 PHE B O 1
ATOM 3077 N N . LYS B 1 82 ? 13.719 19.294 21.219 1.00 36.86 82 LYS B N 1
ATOM 3078 C CA . LYS B 1 82 ? 13.408 20.465 22.049 1.00 37.57 82 LYS B CA 1
ATOM 3079 C C . LYS B 1 82 ? 14.587 20.844 22.942 1.00 38.09 82 LYS B C 1
ATOM 3080 O O . LYS B 1 82 ? 14.952 22.022 23.040 1.00 36.65 82 LYS B O 1
ATOM 3086 N N . LYS B 1 83 ? 15.180 19.843 23.590 1.00 38.27 83 LYS B N 1
ATOM 3087 C CA . LYS B 1 83 ? 16.318 20.093 24.467 1.00 40.32 83 LYS B CA 1
ATOM 3088 C C . LYS B 1 83 ? 17.461 20.789 23.690 1.00 40.46 83 LYS B C 1
ATOM 3089 O O . LYS B 1 83 ? 17.969 21.844 24.108 1.00 40.36 83 LYS B O 1
ATOM 3095 N N . ARG B 1 84 ? 17.833 20.204 22.545 1.00 40.01 84 ARG B N 1
ATOM 3096 C CA . ARG B 1 84 ? 18.906 20.733 21.702 1.00 38.00 84 ARG B CA 1
ATOM 3097 C C . ARG B 1 84 ? 18.542 22.043 21.024 1.00 37.60 84 ARG B C 1
ATOM 3098 O O . ARG B 1 84 ? 19.375 22.940 20.904 1.00 37.63 84 ARG B O 1
ATOM 3106 N N . ALA B 1 85 ? 17.302 22.149 20.563 1.00 37.89 85 ALA B N 1
ATOM 3107 C CA . ALA B 1 85 ? 16.869 23.369 19.898 1.00 38.74 85 ALA B CA 1
ATOM 3108 C C . ALA B 1 85 ? 16.827 24.555 20.877 1.00 39.54 85 ALA B C 1
ATOM 3109 O O . ALA B 1 85 ? 17.267 25.651 20.530 1.00 40.07 85 ALA B O 1
ATOM 3111 N N . GLU B 1 86 ? 16.319 24.345 22.094 1.00 40.10 86 GLU B N 1
ATOM 3112 C CA . GLU B 1 86 ? 16.240 25.436 23.059 1.00 41.52 86 GLU B CA 1
ATOM 3113 C C . GLU B 1 86 ? 17.613 26.009 23.340 1.00 41.17 86 GLU B C 1
ATOM 3114 O O . GLU B 1 86 ? 17.769 27.220 23.492 1.00 40.54 86 GLU B O 1
ATOM 3120 N N . LYS B 1 87 ? 18.618 25.149 23.407 1.00 40.77 87 LYS B N 1
ATOM 3121 C CA . LYS B 1 87 ? 19.960 25.640 23.676 1.00 40.41 87 LYS B CA 1
ATOM 3122 C C . LYS B 1 87 ? 20.448 26.493 22.509 1.00 38.77 87 LYS B C 1
ATOM 3123 O O . LYS B 1 87 ? 20.921 27.607 22.715 1.00 39.71 87 LYS B O 1
ATOM 3129 N N . TYR B 1 88 ? 20.306 25.985 21.290 1.00 37.10 88 TYR B N 1
ATOM 3130 C CA . TYR B 1 88 ? 20.744 26.719 20.109 1.00 36.94 88 TYR B CA 1
ATOM 3131 C C . TYR B 1 88 ? 19.989 28.041 19.940 1.00 37.26 88 TYR B C 1
ATOM 3132 O O . TYR B 1 88 ? 20.574 29.067 19.567 1.00 37.41 88 TYR B O 1
ATOM 3141 N N . ILE B 1 89 ? 18.689 28.030 20.203 1.00 36.29 89 ILE B N 1
ATOM 3142 C CA . ILE B 1 89 ? 17.919 29.251 20.079 1.00 35.76 89 ILE B CA 1
ATOM 3143 C C . ILE B 1 89 ? 18.451 30.337 21.020 1.00 36.88 89 ILE B C 1
ATOM 3144 O O . ILE B 1 89 ? 18.400 31.512 20.684 1.00 37.72 89 ILE B O 1
ATOM 3149 N N . LYS B 1 90 ? 18.964 29.950 22.189 1.00 37.87 90 LYS B N 1
ATOM 3150 C CA . LYS B 1 90 ? 19.517 30.921 23.144 1.00 38.49 90 LYS B CA 1
ATOM 3151 C C . LYS B 1 90 ? 20.904 31.367 22.697 1.00 37.89 90 LYS B C 1
ATOM 3152 O O . LYS B 1 90 ? 21.221 32.560 22.682 1.00 36.41 90 LYS B O 1
ATOM 3158 N N . ASP B 1 91 ? 21.737 30.402 22.340 1.00 37.67 91 ASP B N 1
ATOM 3159 C CA . ASP B 1 91 ? 23.077 30.725 21.894 1.00 38.86 91 ASP B CA 1
ATOM 3160 C C . ASP B 1 91 ? 23.022 31.707 20.720 1.00 38.32 91 ASP B C 1
ATOM 3161 O O . ASP B 1 91 ? 23.758 32.694 20.701 1.00 37.79 91 ASP B O 1
ATOM 3166 N N . ILE B 1 92 ? 22.140 31.428 19.757 1.00 38.35 92 ILE B N 1
ATOM 3167 C CA . ILE B 1 92 ? 21.956 32.271 18.576 1.00 37.62 92 ILE B CA 1
ATOM 3168 C C . ILE B 1 92 ? 21.560 33.696 18.950 1.00 37.82 92 ILE B C 1
ATOM 3169 O O . ILE B 1 92 ? 22.214 34.652 18.536 1.00 37.51 92 ILE B O 1
ATOM 3174 N N . THR B 1 93 ? 20.491 33.836 19.735 1.00 37.93 93 THR B N 1
ATOM 3175 C CA . THR B 1 93 ? 20.019 35.158 20.167 1.00 37.26 93 THR B CA 1
ATOM 3176 C C . THR B 1 93 ? 21.101 35.872 20.956 1.00 37.38 93 THR B C 1
ATOM 3177 O O . THR B 1 93 ? 21.239 37.089 20.866 1.00 36.88 93 THR B O 1
ATOM 3181 N N . ARG B 1 94 ? 21.839 35.094 21.746 1.00 36.56 94 ARG B N 1
ATOM 3182 C CA . ARG B 1 94 ? 22.904 35.611 22.583 1.00 37.64 94 ARG B CA 1
ATOM 3183 C C . ARG B 1 94 ? 23.996 36.284 21.759 1.00 37.88 94 ARG B C 1
ATOM 3184 O O . ARG B 1 94 ? 24.685 37.183 22.243 1.00 38.19 94 ARG B O 1
ATOM 3192 N N . ARG B 1 95 ? 24.156 35.857 20.514 1.00 38.00 95 ARG B N 1
ATOM 3193 C CA . ARG B 1 95 ? 25.169 36.451 19.658 1.00 38.89 95 ARG B CA 1
ATOM 3194 C C . ARG B 1 95 ? 24.530 37.458 18.709 1.00 40.34 95 ARG B C 1
ATOM 3195 O O . ARG B 1 95 ? 24.993 37.665 17.581 1.00 39.78 95 ARG B O 1
ATOM 3203 N N . GLY B 1 96 ? 23.452 38.072 19.192 1.00 41.31 96 GLY B N 1
ATOM 3204 C CA . GLY B 1 96 ? 22.732 39.083 18.434 1.00 42.74 96 GLY B CA 1
ATOM 3205 C C . GLY B 1 96 ? 22.253 38.691 17.049 1.00 43.62 96 GLY B C 1
ATOM 3206 O O . GLY B 1 96 ? 22.264 39.512 16.129 1.00 43.92 96 GLY B O 1
ATOM 3207 N N . LYS B 1 97 ? 21.833 37.441 16.889 1.00 43.84 97 LYS B N 1
ATOM 3208 C CA . LYS B 1 97 ? 21.349 36.971 15.595 1.00 43.57 97 LYS B CA 1
ATOM 3209 C C . LYS B 1 97 ? 19.878 36.558 15.682 1.00 42.26 97 LYS B C 1
ATOM 3210 O O . LYS B 1 97 ? 19.262 36.626 16.753 1.00 43.06 97 LYS B O 1
ATOM 3216 N N . VAL B 1 98 ? 19.320 36.143 14.548 1.00 39.73 98 VAL B N 1
ATOM 3217 C CA . VAL B 1 98 ? 17.930 35.724 14.484 1.00 36.55 98 VAL B CA 1
ATOM 3218 C C . VAL B 1 98 ? 17.747 34.229 14.336 1.00 35.31 98 VAL B C 1
ATOM 3219 O O . VAL B 1 98 ? 17.950 33.672 13.260 1.00 34.28 98 VAL B O 1
ATOM 3223 N N . PRO B 1 99 ? 17.348 33.561 15.420 1.00 34.40 99 PRO B N 1
ATOM 3224 C CA . PRO B 1 99 ? 17.136 32.119 15.394 1.00 34.75 99 PRO B CA 1
ATOM 3225 C C . PRO B 1 99 ? 15.973 31.758 14.465 1.00 35.16 99 PRO B C 1
ATOM 3226 O O . PRO B 1 99 ? 14.846 32.261 14.608 1.00 34.96 99 PRO B O 1
ATOM 3230 N N . ILE B 1 100 ? 16.258 30.884 13.504 1.00 35.24 100 ILE B N 1
ATOM 3231 C CA . ILE B 1 100 ? 15.272 30.445 12.509 1.00 35.67 100 ILE B CA 1
ATOM 3232 C C . ILE B 1 100 ? 15.235 28.927 12.421 1.00 35.29 100 ILE B C 1
ATOM 3233 O O . ILE B 1 100 ? 16.262 28.280 12.200 1.00 35.11 100 ILE B O 1
ATOM 3238 N N . ILE B 1 101 ? 14.056 28.352 12.584 1.00 35.57 101 ILE B N 1
ATOM 3239 C CA . ILE B 1 101 ? 13.934 26.910 12.464 1.00 36.72 101 ILE B CA 1
ATOM 3240 C C . ILE B 1 101 ? 13.212 26.577 11.154 1.00 36.77 101 ILE B C 1
ATOM 3241 O O . ILE B 1 101 ? 12.113 27.083 10.854 1.00 35.84 101 ILE B O 1
ATOM 3246 N N . ALA B 1 102 ? 13.875 25.748 10.357 1.00 35.95 102 ALA B N 1
ATOM 3247 C CA . ALA B 1 102 ? 13.361 25.336 9.064 1.00 35.31 102 ALA B CA 1
ATOM 3248 C C . ALA B 1 102 ? 12.861 23.920 9.180 1.00 34.61 102 ALA B C 1
ATOM 3249 O O . ALA B 1 102 ? 13.532 23.061 9.743 1.00 33.63 102 ALA B O 1
ATOM 3251 N N . GLY B 1 103 ? 11.663 23.697 8.663 1.00 34.48 103 GLY B N 1
ATOM 3252 C CA . GLY B 1 103 ? 11.092 22.371 8.699 1.00 35.49 103 GLY B CA 1
ATOM 3253 C C . GLY B 1 103 ? 10.517 21.954 10.038 1.00 34.93 103 GLY B C 1
ATOM 3254 O O . GLY B 1 103 ? 10.287 22.787 10.910 1.00 35.73 103 GLY B O 1
ATOM 3255 N N . GLY B 1 104 ? 10.276 20.652 10.181 1.00 34.53 104 GLY B N 1
ATOM 3256 C CA . GLY B 1 104 ? 9.729 20.112 11.404 1.00 33.93 104 GLY B CA 1
ATOM 3257 C C . GLY B 1 104 ? 8.304 19.652 11.208 1.00 34.63 104 GLY B C 1
ATOM 3258 O O . GLY B 1 104 ? 7.647 20.066 10.259 1.00 35.49 104 GLY B O 1
ATOM 3259 N N . THR B 1 105 ? 7.832 18.786 12.096 1.00 35.63 105 THR B N 1
ATOM 3260 C CA . THR B 1 105 ? 6.463 18.276 12.038 1.00 37.81 105 THR B CA 1
ATOM 3261 C C . THR B 1 105 ? 5.616 18.928 13.152 1.00 39.38 105 THR B C 1
ATOM 3262 O O . THR B 1 105 ? 6.143 19.653 14.001 1.00 41.04 105 THR B O 1
ATOM 3266 N N . GLY B 1 106 ? 4.313 18.668 13.148 1.00 38.58 106 GLY B N 1
ATOM 3267 C CA . GLY B 1 106 ? 3.449 19.232 14.167 1.00 38.60 106 GLY B CA 1
ATOM 3268 C C . GLY B 1 106 ? 3.970 18.978 15.571 1.00 39.35 106 GLY B C 1
ATOM 3269 O O . GLY B 1 106 ? 4.209 19.919 16.325 1.00 39.90 106 GLY B O 1
ATOM 3270 N N . LEU B 1 107 ? 4.146 17.716 15.936 1.00 39.00 107 LEU B N 1
ATOM 3271 C CA . LEU B 1 107 ? 4.665 17.406 17.254 1.00 39.70 107 LEU B CA 1
ATOM 3272 C C . LEU B 1 107 ? 5.926 18.215 17.565 1.00 40.44 107 LEU B C 1
ATOM 3273 O O . LEU B 1 107 ? 5.914 19.054 18.461 1.00 41.45 107 LEU B O 1
ATOM 3278 N N . TYR B 1 108 ? 7.000 17.970 16.814 1.00 40.18 108 TYR B N 1
ATOM 3279 C CA . TYR B 1 108 ? 8.274 18.655 17.027 1.00 40.10 108 TYR B CA 1
ATOM 3280 C C . TYR B 1 108 ? 8.162 20.164 17.124 1.00 39.64 108 TYR B C 1
ATOM 3281 O O . TYR B 1 108 ? 8.910 20.805 17.862 1.00 39.18 108 TYR B O 1
ATOM 3290 N N . ILE B 1 109 ? 7.233 20.741 16.379 1.00 39.88 109 ILE B N 1
ATOM 3291 C CA . ILE B 1 109 ? 7.100 22.181 16.411 1.00 41.77 109 ILE B CA 1
ATOM 3292 C C . ILE B 1 109 ? 6.312 22.716 17.601 1.00 43.05 109 ILE B C 1
ATOM 3293 O O . ILE B 1 109 ? 6.743 23.668 18.256 1.00 44.35 109 ILE B O 1
ATOM 3298 N N . GLN B 1 110 ? 5.163 22.126 17.895 1.00 42.42 110 GLN B N 1
ATOM 3299 C CA . GLN B 1 110 ? 4.407 22.630 19.021 1.00 43.67 110 GLN B CA 1
ATOM 3300 C C . GLN B 1 110 ? 5.123 22.311 20.329 1.00 44.27 110 GLN B C 1
ATOM 3301 O O . GLN B 1 110 ? 5.153 23.135 21.247 1.00 44.47 110 GLN B O 1
ATOM 3307 N N . SER B 1 111 ? 5.712 21.124 20.416 1.00 44.14 111 SER B N 1
ATOM 3308 C CA . SER B 1 111 ? 6.438 20.728 21.621 1.00 44.14 111 SER B CA 1
ATOM 3309 C C . SER B 1 111 ? 7.510 21.772 21.957 1.00 44.70 111 SER B C 1
ATOM 3310 O O . SER B 1 111 ? 7.838 21.989 23.127 1.00 45.24 111 SER B O 1
ATOM 3313 N N . LEU B 1 112 ? 8.031 22.426 20.920 1.00 44.11 112 LEU B N 1
ATOM 3314 C CA . LEU B 1 112 ? 9.064 23.449 21.063 1.00 44.29 112 LEU B CA 1
ATOM 3315 C C . LEU B 1 112 ? 8.486 24.830 21.297 1.00 44.39 112 LEU B C 1
ATOM 3316 O O . LEU B 1 112 ? 9.125 25.682 21.908 1.00 43.48 112 LEU B O 1
ATOM 3321 N N . LEU B 1 113 ? 7.280 25.059 20.793 1.00 45.28 113 LEU B N 1
ATOM 3322 C CA . LEU B 1 113 ? 6.659 26.368 20.936 1.00 45.74 113 LEU B CA 1
ATOM 3323 C C . LEU B 1 113 ? 5.892 26.570 22.237 1.00 45.67 113 LEU B C 1
ATOM 3324 O O . LEU B 1 113 ? 5.919 27.661 22.816 1.00 46.31 113 LEU B O 1
ATOM 3329 N N . TYR B 1 114 ? 5.232 25.517 22.706 1.00 45.08 114 TYR B N 1
ATOM 3330 C CA . TYR B 1 114 ? 4.429 25.593 23.922 1.00 45.14 114 TYR B CA 1
ATOM 3331 C C . TYR B 1 114 ? 4.862 24.619 25.019 1.00 46.21 114 TYR B C 1
ATOM 3332 O O . TYR B 1 114 ? 5.351 23.534 24.731 1.00 46.31 114 TYR B O 1
ATOM 3341 N N . ASN B 1 115 ? 4.666 24.996 26.278 1.00 47.56 115 ASN B N 1
ATOM 3342 C CA . ASN B 1 115 ? 5.024 24.113 27.375 1.00 48.12 115 ASN B CA 1
ATOM 3343 C C . ASN B 1 115 ? 3.915 23.138 27.712 1.00 47.83 115 ASN B C 1
ATOM 3344 O O . ASN B 1 115 ? 4.167 22.044 28.217 1.00 48.13 115 ASN B O 1
ATOM 3349 N N . TYR B 1 116 ? 2.684 23.530 27.421 1.00 47.94 116 TYR B N 1
ATOM 3350 C CA . TYR B 1 116 ? 1.534 22.687 27.716 1.00 46.93 116 TYR B CA 1
ATOM 3351 C C . TYR B 1 116 ? 1.672 21.257 27.185 1.00 45.48 116 TYR B C 1
ATOM 3352 O O . TYR B 1 116 ? 2.452 20.978 26.275 1.00 44.61 116 TYR B O 1
ATOM 3361 N N . ALA B 1 117 ? 0.911 20.355 27.784 1.00 45.19 117 ALA B N 1
ATOM 3362 C CA . ALA B 1 117 ? 0.916 18.959 27.397 1.00 45.39 117 ALA B CA 1
ATOM 3363 C C . ALA B 1 117 ? -0.357 18.679 26.600 1.00 46.38 117 ALA B C 1
ATOM 3364 O O . ALA B 1 117 ? -1.412 18.415 27.184 1.00 45.50 117 ALA B O 1
ATOM 3366 N N . PHE B 1 118 ? -0.273 18.763 25.274 1.00 47.86 118 PHE B N 1
ATOM 3367 C CA . PHE B 1 118 ? -1.442 18.514 24.419 1.00 49.00 118 PHE B CA 1
ATOM 3368 C C . PHE B 1 118 ? -1.667 17.012 24.219 1.00 50.15 118 PHE B C 1
ATOM 3369 O O . PHE B 1 118 ? -0.945 16.189 24.782 1.00 50.08 118 PHE B O 1
ATOM 3377 N N . GLU B 1 119 ? -2.682 16.673 23.426 1.00 52.20 119 GLU B N 1
ATOM 3378 C CA . GLU B 1 119 ? -3.022 15.284 23.123 1.00 55.43 119 GLU B CA 1
ATOM 3379 C C . GLU B 1 119 ? -2.344 14.802 21.821 1.00 55.49 119 GLU B C 1
ATOM 3380 O O . GLU B 1 119 ? -2.352 13.608 21.494 1.00 54.54 119 GLU B O 1
ATOM 3386 N N . ASP B 1 126 ? -10.783 9.580 12.208 1.00 71.14 126 ASP B N 1
ATOM 3387 C CA . ASP B 1 126 ? -11.094 9.396 10.795 1.00 73.22 126 ASP B CA 1
ATOM 3388 C C . ASP B 1 126 ? -12.512 9.864 10.464 1.00 73.69 126 ASP B C 1
ATOM 3389 O O . ASP B 1 126 ? -13.277 9.187 9.756 1.00 73.09 126 ASP B O 1
ATOM 3394 N N . LYS B 1 127 ? -12.850 11.035 10.995 1.00 74.30 127 LYS B N 1
ATOM 3395 C CA . LYS B 1 127 ? -14.157 11.660 10.801 1.00 74.18 127 LYS B CA 1
ATOM 3396 C C . LYS B 1 127 ? -14.084 12.811 9.797 1.00 74.42 127 LYS B C 1
ATOM 3397 O O . LYS B 1 127 ? -15.075 13.492 9.556 1.00 74.63 127 LYS B O 1
ATOM 3411 N N . LYS B 1 129 ? -14.235 12.858 6.863 1.00 68.29 129 LYS B N 1
ATOM 3412 C CA . LYS B 1 129 ? -15.252 12.677 5.838 1.00 65.17 129 LYS B CA 1
ATOM 3413 C C . LYS B 1 129 ? -16.552 13.376 6.236 1.00 63.54 129 LYS B C 1
ATOM 3414 O O . LYS B 1 129 ? -17.209 14.018 5.409 1.00 62.16 129 LYS B O 1
ATOM 3420 N N . GLN B 1 130 ? -16.924 13.262 7.503 1.00 61.43 130 GLN B N 1
ATOM 3421 C CA . GLN B 1 130 ? -18.156 13.897 7.934 1.00 61.95 130 GLN B CA 1
ATOM 3422 C C . GLN B 1 130 ? -17.952 15.370 8.282 1.00 61.79 130 GLN B C 1
ATOM 3423 O O . GLN B 1 130 ? -18.763 16.231 7.915 1.00 61.99 130 GLN B O 1
ATOM 3429 N N . VAL B 1 131 ? -16.863 15.654 8.987 1.00 61.13 131 VAL B N 1
ATOM 3430 C CA . VAL B 1 131 ? -16.521 17.017 9.374 1.00 59.91 131 VAL B CA 1
ATOM 3431 C C . VAL B 1 131 ? -16.525 17.864 8.089 1.00 59.63 131 VAL B C 1
ATOM 3432 O O . VAL B 1 131 ? -17.201 18.897 8.012 1.00 60.61 131 VAL B O 1
ATOM 3436 N N . LYS B 1 132 ? -15.796 17.389 7.074 1.00 58.81 132 LYS B N 1
ATOM 3437 C CA . LYS B 1 132 ? -15.682 18.070 5.779 1.00 57.25 132 LYS B CA 1
ATOM 3438 C C . LYS B 1 132 ? -17.049 18.208 5.118 1.00 56.80 132 LYS B C 1
ATOM 3439 O O . LYS B 1 132 ? -17.368 19.247 4.530 1.00 57.38 132 LYS B O 1
ATOM 3445 N N . LEU B 1 133 ? -17.852 17.152 5.213 1.00 56.58 133 LEU B N 1
ATOM 3446 C CA . LEU B 1 133 ? -19.179 17.154 4.613 1.00 54.74 133 LEU B CA 1
ATOM 3447 C C . LEU B 1 133 ? -20.080 18.168 5.289 1.00 53.22 133 LEU B C 1
ATOM 3448 O O . LEU B 1 133 ? -20.822 18.900 4.622 1.00 53.72 133 LEU B O 1
ATOM 3453 N N . LYS B 1 134 ? -20.026 18.218 6.615 1.00 50.42 134 LYS B N 1
ATOM 3454 C CA . LYS B 1 134 ? -20.872 19.171 7.321 1.00 47.58 134 LYS B CA 1
ATOM 3455 C C . LYS B 1 134 ? -20.460 20.610 6.970 1.00 45.96 134 LYS B C 1
ATOM 3456 O O . LYS B 1 134 ? -21.316 21.487 6.864 1.00 45.11 134 LYS B O 1
ATOM 3462 N N . LEU B 1 135 ? -19.164 20.849 6.777 1.00 44.17 135 LEU B N 1
ATOM 3463 C CA . LEU B 1 135 ? -18.701 22.190 6.428 1.00 44.27 135 LEU B CA 1
ATOM 3464 C C . LEU B 1 135 ? -19.450 22.628 5.179 1.00 44.95 135 LEU B C 1
ATOM 3465 O O . LEU B 1 135 ? -19.912 23.774 5.062 1.00 43.80 135 LEU B O 1
ATOM 3470 N N . LYS B 1 136 ? -19.556 21.680 4.251 1.00 46.95 136 LYS B N 1
ATOM 3471 C CA . LYS B 1 136 ? -20.258 21.855 2.985 1.00 48.07 136 LYS B CA 1
ATOM 3472 C C . LYS B 1 136 ? -21.699 22.203 3.353 1.00 49.27 136 LYS B C 1
ATOM 3473 O O . LYS B 1 136 ? -22.244 23.215 2.902 1.00 49.04 136 LYS B O 1
ATOM 3479 N N . GLU B 1 137 ? -22.302 21.368 4.198 1.00 50.94 137 GLU B N 1
ATOM 3480 C CA . GLU B 1 137 ? -23.679 21.593 4.627 1.00 54.21 137 GLU B CA 1
ATOM 3481 C C . GLU B 1 137 ? -23.834 23.007 5.174 1.00 55.96 137 GLU B C 1
ATOM 3482 O O . GLU B 1 137 ? -24.951 23.516 5.284 1.00 56.67 137 GLU B O 1
ATOM 3488 N N . LEU B 1 138 ? -22.719 23.651 5.514 1.00 58.28 138 LEU B N 1
ATOM 3489 C CA . LEU B 1 138 ? -22.786 25.007 6.059 1.00 60.16 138 LEU B CA 1
ATOM 3490 C C . LEU B 1 138 ? -22.429 26.072 5.033 1.00 61.54 138 LEU B C 1
ATOM 3491 O O . LEU B 1 138 ? -22.724 27.257 5.233 1.00 62.12 138 LEU B O 1
ATOM 3496 N N . GLU B 1 139 ? -21.811 25.645 3.933 1.00 62.73 139 GLU B N 1
ATOM 3497 C CA . GLU B 1 139 ? -21.415 26.563 2.868 1.00 64.19 139 GLU B CA 1
ATOM 3498 C C . GLU B 1 139 ? -22.492 27.603 2.630 1.00 63.76 139 GLU B C 1
ATOM 3499 O O . GLU B 1 139 ? -22.195 28.744 2.276 1.00 63.64 139 GLU B O 1
ATOM 3505 N N . HIS B 1 140 ? -23.746 27.203 2.815 1.00 64.51 140 HIS B N 1
ATOM 3506 C CA . HIS B 1 140 ? -24.845 28.127 2.616 1.00 65.98 140 HIS B CA 1
ATOM 3507 C C . HIS B 1 140 ? -25.494 28.586 3.920 1.00 65.29 140 HIS B C 1
ATOM 3508 O O . HIS B 1 140 ? -26.475 28.012 4.393 1.00 64.83 140 HIS B O 1
ATOM 3515 N N . LEU B 1 141 ? -24.906 29.634 4.488 1.00 64.98 141 LEU B N 1
ATOM 3516 C CA . LEU B 1 141 ? -25.364 30.259 5.720 1.00 64.18 141 LEU B CA 1
ATOM 3517 C C . LEU B 1 141 ? -25.193 31.765 5.582 1.00 63.67 141 LEU B C 1
ATOM 3518 O O . LEU B 1 141 ? -24.128 32.241 5.191 1.00 63.24 141 LEU B O 1
ATOM 3523 N N . ASN B 1 142 ? -26.246 32.504 5.917 1.00 63.03 142 ASN B N 1
ATOM 3524 C CA . ASN B 1 142 ? -26.265 33.961 5.807 1.00 62.15 142 ASN B CA 1
ATOM 3525 C C . ASN B 1 142 ? -25.106 34.695 6.455 1.00 61.12 142 ASN B C 1
ATOM 3526 O O . ASN B 1 142 ? -25.209 35.897 6.700 1.00 61.77 142 ASN B O 1
ATOM 3531 N N . ASN B 1 143 ? -24.025 33.969 6.752 1.00 58.46 143 ASN B N 1
ATOM 3532 C CA . ASN B 1 143 ? -22.817 34.555 7.323 1.00 55.42 143 ASN B CA 1
ATOM 3533 C C . ASN B 1 143 ? -23.061 35.176 8.692 1.00 55.07 143 ASN B C 1
ATOM 3534 O O . ASN B 1 143 ? -22.129 35.511 9.420 1.00 53.53 143 ASN B O 1
ATOM 3539 N N . ASN B 1 144 ? -24.335 35.339 9.022 1.00 55.83 144 ASN B N 1
ATOM 3540 C CA . ASN B 1 144 ? -24.752 35.899 10.299 1.00 55.30 144 ASN B CA 1
ATOM 3541 C C . ASN B 1 144 ? -25.242 34.720 11.113 1.00 54.35 144 ASN B C 1
ATOM 3542 O O . ASN B 1 144 ? -25.209 34.735 12.342 1.00 54.38 144 ASN B O 1
ATOM 3547 N N . LYS B 1 145 ? -25.717 33.694 10.409 1.00 53.29 145 LYS B N 1
ATOM 3548 C CA . LYS B 1 145 ? -26.206 32.504 11.080 1.00 51.20 145 LYS B CA 1
ATOM 3549 C C . LYS B 1 145 ? -24.991 31.645 11.379 1.00 49.36 145 LYS B C 1
ATOM 3550 O O . LYS B 1 145 ? -24.958 30.918 12.371 1.00 49.51 145 LYS B O 1
ATOM 3556 N N . LEU B 1 146 ? -23.976 31.739 10.526 1.00 4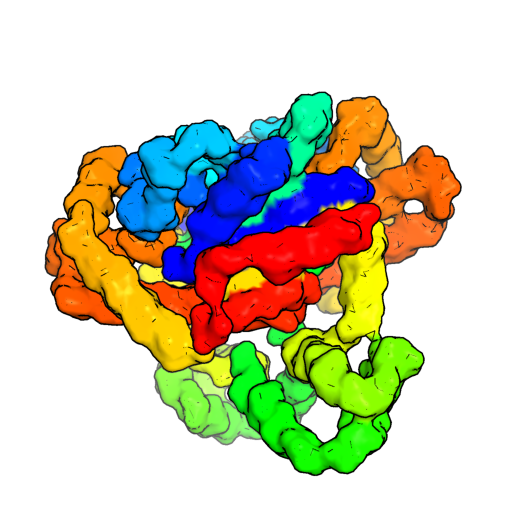8.50 146 LEU B N 1
ATOM 3557 C CA . LEU B 1 146 ? -22.760 30.950 10.735 1.00 48.27 146 LEU B CA 1
ATOM 3558 C C . LEU B 1 146 ? -22.066 31.379 12.037 1.00 48.45 146 LEU B C 1
ATOM 3559 O O . LEU B 1 146 ? -21.224 30.654 12.576 1.00 49.64 146 LEU B O 1
ATOM 3564 N N . HIS B 1 147 ? -22.433 32.563 12.527 1.00 48.72 147 HIS B N 1
ATOM 3565 C CA . HIS B 1 147 ? -21.899 33.100 13.772 1.00 48.25 147 HIS B CA 1
ATOM 3566 C C . HIS B 1 147 ? -22.737 32.566 14.948 1.00 48.97 147 HIS B C 1
ATOM 3567 O O . HIS B 1 147 ? -22.194 32.238 16.005 1.00 49.74 147 HIS B O 1
ATOM 3574 N N . GLU B 1 148 ? -24.055 32.486 14.768 1.00 48.88 148 GLU B N 1
ATOM 3575 C CA . GLU B 1 148 ? -24.924 31.969 15.812 1.00 48.62 148 GLU B CA 1
ATOM 3576 C C . GLU B 1 148 ? -24.657 30.487 16.002 1.00 48.96 148 GLU B C 1
ATOM 3577 O O . GLU B 1 148 ? -24.763 29.964 17.105 1.00 49.96 148 GLU B O 1
ATOM 3583 N N . TYR B 1 149 ? -24.297 29.807 14.923 1.00 49.96 149 TYR B N 1
ATOM 3584 C CA . TYR B 1 149 ? -24.011 28.382 14.998 1.00 51.31 149 TYR B CA 1
ATOM 3585 C C . TYR B 1 149 ? -22.777 28.131 15.878 1.00 51.23 149 TYR B C 1
ATOM 3586 O O . TYR B 1 149 ? -22.741 27.195 16.678 1.00 50.65 149 TYR B O 1
ATOM 3595 N N . LEU B 1 150 ? -21.771 28.983 15.709 1.00 52.38 150 LEU B N 1
ATOM 3596 C CA . LEU B 1 150 ? -20.521 28.910 16.466 1.00 53.12 150 LEU B CA 1
ATOM 3597 C C . LEU B 1 150 ? -20.758 29.294 17.935 1.00 53.06 150 LEU B C 1
ATOM 3598 O O . LEU B 1 150 ? -20.312 28.612 18.859 1.00 53.01 150 LEU B O 1
ATOM 3603 N N . ALA B 1 151 ? -21.477 30.385 18.145 1.00 53.11 151 ALA B N 1
ATOM 3604 C CA . ALA B 1 151 ? -21.752 30.850 19.492 1.00 54.25 151 ALA B CA 1
ATOM 3605 C C . ALA B 1 151 ? -22.493 29.822 20.355 1.00 54.41 151 ALA B C 1
ATOM 3606 O O . ALA B 1 151 ? -22.338 29.806 21.579 1.00 53.98 151 ALA B O 1
ATOM 3608 N N . SER B 1 152 ? -23.292 28.968 19.715 1.00 54.71 152 SER B N 1
ATOM 3609 C CA . SER B 1 152 ? -24.074 27.944 20.413 1.00 52.98 152 SER B CA 1
ATOM 3610 C C . SER B 1 152 ? -23.211 26.872 21.078 1.00 52.40 152 SER B C 1
ATOM 3611 O O . SER B 1 152 ? -23.739 25.996 21.765 1.00 53.57 152 SER B O 1
ATOM 3614 N N . PHE B 1 153 ? -21.900 26.910 20.859 1.00 50.58 153 PHE B N 1
ATOM 3615 C CA . PHE B 1 153 ? -21.024 25.931 21.485 1.00 48.67 153 PHE B CA 1
ATOM 3616 C C . PHE B 1 153 ? -19.619 26.464 21.701 1.00 47.10 153 PHE B C 1
ATOM 3617 O O . PHE B 1 153 ? -18.701 25.707 21.992 1.00 47.53 153 PHE B O 1
ATOM 3625 N N . ASP B 1 154 ? -19.448 27.770 21.557 1.00 45.15 154 ASP B N 1
ATOM 3626 C CA . ASP B 1 154 ? -18.156 28.389 21.798 1.00 43.34 154 ASP B CA 1
ATOM 3627 C C . ASP B 1 154 ? -18.419 29.875 21.958 1.00 44.15 154 ASP B C 1
ATOM 3628 O O . ASP B 1 154 ? -17.970 30.692 21.155 1.00 44.68 154 ASP B O 1
ATOM 3633 N N . LYS B 1 155 ? -19.165 30.224 23.005 1.00 43.68 155 LYS B N 1
ATOM 3634 C CA . LYS B 1 155 ? -19.524 31.615 23.244 1.00 43.21 155 LYS B CA 1
ATOM 3635 C C . LYS B 1 155 ? -18.350 32.596 23.252 1.00 43.64 155 LYS B C 1
ATOM 3636 O O . LYS B 1 155 ? -18.552 33.774 22.952 1.00 45.23 155 LYS B O 1
ATOM 3642 N N . GLU B 1 156 ? -17.136 32.131 23.590 1.00 42.04 156 GLU B N 1
ATOM 3643 C CA . GLU B 1 156 ? -15.941 33.008 23.613 1.00 39.88 156 GLU B CA 1
ATOM 3644 C C . GLU B 1 156 ? -15.472 33.354 22.180 1.00 39.17 156 GLU B C 1
ATOM 3645 O O . GLU B 1 156 ? -15.472 34.524 21.795 1.00 37.80 156 GLU B O 1
ATOM 3651 N N . SER B 1 157 ? -15.077 32.332 21.409 1.00 37.91 157 SER B N 1
ATOM 3652 C CA . SER B 1 157 ? -14.609 32.503 20.035 1.00 36.81 157 SER B CA 1
ATOM 3653 C C . SER B 1 157 ? -15.577 33.365 19.232 1.00 37.86 157 SER B C 1
ATOM 3654 O O . SER B 1 157 ? -15.177 34.122 18.340 1.00 38.53 157 SER B O 1
ATOM 3657 N N . ALA B 1 158 ? -16.862 33.233 19.535 1.00 38.12 158 ALA B N 1
ATOM 3658 C CA . ALA B 1 158 ? -17.891 34.001 18.844 1.00 37.18 158 ALA B CA 1
ATOM 3659 C C . ALA B 1 158 ? -17.773 35.443 19.294 1.00 37.45 158 ALA B C 1
ATOM 3660 O O . ALA B 1 158 ? -17.692 36.348 18.475 1.00 38.82 158 ALA B O 1
ATOM 3662 N N . LYS B 1 159 ? -17.738 35.624 20.614 1.00 38.65 159 LYS B N 1
ATOM 3663 C CA . LYS B 1 159 ? -17.639 36.926 21.260 1.00 38.57 159 LYS B CA 1
ATOM 3664 C C . LYS B 1 159 ? -16.403 37.691 20.772 1.00 38.41 159 LYS B C 1
ATOM 3665 O O . LYS B 1 159 ? -16.403 38.914 20.745 1.00 37.00 159 LYS B O 1
ATOM 3671 N N . ASP B 1 160 ? -15.352 36.973 20.385 1.00 39.78 160 ASP B N 1
ATOM 3672 C CA . ASP B 1 160 ? -14.157 37.644 19.917 1.00 41.16 160 ASP B CA 1
ATOM 3673 C C . ASP B 1 160 ? -13.935 37.560 18.420 1.00 40.15 160 ASP B C 1
ATOM 3674 O O . ASP B 1 160 ? -12.850 37.856 17.901 1.00 39.24 160 ASP B O 1
ATOM 3679 N N . ILE B 1 161 ? -14.966 37.149 17.709 1.00 38.41 161 ILE B N 1
ATOM 3680 C CA . ILE B 1 161 ? -14.856 37.099 16.276 1.00 37.62 161 ILE B CA 1
ATOM 3681 C C . ILE B 1 161 ? -16.088 37.716 15.677 1.00 37.21 161 ILE B C 1
ATOM 3682 O O . ILE B 1 161 ? -17.206 37.252 15.881 1.00 34.78 161 ILE B O 1
ATOM 3687 N N . HIS B 1 162 ? -15.875 38.801 14.954 1.00 38.77 162 HIS B N 1
ATOM 3688 C CA . HIS B 1 162 ? -16.981 39.474 14.313 1.00 41.37 162 HIS B CA 1
ATOM 3689 C C . HIS B 1 162 ? -17.610 38.489 13.332 1.00 41.89 162 HIS B C 1
ATOM 3690 O O . HIS B 1 162 ? -16.888 37.745 12.657 1.00 43.24 162 HIS B O 1
ATOM 3697 N N . PRO B 1 163 ? -18.954 38.463 13.239 1.00 41.32 163 PRO B N 1
ATOM 3698 C CA . PRO B 1 163 ? -19.663 37.546 12.332 1.00 39.47 163 PRO B CA 1
ATOM 3699 C C . PRO B 1 163 ? -19.293 37.599 10.851 1.00 38.26 163 PRO B C 1
ATOM 3700 O O . PRO B 1 163 ? -19.486 36.623 10.134 1.00 37.58 163 PRO B O 1
ATOM 3704 N N . ASN B 1 164 ? -18.752 38.722 10.389 1.00 36.93 164 ASN B N 1
ATOM 3705 C CA . ASN B 1 164 ? -18.382 38.821 8.990 1.00 35.87 164 ASN B CA 1
ATOM 3706 C C . ASN B 1 164 ? -17.070 38.140 8.624 1.00 36.11 164 ASN B C 1
ATOM 3707 O O . ASN B 1 164 ? -16.917 37.660 7.495 1.00 38.03 164 ASN B O 1
ATOM 3712 N N . ASN B 1 165 ? -16.121 38.108 9.558 1.00 34.39 165 ASN B N 1
ATOM 3713 C CA . ASN B 1 165 ? -14.824 37.470 9.337 1.00 32.63 165 ASN B CA 1
ATOM 3714 C C . ASN B 1 165 ? -15.096 35.978 9.194 1.00 34.26 165 ASN B C 1
ATOM 3715 O O . ASN B 1 165 ? -14.633 35.159 9.992 1.00 34.74 165 ASN B O 1
ATOM 3720 N N . ARG B 1 166 ? -15.843 35.629 8.154 1.00 35.52 166 ARG B N 1
ATOM 3721 C CA . ARG B 1 166 ? -16.226 34.255 7.922 1.00 36.96 166 ARG B CA 1
ATOM 3722 C C . ARG B 1 166 ? -15.077 33.266 7.928 1.00 37.25 166 ARG B C 1
ATOM 3723 O O . ARG B 1 166 ? -15.302 32.081 8.125 1.00 38.56 166 ARG B O 1
ATOM 3731 N N . LYS B 1 167 ? -13.850 33.727 7.721 1.00 38.34 167 LYS B N 1
ATOM 3732 C CA . LYS B 1 167 ? -12.710 32.800 7.731 1.00 38.92 167 LYS B CA 1
ATOM 3733 C C . LYS B 1 167 ? -12.434 32.300 9.145 1.00 38.93 167 LYS B C 1
ATOM 3734 O O . LYS B 1 167 ? -12.400 31.094 9.381 1.00 38.22 167 LYS B O 1
ATOM 3740 N N . ARG B 1 168 ? -12.244 33.226 10.082 1.00 39.56 168 ARG B N 1
ATOM 3741 C CA . ARG B 1 168 ? -11.970 32.857 11.476 1.00 41.34 168 ARG B CA 1
ATOM 3742 C C . ARG B 1 168 ? -13.129 32.067 12.084 1.00 39.88 168 ARG B C 1
ATOM 3743 O O . ARG B 1 168 ? -12.917 31.107 12.818 1.00 39.46 168 ARG B O 1
ATOM 3751 N N . VAL B 1 169 ? -14.349 32.482 11.769 1.00 38.96 169 VAL B N 1
ATOM 3752 C CA . VAL B 1 169 ? -15.527 31.816 12.279 1.00 38.56 169 VAL B CA 1
ATOM 3753 C C . VAL B 1 169 ? -15.551 30.346 11.903 1.00 38.54 169 VAL B C 1
ATOM 3754 O O . VAL B 1 169 ? -16.095 29.513 12.624 1.00 38.35 169 VAL B O 1
ATOM 3758 N N . LEU B 1 170 ? -14.958 30.013 10.773 1.00 39.97 170 LEU B N 1
ATOM 3759 C CA . LEU B 1 170 ? -14.949 28.625 10.363 1.00 40.98 170 LEU B CA 1
ATOM 3760 C C . LEU B 1 170 ? -13.820 27.852 11.022 1.00 41.30 170 LEU B C 1
ATOM 3761 O O . LEU B 1 170 ? -14.047 26.753 11.531 1.00 41.59 170 LEU B O 1
ATOM 3766 N N . ARG B 1 171 ? -12.610 28.418 11.014 1.00 40.14 171 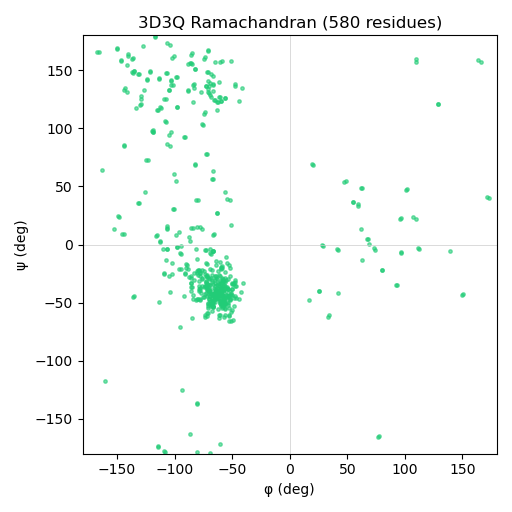ARG B N 1
ATOM 3767 C CA . ARG B 1 171 ? -11.448 27.761 11.627 1.00 41.76 171 ARG B CA 1
ATOM 3768 C C . ARG B 1 171 ? -11.866 27.264 13.006 1.00 41.95 171 ARG B C 1
ATOM 3769 O O . ARG B 1 171 ? -11.429 26.211 13.474 1.00 40.98 171 ARG B O 1
ATOM 3777 N N . ALA B 1 172 ? -12.723 28.060 13.641 1.00 41.58 172 ALA B N 1
ATOM 3778 C CA . ALA B 1 172 ? -13.238 27.778 14.961 1.00 41.65 172 ALA B CA 1
ATOM 3779 C C . ALA B 1 172 ? -14.221 26.618 14.903 1.00 42.03 172 ALA B C 1
ATOM 3780 O O . ALA B 1 172 ? -14.010 25.606 15.549 1.00 42.47 172 ALA B O 1
ATOM 3782 N N . ILE B 1 173 ? -15.290 26.759 14.126 1.00 43.30 173 ILE B N 1
ATOM 3783 C CA . ILE B 1 173 ? -16.285 25.692 14.002 1.00 44.97 173 ILE B CA 1
ATOM 3784 C C . ILE B 1 173 ? -15.607 24.363 13.624 1.00 45.97 173 ILE B C 1
ATOM 3785 O O . ILE B 1 173 ? -15.776 23.347 14.314 1.00 45.62 173 ILE B O 1
ATOM 3790 N N . GLU B 1 174 ? -14.834 24.373 12.539 1.00 47.10 174 GLU B N 1
ATOM 3791 C CA . GLU B 1 174 ? -14.124 23.176 12.077 1.00 48.50 174 GLU B CA 1
ATOM 3792 C C . GLU B 1 174 ? -13.363 22.487 13.209 1.00 48.08 174 GLU B C 1
ATOM 3793 O O . GLU B 1 174 ? -13.518 21.286 13.434 1.00 46.66 174 GLU B O 1
ATOM 3799 N N . TYR B 1 175 ? -12.530 23.265 13.901 1.00 49.36 175 TYR B N 1
ATOM 3800 C CA . TYR B 1 175 ? -11.719 22.786 15.027 1.00 49.47 175 TYR B CA 1
ATOM 3801 C C . TYR B 1 175 ? -12.562 22.109 16.083 1.00 49.14 175 TYR B C 1
ATOM 3802 O O . TYR B 1 175 ? -12.074 21.248 16.802 1.00 49.71 175 TYR B O 1
ATOM 3811 N N . TYR B 1 176 ? -13.812 22.541 16.192 1.00 49.37 176 TYR B N 1
ATOM 3812 C CA . TYR B 1 176 ? -14.731 22.005 17.175 1.00 50.37 176 TYR B CA 1
ATOM 3813 C C . TYR B 1 176 ? -15.268 20.662 16.763 1.00 50.68 176 TYR B C 1
ATOM 3814 O O . TYR B 1 176 ? -15.394 19.763 17.589 1.00 51.28 176 TYR B O 1
ATOM 3823 N N . LEU B 1 177 ? -15.610 20.526 15.487 1.00 51.48 177 LEU B N 1
ATOM 3824 C CA . LEU B 1 177 ? -16.150 19.261 14.983 1.00 52.17 177 LEU B CA 1
ATOM 3825 C C . LEU B 1 177 ? -15.123 18.125 14.987 1.00 52.38 177 LEU B C 1
ATOM 3826 O O . LEU B 1 177 ? -15.477 16.948 15.105 1.00 51.83 177 LEU B O 1
ATOM 3831 N N . LYS B 1 178 ? -13.850 18.487 14.897 1.00 52.59 178 LYS B N 1
ATOM 3832 C CA . LYS B 1 178 ? -12.779 17.500 14.852 1.00 53.19 178 LYS B CA 1
ATOM 3833 C C . LYS B 1 178 ? -12.334 16.927 16.205 1.00 53.77 178 LYS B C 1
ATOM 3834 O O . LYS B 1 178 ? -12.219 15.707 16.366 1.00 53.30 178 LYS B O 1
ATOM 3840 N N . THR B 1 179 ? -12.104 17.816 17.167 1.00 54.09 179 THR B N 1
ATOM 3841 C CA . THR B 1 179 ? -11.640 17.451 18.496 1.00 52.70 179 THR B CA 1
ATOM 3842 C C . THR B 1 179 ? -12.730 17.595 19.551 1.00 54.15 179 THR B C 1
ATOM 3843 O O . THR B 1 179 ? -12.577 17.111 20.670 1.00 54.81 179 THR B O 1
ATOM 3847 N N . LYS B 1 180 ? -13.825 18.266 19.190 1.00 55.60 180 LYS B N 1
ATOM 3848 C CA . LYS B 1 180 ? -14.963 18.516 20.091 1.00 56.58 180 LYS B CA 1
ATOM 3849 C C . LYS B 1 180 ? -14.608 19.496 21.206 1.00 56.88 180 LYS B C 1
ATOM 3850 O O . LYS B 1 180 ? -15.448 19.813 22.051 1.00 56.52 180 LYS B O 1
ATOM 3856 N N . LYS B 1 181 ? -13.359 19.968 21.195 1.00 57.39 181 LYS B N 1
ATOM 3857 C CA . LYS B 1 181 ? -12.845 20.924 22.189 1.00 57.55 181 LYS B CA 1
ATOM 3858 C C . LYS B 1 181 ? -13.163 22.340 21.716 1.00 56.91 181 LYS B C 1
ATOM 3859 O O . LYS B 1 181 ? -13.996 22.524 20.833 1.00 58.35 181 LYS B O 1
ATOM 3865 N N . LEU B 1 182 ? -12.505 23.343 22.281 1.00 54.18 182 LEU B N 1
ATOM 3866 C CA . LEU B 1 182 ? -12.802 24.709 21.876 1.00 51.97 182 LEU B CA 1
ATOM 3867 C C . LEU B 1 182 ? -11.570 25.487 21.446 1.00 50.98 182 LEU B C 1
ATOM 3868 O O . LEU B 1 182 ? -10.544 25.467 22.125 1.00 50.04 182 LEU B O 1
ATOM 3873 N N . LEU B 1 183 ? -11.665 26.171 20.308 1.00 50.02 183 LEU B N 1
ATOM 3874 C CA . LEU B 1 183 ? -10.525 26.940 19.800 1.00 48.79 183 LEU B CA 1
ATOM 3875 C C . LEU B 1 183 ? -10.158 28.047 20.783 1.00 47.46 183 LEU B C 1
ATOM 3876 O O . LEU B 1 183 ? -8.987 28.402 20.923 1.00 48.37 183 LEU B O 1
ATOM 3881 N N . SER B 1 184 ? -11.177 28.583 21.452 1.00 45.94 184 SER B N 1
ATOM 3882 C CA . SER B 1 184 ? -11.030 29.649 22.448 1.00 44.52 184 SER B CA 1
ATOM 3883 C C . SER B 1 184 ? -10.049 29.259 23.564 1.00 43.30 184 SER B C 1
ATOM 3884 O O . SER B 1 184 ? -9.224 30.067 23.990 1.00 42.29 184 SER B O 1
ATOM 3887 N N . SER B 1 185 ? -10.167 28.021 24.037 1.00 42.07 185 SER B N 1
ATOM 3888 C CA . SER B 1 185 ? -9.301 27.502 25.078 1.00 41.98 185 SER B CA 1
ATOM 3889 C C . SER B 1 185 ? -7.920 27.309 24.473 1.00 42.29 185 SER B C 1
ATOM 3890 O O . SER B 1 185 ? -6.941 27.901 24.934 1.00 43.14 185 SER B O 1
ATOM 3893 N N . ARG B 1 186 ? -7.836 26.494 23.426 1.00 42.29 186 ARG B N 1
ATOM 3894 C CA . ARG B 1 186 ? -6.552 26.234 22.777 1.00 42.37 186 ARG B CA 1
ATOM 3895 C C . ARG B 1 186 ? -5.762 27.534 22.590 1.00 41.76 186 ARG B C 1
ATOM 3896 O O . ARG B 1 186 ? -4.572 27.603 22.918 1.00 41.21 186 ARG B O 1
ATOM 3904 N N . LYS B 1 187 ? -6.421 28.576 22.096 1.00 40.26 187 LYS B N 1
ATOM 3905 C CA . LYS B 1 187 ? -5.726 29.842 21.888 1.00 39.16 187 LYS B CA 1
ATOM 3906 C C . LYS B 1 187 ? -5.201 30.418 23.208 1.00 38.75 187 LYS B C 1
ATOM 3907 O O . LYS B 1 187 ? -4.105 30.971 23.255 1.00 39.66 187 LYS B O 1
ATOM 3913 N N . LYS B 1 188 ? -5.975 30.281 24.281 1.00 38.17 188 LYS B N 1
ATOM 3914 C CA . LYS B 1 188 ? -5.557 30.836 25.565 1.00 38.28 188 LYS B CA 1
ATOM 3915 C C . LYS B 1 188 ? -4.364 30.068 26.107 1.00 38.08 188 LYS B C 1
ATOM 3916 O O . LYS B 1 188 ? -3.357 30.656 26.520 1.00 38.09 188 LYS B O 1
ATOM 3922 N N . VAL B 1 189 ? -4.494 28.748 26.098 1.00 36.94 189 VAL B N 1
ATOM 3923 C CA . VAL B 1 189 ? -3.447 27.859 26.566 1.00 37.77 189 VAL B CA 1
ATOM 3924 C C . VAL B 1 189 ? -2.136 28.120 25.819 1.00 38.42 189 VAL B C 1
ATOM 3925 O O . VAL B 1 189 ? -1.081 28.397 26.412 1.00 37.77 189 VAL B O 1
ATOM 3929 N N . GLN B 1 190 ? -2.212 28.046 24.503 1.00 39.49 190 GLN B N 1
ATOM 3930 C CA . GLN B 1 190 ? -1.046 28.284 23.693 1.00 39.89 190 GLN B CA 1
ATOM 3931 C C . GLN B 1 190 ? -0.423 29.635 23.947 1.00 41.17 190 GLN B C 1
ATOM 3932 O O . GLN B 1 190 ? 0.777 29.720 24.202 1.00 42.52 190 GLN B O 1
ATOM 3938 N N . GLN B 1 191 ? -1.225 30.696 23.890 1.00 43.19 191 GLN B N 1
ATOM 3939 C CA . GLN B 1 191 ? -0.670 32.036 24.071 1.00 44.93 191 GLN B CA 1
ATOM 3940 C C . GLN B 1 191 ? -0.186 32.317 25.484 1.00 44.34 191 GLN B C 1
ATOM 3941 O O . GLN B 1 191 ? 0.400 33.362 25.770 1.00 42.74 191 GLN B O 1
ATOM 3947 N N . PHE B 1 192 ? -0.401 31.360 26.366 1.00 44.46 192 PHE B N 1
ATOM 3948 C CA . PHE B 1 192 ? 0.078 31.543 27.702 1.00 44.91 192 PHE B CA 1
ATOM 3949 C C . PHE B 1 192 ? 1.322 30.708 27.940 1.00 44.87 192 PHE B C 1
ATOM 3950 O O . PHE B 1 192 ? 2.267 31.170 28.572 1.00 45.59 192 PHE B O 1
ATOM 3958 N N . THR B 1 193 ? 1.328 29.478 27.437 1.00 44.01 193 THR B N 1
ATOM 3959 C CA . THR B 1 193 ? 2.480 28.602 27.635 1.00 43.89 193 THR B CA 1
ATOM 3960 C C . THR B 1 193 ? 3.562 28.783 26.557 1.00 46.21 193 THR B C 1
ATOM 3961 O O . THR B 1 193 ? 4.562 28.055 26.550 1.00 46.90 193 THR B O 1
ATOM 3965 N N . GLU B 1 194 ? 3.385 29.773 25.675 1.00 47.38 194 GLU B N 1
ATOM 3966 C CA . GLU B 1 194 ? 4.343 30.013 24.587 1.00 49.74 194 GLU B CA 1
ATOM 3967 C C . GLU B 1 194 ? 5.707 30.473 25.057 1.00 48.44 194 GLU B C 1
ATOM 3968 O O . GLU B 1 194 ? 5.817 31.397 25.846 1.00 48.49 194 GLU B O 1
ATOM 3974 N N . ASN B 1 195 ? 6.746 29.837 24.531 1.00 47.06 195 ASN B N 1
ATOM 3975 C CA . ASN B 1 195 ? 8.100 30.158 24.922 1.00 45.12 195 ASN B CA 1
ATOM 3976 C C . ASN B 1 195 ? 8.744 31.224 24.088 1.00 44.29 195 ASN B C 1
ATOM 3977 O O . ASN B 1 195 ? 9.709 31.829 24.518 1.00 43.23 195 ASN B O 1
ATOM 3982 N N . TYR B 1 196 ? 8.229 31.465 22.894 1.00 45.07 196 TYR B N 1
ATOM 3983 C CA . TYR B 1 196 ? 8.850 32.473 22.054 1.00 45.47 196 TYR B CA 1
ATOM 3984 C C . TYR B 1 196 ? 7.877 33.393 21.354 1.00 46.90 196 TYR B C 1
ATOM 3985 O O . TYR B 1 196 ? 6.693 33.073 21.196 1.00 47.40 196 TYR B O 1
ATOM 3994 N N . ASP B 1 197 ? 8.399 34.545 20.937 1.00 47.78 197 ASP B N 1
ATOM 3995 C CA . ASP B 1 197 ? 7.626 35.524 20.184 1.00 49.57 197 ASP B CA 1
ATOM 3996 C C . ASP B 1 197 ? 7.693 34.998 18.747 1.00 49.31 197 ASP B C 1
ATOM 3997 O O . ASP B 1 197 ? 8.341 35.591 17.882 1.00 49.52 197 ASP B O 1
ATOM 4002 N N . THR B 1 198 ? 7.019 33.879 18.509 1.00 49.72 198 THR B N 1
ATOM 4003 C CA . THR B 1 198 ? 7.029 33.213 17.209 1.00 50.68 198 THR B CA 1
ATOM 4004 C C . THR B 1 198 ? 6.350 33.898 16.016 1.00 49.75 198 THR B C 1
ATOM 4005 O O . THR B 1 198 ? 5.355 34.609 16.155 1.00 48.94 198 THR B O 1
ATOM 4009 N N . LEU B 1 199 ? 6.932 33.680 14.841 1.00 49.25 199 LEU B N 1
ATOM 4010 C CA . LEU B 1 199 ? 6.401 34.196 13.585 1.00 48.17 199 LEU B CA 1
ATOM 4011 C C . LEU B 1 199 ? 6.249 32.941 12.728 1.00 46.44 199 LEU B C 1
ATOM 4012 O O . LEU B 1 199 ? 7.019 32.694 11.811 1.00 47.72 199 LEU B O 1
ATOM 4017 N N . LEU B 1 200 ? 5.249 32.141 13.065 1.00 45.17 200 LEU B N 1
ATOM 4018 C CA . LEU B 1 200 ? 4.995 30.885 12.395 1.00 43.04 200 LEU B CA 1
ATOM 4019 C C . LEU B 1 200 ? 4.393 31.048 11.012 1.00 41.79 200 LEU B C 1
ATOM 4020 O O . LEU B 1 200 ? 3.263 31.512 10.862 1.00 41.60 200 LEU B O 1
ATOM 4025 N N . ILE B 1 201 ? 5.154 30.664 9.994 1.00 41.83 201 ILE B N 1
ATOM 4026 C CA . ILE B 1 201 ? 4.679 30.760 8.624 1.00 40.33 201 ILE B CA 1
ATOM 4027 C C . ILE B 1 201 ? 4.762 29.388 7.936 1.00 41.34 201 ILE B C 1
ATOM 4028 O O . ILE B 1 201 ? 5.697 28.608 8.164 1.00 38.89 201 ILE B O 1
ATOM 4033 N N . GLY B 1 202 ? 3.758 29.094 7.112 1.00 42.98 202 GLY B N 1
ATOM 4034 C CA . GLY B 1 202 ? 3.724 27.830 6.392 1.00 44.84 202 GLY B CA 1
ATOM 4035 C C . GLY B 1 202 ? 3.444 28.013 4.907 1.00 45.81 202 GLY B C 1
ATOM 4036 O O . GLY B 1 202 ? 2.718 28.929 4.520 1.00 46.14 202 GLY B O 1
ATOM 4037 N N . ILE B 1 203 ? 4.030 27.149 4.081 1.00 45.15 203 ILE B N 1
ATOM 4038 C CA . ILE B 1 203 ? 3.834 27.210 2.648 1.00 45.91 203 ILE B CA 1
ATOM 4039 C C . ILE B 1 203 ? 2.763 26.203 2.286 1.00 47.43 203 ILE B C 1
ATOM 4040 O O . ILE B 1 203 ? 2.921 25.010 2.511 1.00 46.17 203 ILE B O 1
ATOM 4045 N N . GLU B 1 204 ? 1.665 26.704 1.734 1.00 51.31 204 GLU B N 1
ATOM 4046 C CA . GLU B 1 204 ? 0.534 25.869 1.357 1.00 55.85 204 GLU B CA 1
ATOM 4047 C C . GLU B 1 204 ? 0.364 25.703 -0.158 1.00 58.08 204 GLU B C 1
ATOM 4048 O O . GLU B 1 204 ? 1.009 26.387 -0.953 1.00 58.68 204 GLU B O 1
ATOM 4062 N N . SER B 1 206 ? -2.591 23.564 -3.249 1.00 60.06 206 SER B N 1
ATOM 4063 C CA . SER B 1 206 ? -3.725 22.676 -3.469 1.00 59.15 206 SER B CA 1
ATOM 4064 C C . SER B 1 206 ? -3.292 21.217 -3.445 1.00 58.38 206 SER B C 1
ATOM 4065 O O . SER B 1 206 ? -2.153 20.892 -3.783 1.00 57.39 206 SER B O 1
ATOM 4068 N N . ARG B 1 207 ? -4.208 20.341 -3.045 1.00 57.29 207 ARG B N 1
ATOM 4069 C CA . ARG B 1 207 ? -3.897 18.927 -2.970 1.00 57.41 207 ARG B CA 1
ATOM 4070 C C . ARG B 1 207 ? -3.469 18.416 -4.326 1.00 57.05 207 ARG B C 1
ATOM 4071 O O . ARG B 1 207 ? -2.670 17.488 -4.415 1.00 56.89 207 ARG B O 1
ATOM 4079 N N . GLU B 1 208 ? -4.006 19.020 -5.384 1.00 56.70 208 GLU B N 1
ATOM 4080 C CA . GLU B 1 208 ? -3.671 18.615 -6.749 1.00 56.40 208 GLU B CA 1
ATOM 4081 C C . GLU B 1 208 ? -2.183 18.820 -7.009 1.00 55.52 208 GLU B C 1
ATOM 4082 O O . GLU B 1 208 ? -1.462 17.872 -7.316 1.00 54.88 208 GLU B O 1
ATOM 4088 N N . THR B 1 209 ? -1.731 20.069 -6.892 1.00 54.62 209 THR B N 1
ATOM 4089 C CA . THR B 1 209 ? -0.324 20.407 -7.125 1.00 54.56 209 THR B CA 1
ATOM 4090 C C . THR B 1 209 ? 0.580 19.662 -6.145 1.00 54.76 209 THR B C 1
ATOM 4091 O O . THR B 1 209 ? 1.634 19.159 -6.530 1.00 54.88 209 THR B O 1
ATOM 4095 N N . LEU B 1 210 ? 0.166 19.595 -4.880 1.00 53.95 210 LEU B N 1
ATOM 4096 C CA . LEU B 1 210 ? 0.943 18.903 -3.855 1.00 52.76 210 LEU B CA 1
ATOM 4097 C C . LEU B 1 210 ? 1.272 17.477 -4.294 1.00 51.81 210 LEU B C 1
ATOM 4098 O O . LEU B 1 210 ? 2.440 17.118 -4.424 1.00 50.25 210 LEU B O 1
ATOM 4103 N N . TYR B 1 211 ? 0.227 16.685 -4.529 1.00 51.63 211 TYR B N 1
ATOM 4104 C CA . TYR B 1 211 ? 0.365 15.293 -4.927 1.00 51.53 211 TYR B CA 1
ATOM 4105 C C . TYR B 1 211 ? 1.177 15.109 -6.189 1.00 50.76 211 TYR B C 1
ATOM 4106 O O . TYR B 1 211 ? 1.916 14.133 -6.336 1.00 50.56 211 TYR B O 1
ATOM 4115 N N . LEU B 1 212 ? 1.052 16.050 -7.107 1.00 50.01 212 LEU B N 1
ATOM 4116 C CA . LEU B 1 212 ? 1.797 15.966 -8.350 1.00 49.68 212 LEU B CA 1
ATOM 4117 C C . LEU B 1 212 ? 3.299 16.199 -8.115 1.00 49.15 212 LEU B C 1
ATOM 4118 O O . LEU B 1 212 ? 4.147 15.467 -8.640 1.00 48.36 212 LEU B O 1
ATOM 4123 N N . ARG B 1 213 ? 3.623 17.213 -7.315 1.00 48.54 213 ARG B N 1
ATOM 4124 C CA . ARG B 1 213 ? 5.015 17.536 -7.013 1.00 47.14 213 ARG B CA 1
ATOM 4125 C C . ARG B 1 213 ? 5.683 16.401 -6.241 1.00 45.94 213 ARG B C 1
ATOM 4126 O O . ARG B 1 213 ? 6.841 16.068 -6.499 1.00 45.31 213 ARG B O 1
ATOM 4134 N N . ILE B 1 214 ? 4.958 15.813 -5.293 1.00 43.86 214 ILE B N 1
ATOM 4135 C CA . ILE B 1 214 ? 5.504 14.709 -4.515 1.00 43.37 214 ILE B CA 1
ATOM 4136 C C . ILE B 1 214 ? 5.858 13.560 -5.447 1.00 44.00 214 ILE B C 1
ATOM 4137 O O . ILE B 1 214 ? 6.975 13.043 -5.410 1.00 43.34 214 ILE B O 1
ATOM 4142 N N . ASN B 1 215 ? 4.933 13.156 -6.307 1.00 45.31 215 ASN B N 1
ATOM 4143 C CA . ASN B 1 215 ? 5.275 12.066 -7.220 1.00 46.95 215 ASN B CA 1
ATOM 4144 C C . ASN B 1 215 ? 6.535 12.423 -7.984 1.00 47.15 215 ASN B C 1
ATOM 4145 O O . ASN B 1 215 ? 7.374 11.561 -8.238 1.00 46.43 215 ASN B O 1
ATOM 4150 N N . LYS B 1 216 ? 6.670 13.702 -8.332 1.00 47.02 216 LYS B N 1
ATOM 4151 C CA . LYS B 1 216 ? 7.824 14.146 -9.081 1.00 47.55 216 LYS B CA 1
ATOM 4152 C C . LYS B 1 216 ? 9.099 14.187 -8.249 1.00 47.65 216 LYS B C 1
ATOM 4153 O O . LYS B 1 216 ? 10.197 14.031 -8.783 1.00 48.03 216 LYS B O 1
ATOM 4159 N N . ARG B 1 217 ? 8.970 14.378 -6.944 1.00 46.80 217 ARG B N 1
ATOM 4160 C CA . ARG B 1 217 ? 10.159 14.433 -6.097 1.00 47.60 217 ARG B CA 1
ATOM 4161 C C . ARG B 1 217 ? 10.670 13.032 -5.803 1.00 46.74 217 ARG B C 1
ATOM 4162 O O . ARG B 1 217 ? 11.860 12.826 -5.548 1.00 45.46 217 ARG B O 1
ATOM 4170 N N . VAL B 1 218 ? 9.759 12.067 -5.841 1.00 46.44 218 VAL B N 1
ATOM 4171 C CA . VAL B 1 218 ? 10.137 10.689 -5.596 1.00 47.03 218 VAL B CA 1
ATOM 4172 C C . VAL B 1 218 ? 10.879 10.201 -6.837 1.00 48.96 218 VAL B C 1
ATOM 4173 O O . VAL B 1 218 ? 11.834 9.433 -6.736 1.00 49.71 218 VAL B O 1
ATOM 4177 N N . ASP B 1 219 ? 10.457 10.659 -8.012 1.00 50.34 219 ASP B N 1
ATOM 4178 C CA . ASP B 1 219 ? 11.133 10.256 -9.243 1.00 52.09 219 ASP B CA 1
ATOM 4179 C C . ASP B 1 219 ? 12.569 10.767 -9.239 1.00 51.23 219 ASP B C 1
ATOM 4180 O O . ASP B 1 219 ? 13.497 10.045 -9.594 1.00 51.07 219 ASP B O 1
ATOM 4185 N N . ILE B 1 220 ? 12.743 12.019 -8.837 1.00 50.55 220 ILE B N 1
ATOM 4186 C CA . ILE B 1 220 ? 14.063 12.603 -8.806 1.00 50.55 220 ILE B CA 1
ATOM 4187 C C . ILE B 1 220 ? 14.975 11.878 -7.826 1.00 51.65 220 ILE B C 1
ATOM 4188 O O . ILE B 1 220 ? 16.128 11.597 -8.149 1.00 50.97 220 ILE B O 1
ATOM 4201 N N . LEU B 1 222 ? 14.914 8.791 -6.800 1.00 51.50 222 LEU B N 1
ATOM 4202 C CA . LEU B 1 222 ? 15.318 7.510 -7.377 1.00 50.21 222 LEU B CA 1
ATOM 4203 C C . LEU B 1 222 ? 16.401 7.784 -8.415 1.00 49.26 222 LEU B C 1
ATOM 4204 O O . LEU B 1 222 ? 17.388 7.052 -8.517 1.00 48.45 222 LEU B O 1
ATOM 4209 N N . GLY B 1 223 ? 16.206 8.864 -9.168 1.00 49.35 223 GLY B N 1
ATOM 4210 C CA . GLY B 1 223 ? 17.151 9.237 -10.199 1.00 48.52 223 GLY B CA 1
ATOM 4211 C C . GLY B 1 223 ? 18.447 9.790 -9.654 1.00 48.64 223 GLY B C 1
ATOM 4212 O O . GLY B 1 223 ? 19.427 9.864 -10.377 1.00 48.09 223 GLY B O 1
ATOM 4213 N N . HIS B 1 224 ? 18.472 10.182 -8.386 1.00 49.02 224 HIS B N 1
ATOM 4214 C CA . HIS B 1 224 ? 19.702 10.723 -7.822 1.00 49.45 224 HIS B CA 1
ATOM 4215 C C . HIS B 1 224 ? 20.533 9.721 -7.016 1.00 49.11 224 HIS B C 1
ATOM 4216 O O . HIS B 1 224 ? 21.611 10.060 -6.525 1.00 48.03 224 HIS B O 1
ATOM 4223 N N . GLY B 1 225 ? 20.033 8.493 -6.874 1.00 48.64 225 GLY B N 1
ATOM 4224 C CA . GLY B 1 225 ? 20.774 7.482 -6.140 1.00 48.10 225 GLY B CA 1
ATOM 4225 C C . GLY B 1 225 ? 20.199 7.087 -4.792 1.00 48.98 225 GLY B C 1
ATOM 4226 O O . GLY B 1 225 ? 20.930 6.577 -3.944 1.00 50.00 225 GLY B O 1
ATOM 4227 N N . LEU B 1 226 ? 18.902 7.318 -4.591 1.00 48.35 226 LEU B N 1
ATOM 4228 C CA . LEU B 1 226 ? 18.241 6.973 -3.336 1.00 47.33 226 LEU B CA 1
ATOM 4229 C C . LEU B 1 226 ? 18.437 5.504 -3.036 1.00 47.18 226 LEU B C 1
ATOM 4230 O O . LEU B 1 226 ? 18.841 5.129 -1.938 1.00 47.75 226 LEU B O 1
ATOM 4235 N N . PHE B 1 227 ? 18.140 4.668 -4.017 1.00 47.37 227 PHE B N 1
ATOM 4236 C CA . PHE B 1 227 ? 18.281 3.241 -3.828 1.00 48.97 227 PHE B CA 1
ATOM 4237 C C . PHE B 1 227 ? 19.720 2.891 -3.455 1.00 49.56 227 PHE B C 1
ATOM 4238 O O . PHE B 1 227 ? 19.959 2.038 -2.598 1.00 48.82 227 PHE B O 1
ATOM 4246 N N . ASN B 1 228 ? 20.683 3.557 -4.083 1.00 51.01 228 ASN B N 1
ATOM 4247 C CA . ASN B 1 228 ? 22.086 3.272 -3.784 1.00 51.89 228 ASN B CA 1
ATOM 4248 C C . ASN B 1 228 ? 22.392 3.606 -2.332 1.00 51.23 228 ASN B C 1
ATOM 4249 O O . ASN B 1 228 ? 23.187 2.935 -1.685 1.00 50.62 228 ASN B O 1
ATOM 4254 N N . GLU B 1 229 ? 21.752 4.653 -1.831 1.00 51.03 229 GLU B N 1
ATOM 4255 C CA . GLU B 1 229 ? 21.958 5.067 -0.462 1.00 51.60 229 GLU B CA 1
ATOM 4256 C C . GLU B 1 229 ? 21.420 4.021 0.511 1.00 51.85 229 GLU B C 1
ATOM 4257 O O . GLU B 1 229 ? 22.146 3.570 1.395 1.00 51.84 229 GLU B O 1
ATOM 4263 N N . VAL B 1 230 ? 20.156 3.626 0.360 1.00 51.07 230 VAL B N 1
ATOM 4264 C CA . VAL B 1 230 ? 19.595 2.625 1.268 1.00 51.73 230 VAL B CA 1
ATOM 4265 C C . VAL B 1 230 ? 20.394 1.323 1.207 1.00 51.70 230 VAL B C 1
ATOM 4266 O O . VAL B 1 230 ? 20.307 0.492 2.107 1.00 51.74 230 VAL B O 1
ATOM 4270 N N . GLN B 1 231 ? 21.162 1.152 0.138 1.00 52.17 231 GLN B N 1
ATOM 4271 C CA . GLN B 1 231 ? 21.980 -0.035 -0.026 1.00 53.11 231 GLN B CA 1
ATOM 4272 C C . GLN B 1 231 ? 23.190 0.043 0.889 1.00 53.93 231 GLN B C 1
ATOM 4273 O O . GLN B 1 231 ? 23.542 -0.931 1.554 1.00 54.16 231 GLN B O 1
ATOM 4279 N N . HIS B 1 232 ? 23.834 1.204 0.920 1.00 54.79 232 HIS B N 1
ATOM 4280 C CA . HIS B 1 232 ? 25.005 1.392 1.771 1.00 55.83 232 HIS B CA 1
ATOM 4281 C C . HIS B 1 232 ? 24.593 1.305 3.235 1.00 55.63 232 HIS B C 1
ATOM 4282 O O . HIS B 1 232 ? 25.330 0.769 4.060 1.00 55.95 232 HIS B O 1
ATOM 4289 N N . LEU B 1 233 ? 23.416 1.837 3.555 1.00 53.97 233 LEU B N 1
ATOM 4290 C CA . LEU B 1 233 ? 22.924 1.812 4.926 1.00 53.54 233 LEU B CA 1
ATOM 4291 C C . LEU B 1 233 ? 22.590 0.393 5.364 1.00 53.45 233 LEU B C 1
ATOM 4292 O O . LEU B 1 233 ? 23.056 -0.077 6.397 1.00 51.92 233 LEU B O 1
ATOM 4297 N N . VAL B 1 234 ? 21.776 -0.290 4.568 1.00 54.39 234 VAL B N 1
ATOM 4298 C CA . VAL B 1 234 ? 21.383 -1.648 4.891 1.00 54.82 234 VAL B CA 1
ATOM 4299 C C . VAL B 1 234 ? 22.605 -2.563 4.958 1.00 55.18 234 VAL B C 1
ATOM 4300 O O . VAL B 1 234 ? 22.615 -3.506 5.730 1.00 54.87 234 VAL B O 1
ATOM 4304 N N . GLU B 1 235 ? 23.631 -2.269 4.159 1.00 56.45 235 GLU B N 1
ATOM 4305 C CA . GLU B 1 235 ? 24.853 -3.064 4.146 1.00 56.81 235 GLU B CA 1
ATOM 4306 C C . GLU B 1 235 ? 25.662 -2.822 5.412 1.00 56.86 235 GLU B C 1
ATOM 4307 O O . GLU B 1 235 ? 26.340 -3.722 5.906 1.00 56.81 235 GLU B O 1
ATOM 4313 N N . GLN B 1 236 ? 25.599 -1.603 5.937 1.00 56.90 236 GLN B N 1
ATOM 4314 C CA . GLN B 1 236 ? 26.315 -1.278 7.168 1.00 56.87 236 GLN B CA 1
ATOM 4315 C C . GLN B 1 236 ? 25.542 -1.768 8.388 1.00 56.79 236 GLN B C 1
ATOM 4316 O O . GLN B 1 236 ? 25.811 -1.353 9.516 1.00 57.57 236 GLN B O 1
ATOM 4322 N N . GLY B 1 237 ? 24.567 -2.644 8.149 1.00 56.50 237 GLY B N 1
ATOM 4323 C CA . GLY B 1 237 ? 23.775 -3.203 9.230 1.00 54.99 237 GLY B CA 1
ATOM 4324 C C . GLY B 1 237 ? 22.852 -2.234 9.938 1.00 54.85 237 GLY B C 1
ATOM 4325 O O . GLY B 1 237 ? 22.214 -2.607 10.914 1.00 55.11 237 GLY B O 1
ATOM 4326 N N . PHE B 1 238 ? 22.768 -0.999 9.454 1.00 55.06 238 PHE B N 1
ATOM 4327 C CA . PHE B 1 238 ? 21.904 -0.013 10.075 1.00 55.09 238 PHE B CA 1
ATOM 4328 C C . PHE B 1 238 ? 20.422 -0.337 9.956 1.00 54.84 238 PHE B C 1
ATOM 4329 O O . PHE B 1 238 ? 19.567 0.477 10.292 1.00 55.22 238 PHE B O 1
ATOM 4337 N N . GLU B 1 239 ? 20.120 -1.527 9.466 1.00 55.28 239 GLU B N 1
ATOM 4338 C CA . GLU B 1 239 ? 18.748 -1.976 9.325 1.00 56.15 239 GLU B CA 1
ATOM 4339 C C . GLU B 1 239 ? 18.230 -2.228 10.745 1.00 57.27 239 GLU B C 1
ATOM 4340 O O . GLU B 1 239 ? 19.013 -2.257 11.696 1.00 58.15 239 GLU B O 1
ATOM 4346 N N . ALA B 1 240 ? 16.921 -2.403 10.900 1.00 56.61 240 ALA B N 1
ATOM 4347 C CA . ALA B 1 240 ? 16.328 -2.652 12.220 1.00 55.88 240 ALA B CA 1
ATOM 4348 C C . ALA B 1 240 ? 16.299 -1.400 13.116 1.00 55.29 240 ALA B C 1
ATOM 4349 O O . ALA B 1 240 ? 15.767 -1.432 14.241 1.00 54.17 240 ALA B O 1
ATOM 4351 N N . SER B 1 241 ? 16.863 -0.304 12.600 1.00 54.56 241 SER B N 1
ATOM 4352 C CA . SER B 1 241 ? 16.927 0.968 13.315 1.00 53.63 241 SER B CA 1
ATOM 4353 C C . SER B 1 241 ? 15.693 1.808 13.051 1.00 52.81 241 SER B C 1
ATOM 4354 O O . SER B 1 241 ? 15.026 1.653 12.031 1.00 51.06 241 SER B O 1
ATOM 4357 N N . GLN B 1 242 ? 15.390 2.702 13.981 1.00 53.93 242 GLN B N 1
ATOM 4358 C CA . GLN B 1 242 ? 14.232 3.582 13.842 1.00 55.53 242 GLN B CA 1
ATOM 4359 C C . GLN B 1 242 ? 14.322 4.380 12.546 1.00 56.20 242 GLN B C 1
ATOM 4360 O O . GLN B 1 242 ? 13.362 4.461 11.782 1.00 55.87 242 GLN B O 1
ATOM 4366 N N . SER B 1 243 ? 15.485 4.974 12.306 1.00 55.49 243 SER B N 1
ATOM 4367 C CA . SER B 1 243 ? 15.696 5.755 11.101 1.00 53.90 243 SER B CA 1
ATOM 4368 C C . SER B 1 243 ? 15.331 4.984 9.836 1.00 54.17 243 SER B C 1
ATOM 4369 O O . SER B 1 243 ? 14.695 5.529 8.949 1.00 54.42 243 SER B O 1
ATOM 4380 N N . GLN B 1 245 ? 13.138 3.095 9.241 1.00 52.43 245 GLN B N 1
ATOM 4381 C CA . GLN B 1 245 ? 11.699 2.836 9.175 1.00 49.62 245 GLN B CA 1
ATOM 4382 C C . GLN B 1 245 ? 10.952 4.030 8.602 1.00 48.99 245 GLN B C 1
ATOM 4383 O O . GLN B 1 245 ? 9.738 3.977 8.407 1.00 48.29 245 GLN B O 1
ATOM 4389 N N . ALA B 1 246 ? 11.684 5.108 8.342 1.00 47.92 246 ALA B N 1
ATOM 4390 C CA . ALA B 1 246 ? 11.089 6.313 7.801 1.00 47.50 246 ALA B CA 1
ATOM 4391 C C . ALA B 1 246 ? 10.689 6.093 6.362 1.00 48.06 246 ALA B C 1
ATOM 4392 O O . ALA B 1 246 ? 11.322 5.320 5.639 1.00 48.80 246 ALA B O 1
ATOM 4394 N N . ILE B 1 247 ? 9.628 6.768 5.945 1.00 47.18 247 ILE B N 1
ATOM 4395 C CA . ILE B 1 247 ? 9.163 6.647 4.576 1.00 46.71 247 ILE B CA 1
ATOM 4396 C C . ILE B 1 247 ? 10.327 7.007 3.639 1.00 45.91 247 ILE B C 1
ATOM 4397 O O . ILE B 1 247 ? 10.950 8.063 3.770 1.00 45.44 247 ILE B O 1
ATOM 4402 N N . GLY B 1 248 ? 10.627 6.107 2.710 1.00 45.42 248 GLY B N 1
ATOM 4403 C CA . GLY B 1 248 ? 11.718 6.336 1.781 1.00 45.08 248 GLY B CA 1
ATOM 4404 C C . GLY B 1 248 ? 12.875 5.381 2.006 1.00 44.62 248 GLY B C 1
ATOM 4405 O O . GLY B 1 248 ? 13.865 5.400 1.278 1.00 44.28 248 GLY B O 1
ATOM 4406 N N . TYR B 1 249 ? 12.764 4.550 3.030 1.00 44.75 249 TYR B N 1
ATOM 4407 C CA . TYR B 1 249 ? 13.808 3.582 3.318 1.00 44.31 249 TYR B CA 1
ATOM 4408 C C . TYR B 1 249 ? 13.166 2.245 3.622 1.00 46.31 249 TYR B C 1
ATOM 4409 O O . TYR B 1 249 ? 13.614 1.207 3.124 1.00 46.65 249 TYR B O 1
ATOM 4418 N N . LYS B 1 250 ? 12.105 2.268 4.430 1.00 47.27 250 LYS B N 1
ATOM 4419 C CA . LYS B 1 250 ? 11.409 1.036 4.799 1.00 47.58 250 LYS B CA 1
ATOM 4420 C C . LYS B 1 250 ? 10.771 0.350 3.596 1.00 47.26 250 LYS B C 1
ATOM 4421 O O . LYS B 1 250 ? 10.633 -0.869 3.585 1.00 47.77 250 LYS B O 1
ATOM 4427 N N . GLU B 1 251 ? 10.389 1.124 2.585 1.00 46.83 251 GLU B N 1
ATOM 4428 C CA . GLU B 1 251 ? 9.775 0.539 1.398 1.00 46.34 251 GLU B CA 1
ATOM 4429 C C . GLU B 1 251 ? 10.821 -0.087 0.481 1.00 45.73 251 GLU B C 1
ATOM 4430 O O . GLU B 1 251 ? 10.578 -1.128 -0.122 1.00 45.90 251 GLU B O 1
ATOM 4436 N N . LEU B 1 252 ? 11.984 0.549 0.385 1.00 44.61 252 LEU B N 1
ATOM 4437 C CA . LEU B 1 252 ? 13.046 0.048 -0.461 1.00 43.32 252 LEU B CA 1
ATOM 4438 C C . LEU B 1 252 ? 13.836 -1.113 0.144 1.00 43.74 252 LEU B C 1
ATOM 4439 O O . LEU B 1 252 ? 14.452 -1.881 -0.590 1.00 44.03 252 LEU B O 1
ATOM 4444 N N . VAL B 1 253 ? 13.839 -1.261 1.466 1.00 44.77 253 VAL B N 1
ATOM 4445 C CA . VAL B 1 253 ? 14.610 -2.358 2.051 1.00 45.35 253 VAL B CA 1
ATOM 4446 C C . VAL B 1 253 ? 14.160 -3.712 1.505 1.00 46.21 253 VAL B C 1
ATOM 4447 O O . VAL B 1 253 ? 14.994 -4.551 1.153 1.00 47.20 253 VAL B O 1
ATOM 4451 N N . PRO B 1 254 ? 12.838 -3.940 1.417 1.00 46.47 254 PRO B N 1
ATOM 4452 C CA . PRO B 1 254 ? 12.306 -5.207 0.913 1.00 46.75 254 PRO B CA 1
ATOM 4453 C C . PRO B 1 254 ? 12.743 -5.536 -0.512 1.00 47.87 254 PRO B C 1
ATOM 4454 O O . PRO B 1 254 ? 13.035 -6.698 -0.832 1.00 47.89 254 PRO B O 1
ATOM 4458 N N . VAL B 1 255 ? 12.783 -4.519 -1.368 1.00 47.36 255 VAL B N 1
ATOM 4459 C CA . VAL B 1 255 ? 13.165 -4.712 -2.759 1.00 47.46 255 VAL B CA 1
ATOM 4460 C C . VAL B 1 255 ? 14.638 -5.096 -2.879 1.00 46.97 255 VAL B C 1
ATOM 4461 O O . VAL B 1 255 ? 15.050 -5.710 -3.863 1.00 45.92 255 VAL B O 1
ATOM 4465 N N . ILE B 1 256 ? 15.421 -4.757 -1.859 1.00 47.70 256 ILE B N 1
ATOM 4466 C CA . ILE B 1 256 ? 16.848 -5.102 -1.838 1.00 48.56 256 ILE B CA 1
ATOM 4467 C C . ILE B 1 256 ? 17.034 -6.599 -1.551 1.00 49.91 256 ILE B C 1
ATOM 4468 O O . ILE B 1 256 ? 18.064 -7.191 -1.877 1.00 50.61 256 ILE B O 1
ATOM 4473 N N . LYS B 1 257 ? 16.020 -7.196 -0.935 1.00 49.99 257 LYS B N 1
ATOM 4474 C CA . LYS B 1 257 ? 16.039 -8.603 -0.592 1.00 49.66 257 LYS B CA 1
ATOM 4475 C C . LYS B 1 257 ? 15.441 -9.442 -1.729 1.00 49.92 257 LYS B C 1
ATOM 4476 O O . LYS B 1 257 ? 15.766 -10.624 -1.896 1.00 49.53 257 LYS B O 1
ATOM 4482 N N . GLY B 1 258 ? 14.577 -8.815 -2.522 1.00 49.09 258 GLY B N 1
ATOM 4483 C CA . GLY B 1 258 ? 13.966 -9.506 -3.634 1.00 46.95 258 GLY B CA 1
ATOM 4484 C C . GLY B 1 258 ? 12.602 -10.045 -3.279 1.00 45.85 258 GLY B C 1
ATOM 4485 O O . GLY B 1 258 ? 12.115 -10.981 -3.914 1.00 45.94 258 GLY B O 1
ATOM 4486 N N . ASN B 1 259 ? 11.976 -9.463 -2.266 1.00 45.19 259 ASN B N 1
ATOM 4487 C CA . ASN B 1 259 ? 10.659 -9.917 -1.862 1.00 45.08 259 ASN B CA 1
ATOM 4488 C C . ASN B 1 259 ? 9.586 -9.062 -2.495 1.00 44.75 259 ASN B C 1
ATOM 4489 O O . ASN B 1 259 ? 8.441 -9.483 -2.614 1.00 45.96 259 ASN B O 1
ATOM 4494 N N . ILE B 1 260 ? 9.965 -7.865 -2.915 1.00 43.91 260 ILE B N 1
ATOM 4495 C CA . ILE B 1 260 ? 9.025 -6.978 -3.561 1.00 43.52 260 ILE B CA 1
ATOM 4496 C C . ILE B 1 260 ? 9.689 -6.353 -4.805 1.00 43.94 260 ILE B C 1
ATOM 4497 O O . ILE B 1 260 ? 10.910 -6.175 -4.854 1.00 43.26 260 ILE B O 1
ATOM 4502 N N . SER B 1 261 ? 8.888 -6.053 -5.824 1.00 44.72 261 SER B N 1
ATOM 4503 C CA . SER B 1 261 ? 9.405 -5.469 -7.056 1.00 45.69 261 SER B CA 1
ATOM 4504 C C . SER B 1 261 ? 9.625 -3.968 -6.918 1.00 47.04 261 SER B C 1
ATOM 4505 O O . SER B 1 261 ? 8.940 -3.293 -6.150 1.00 46.50 261 SER B O 1
ATOM 4516 N N . GLU B 1 263 ? 8.911 -1.609 -9.004 1.00 47.50 263 GLU B N 1
ATOM 4517 C CA . GLU B 1 263 ? 7.702 -0.908 -9.413 1.00 47.55 263 GLU B CA 1
ATOM 4518 C C . GLU B 1 263 ? 6.716 -0.751 -8.262 1.00 46.56 263 GLU B C 1
ATOM 4519 O O . GLU B 1 263 ? 6.392 0.369 -7.848 1.00 45.50 263 GLU B O 1
ATOM 4525 N N . ASN B 1 264 ? 6.246 -1.886 -7.750 1.00 45.90 264 ASN B N 1
ATOM 4526 C CA . ASN B 1 264 ? 5.292 -1.917 -6.644 1.00 44.70 264 ASN B CA 1
ATOM 4527 C C . ASN B 1 264 ? 5.769 -1.084 -5.454 1.00 44.30 264 ASN B C 1
ATOM 4528 O O . ASN B 1 264 ? 5.011 -0.284 -4.900 1.00 44.19 264 ASN B O 1
ATOM 4533 N N . ALA B 1 265 ? 7.034 -1.259 -5.082 1.00 43.65 265 ALA B N 1
ATOM 4534 C CA . ALA B 1 265 ? 7.612 -0.524 -3.970 1.00 41.80 265 ALA B CA 1
ATOM 4535 C C . ALA B 1 265 ? 7.523 0.974 -4.219 1.00 41.08 265 ALA B C 1
ATOM 4536 O O . ALA B 1 265 ? 7.048 1.725 -3.369 1.00 40.51 265 ALA B O 1
ATOM 4538 N N . VAL B 1 266 ? 7.981 1.416 -5.383 1.00 41.79 266 VAL B N 1
ATOM 4539 C CA . VAL B 1 266 ? 7.951 2.840 -5.691 1.00 43.13 266 VAL B CA 1
ATOM 4540 C C . VAL B 1 266 ? 6.526 3.352 -5.635 1.00 44.21 266 VAL B C 1
ATOM 4541 O O . VAL B 1 266 ? 6.276 4.505 -5.271 1.00 43.24 266 VAL B O 1
ATOM 4545 N N . GLU B 1 267 ? 5.590 2.488 -6.006 1.00 46.06 267 GLU B N 1
ATOM 4546 C CA . GLU B 1 267 ? 4.187 2.856 -5.978 1.00 47.53 267 GLU B CA 1
ATOM 4547 C C . GLU B 1 267 ? 3.764 3.181 -4.555 1.00 46.92 267 GLU B C 1
ATOM 4548 O O . GLU B 1 267 ? 3.010 4.127 -4.313 1.00 45.98 267 GLU B O 1
ATOM 4554 N N . LYS B 1 268 ? 4.250 2.375 -3.615 1.00 46.80 268 LYS B N 1
ATOM 4555 C CA . LYS B 1 268 ? 3.934 2.565 -2.199 1.00 47.09 268 LYS B CA 1
ATOM 4556 C C . LYS B 1 268 ? 4.730 3.722 -1.591 1.00 47.34 268 LYS B C 1
ATOM 4557 O O . LYS B 1 268 ? 4.274 4.366 -0.651 1.00 47.50 268 LYS B O 1
ATOM 4563 N N . LEU B 1 269 ? 5.921 3.976 -2.130 1.00 46.98 269 LEU B N 1
ATOM 4564 C CA . LEU B 1 269 ? 6.751 5.067 -1.644 1.00 46.83 269 LEU B CA 1
ATOM 4565 C C . LEU B 1 269 ? 6.103 6.430 -1.953 1.00 47.03 269 LEU B C 1
ATOM 4566 O O . LEU B 1 269 ? 6.088 7.331 -1.108 1.00 46.91 269 LEU B O 1
ATOM 4571 N N . LYS B 1 270 ? 5.552 6.578 -3.155 1.00 46.78 270 LYS B N 1
ATOM 4572 C CA . LYS B 1 270 ? 4.913 7.830 -3.542 1.00 46.04 270 LYS B CA 1
ATOM 4573 C C . LYS B 1 270 ? 3.606 7.986 -2.802 1.00 45.96 270 LYS B C 1
ATOM 4574 O O . LYS B 1 270 ? 3.142 9.099 -2.582 1.00 46.37 270 LYS B O 1
ATOM 4580 N N . GLN B 1 271 ? 3.006 6.866 -2.421 1.00 46.50 271 GLN B N 1
ATOM 4581 C CA . GLN B 1 271 ? 1.745 6.919 -1.696 1.00 47.31 271 GLN B CA 1
ATOM 4582 C C . GLN B 1 271 ? 2.004 7.392 -0.263 1.00 46.27 271 GLN B C 1
ATOM 4583 O O . GLN B 1 271 ? 1.487 8.430 0.146 1.00 46.37 271 GLN B O 1
ATOM 4589 N N . HIS B 1 272 ? 2.802 6.636 0.492 1.00 44.99 272 HIS B N 1
ATOM 4590 C CA . HIS B 1 272 ? 3.151 7.008 1.866 1.00 43.04 272 HIS B CA 1
ATOM 4591 C C . HIS B 1 272 ? 3.600 8.461 1.915 1.00 41.03 272 HIS B C 1
ATOM 4592 O O . HIS B 1 272 ? 3.382 9.150 2.907 1.00 41.51 272 HIS B O 1
ATOM 4599 N N . SER B 1 273 ? 4.246 8.919 0.848 1.00 39.01 273 SER B N 1
ATOM 4600 C CA . SER B 1 273 ? 4.715 10.294 0.793 1.00 36.60 273 SER B CA 1
ATOM 4601 C C . SER B 1 273 ? 3.540 11.235 0.664 1.00 36.25 273 SER B C 1
ATOM 4602 O O . SER B 1 273 ? 3.522 12.283 1.293 1.00 36.41 273 SER B O 1
ATOM 4605 N N . ARG B 1 274 ? 2.553 10.859 -0.147 1.00 37.16 274 ARG B N 1
ATOM 4606 C CA . ARG B 1 274 ? 1.367 11.693 -0.331 1.00 37.46 274 ARG B CA 1
ATOM 4607 C C . ARG B 1 274 ? 0.553 11.756 0.966 1.00 39.08 274 ARG B C 1
ATOM 4608 O O . ARG B 1 274 ? 0.146 12.833 1.390 1.00 40.46 274 ARG B O 1
ATOM 4616 N N . GLN B 1 275 ? 0.319 10.608 1.596 1.00 39.41 275 GLN B N 1
ATOM 4617 C CA . GLN B 1 275 ? -0.445 10.570 2.836 1.00 39.89 275 GLN B CA 1
ATOM 4618 C C . GLN B 1 275 ? 0.250 11.372 3.915 1.00 38.67 275 GLN B C 1
ATOM 4619 O O . GLN B 1 275 ? -0.378 12.155 4.620 1.00 39.87 275 GLN B O 1
ATOM 4625 N N . TYR B 1 276 ? 1.553 11.164 4.042 1.00 37.91 276 TYR B N 1
ATOM 4626 C CA . TYR B 1 276 ? 2.341 11.867 5.036 1.00 36.65 276 TYR B CA 1
ATOM 4627 C C . TYR B 1 276 ? 2.232 13.371 4.847 1.00 36.47 276 TYR B C 1
ATOM 4628 O O . TYR B 1 276 ? 1.941 14.090 5.790 1.00 37.25 276 TYR B O 1
ATOM 4637 N N . ALA B 1 277 ? 2.461 13.839 3.628 1.00 36.53 277 ALA B N 1
ATOM 4638 C CA . ALA B 1 277 ? 2.391 15.258 3.335 1.00 37.75 277 ALA B CA 1
ATOM 4639 C C . ALA B 1 277 ? 1.031 15.799 3.710 1.00 39.81 277 ALA B C 1
ATOM 4640 O O . ALA B 1 277 ? 0.913 16.920 4.209 1.00 40.81 277 ALA B O 1
ATOM 4642 N N . LYS B 1 278 ? -0.005 15.004 3.455 1.00 42.23 278 LYS B N 1
ATOM 4643 C CA . LYS B 1 278 ? -1.371 15.415 3.760 1.00 43.54 278 LYS B CA 1
ATOM 4644 C C . LYS B 1 278 ? -1.575 15.527 5.266 1.00 44.56 278 LYS B C 1
ATOM 4645 O O . LYS B 1 278 ? -2.004 16.570 5.777 1.00 44.27 278 LYS B O 1
ATOM 4651 N N . ARG B 1 279 ? -1.251 14.452 5.973 1.00 45.09 279 ARG B N 1
ATOM 4652 C CA . ARG B 1 279 ? -1.404 14.421 7.420 1.00 46.04 279 ARG B CA 1
ATOM 4653 C C . ARG B 1 279 ? -0.696 15.609 8.096 1.00 46.62 279 ARG B C 1
ATOM 4654 O O . ARG B 1 279 ? -1.215 16.177 9.064 1.00 45.66 279 ARG B O 1
ATOM 4662 N N . GLN B 1 280 ? 0.473 15.991 7.578 1.00 45.16 280 GLN B N 1
ATOM 4663 C CA . GLN B 1 280 ? 1.231 17.100 8.142 1.00 43.81 280 GLN B CA 1
ATOM 4664 C C . GLN B 1 280 ? 0.582 18.433 7.835 1.00 44.14 280 GLN B C 1
ATOM 4665 O O . GLN B 1 280 ? 0.673 19.366 8.622 1.00 42.50 280 GLN B O 1
ATOM 4671 N N . LEU B 1 281 ? -0.067 18.524 6.681 1.00 45.23 281 LEU B N 1
ATOM 4672 C CA . LEU B 1 281 ? -0.718 19.758 6.284 1.00 47.14 281 LEU B CA 1
ATOM 4673 C C . LEU B 1 281 ? -1.942 19.920 7.169 1.00 48.05 281 LEU B C 1
ATOM 4674 O O . LEU B 1 281 ? -2.217 21.004 7.695 1.00 48.21 281 LEU B O 1
ATOM 4679 N N . THR B 1 282 ? -2.665 18.819 7.346 1.00 49.06 282 THR B N 1
ATOM 4680 C CA . THR B 1 282 ? -3.876 18.807 8.162 1.00 49.71 282 THR B CA 1
ATOM 4681 C C . THR B 1 282 ? -3.625 19.267 9.599 1.00 49.98 282 THR B C 1
ATOM 4682 O O . THR B 1 282 ? -4.374 20.083 10.129 1.00 51.50 282 THR B O 1
ATOM 4686 N N . TRP B 1 283 ? -2.565 18.743 10.210 1.00 50.27 283 TRP B N 1
ATOM 4687 C CA . TRP B 1 283 ? -2.186 19.082 11.581 1.00 49.86 283 TRP B CA 1
ATOM 4688 C C . TRP B 1 283 ? -1.882 20.570 11.761 1.00 48.88 283 TRP B C 1
ATOM 4689 O O . TRP B 1 283 ? -2.370 21.195 12.696 1.00 48.50 283 TRP B O 1
ATOM 4700 N N . PHE B 1 284 ? -1.059 21.121 10.871 1.00 48.31 284 PHE B N 1
ATOM 4701 C CA . PHE B 1 284 ? -0.678 22.527 10.934 1.00 47.90 284 PHE B CA 1
ATOM 4702 C C . PHE B 1 284 ? -1.837 23.477 10.682 1.00 49.02 284 PHE B C 1
ATOM 4703 O O . PHE B 1 284 ? -1.691 24.697 10.789 1.00 49.35 284 PHE B O 1
ATOM 4711 N N . LYS B 1 285 ? -2.997 22.937 10.339 1.00 49.62 285 LYS B N 1
ATOM 4712 C CA . LYS B 1 285 ? -4.134 23.802 10.113 1.00 50.20 285 LYS B CA 1
ATOM 4713 C C . LYS B 1 285 ? -5.166 23.665 11.215 1.00 50.86 285 LYS B C 1
ATOM 4714 O O . LYS B 1 285 ? -5.912 24.596 11.484 1.00 50.68 285 LYS B O 1
ATOM 4720 N N . ASN B 1 286 ? -5.184 22.511 11.869 1.00 51.96 286 ASN B N 1
ATOM 4721 C CA . ASN B 1 286 ? -6.139 22.250 12.929 1.00 53.57 286 ASN B CA 1
ATOM 4722 C C . ASN B 1 286 ? -5.529 22.279 14.319 1.00 54.53 286 ASN B C 1
ATOM 4723 O O . ASN B 1 286 ? -6.144 21.809 15.274 1.00 56.59 286 ASN B O 1
ATOM 4728 N N . LYS B 1 287 ? -4.325 22.812 14.454 1.00 54.43 287 LYS B N 1
ATOM 4729 C CA . LYS B 1 287 ? -3.687 22.833 15.769 1.00 53.81 287 LYS B CA 1
ATOM 4730 C C . LYS B 1 287 ? -2.876 24.101 15.965 1.00 55.39 287 LYS B C 1
ATOM 4731 O O . LYS B 1 287 ? -2.758 24.614 17.076 1.00 56.04 287 LYS B O 1
ATOM 4745 N N . ASN B 1 289 ? -1.674 28.121 14.598 1.00 55.29 289 ASN B N 1
ATOM 4746 C CA . ASN B 1 289 ? -2.153 29.329 13.988 1.00 54.30 289 ASN B CA 1
ATOM 4747 C C . ASN B 1 289 ? -0.993 29.771 13.115 1.00 51.85 289 ASN B C 1
ATOM 4748 O O . ASN B 1 289 ? -0.154 30.563 13.534 1.00 51.77 289 ASN B O 1
ATOM 4753 N N . VAL B 1 290 ? -0.941 29.225 11.907 1.00 50.08 290 VAL B N 1
ATOM 4754 C CA . VAL B 1 290 ? 0.125 29.536 10.961 1.00 47.27 290 VAL B CA 1
ATOM 4755 C C . VAL B 1 290 ? -0.294 30.575 9.930 1.00 46.15 290 VAL B C 1
ATOM 4756 O O . VAL B 1 290 ? -1.447 30.593 9.484 1.00 45.48 290 VAL B O 1
ATOM 4760 N N . HIS B 1 291 ? 0.652 31.433 9.554 1.00 45.26 291 HIS B N 1
ATOM 4761 C CA . HIS B 1 291 ? 0.427 32.461 8.535 1.00 44.51 291 HIS B CA 1
ATOM 4762 C C . HIS B 1 291 ? 0.836 31.777 7.229 1.00 43.36 291 HIS B C 1
ATOM 4763 O O . HIS B 1 291 ? 2.006 31.782 6.845 1.00 42.18 291 HIS B O 1
ATOM 4770 N N . TRP B 1 292 ? -0.142 31.177 6.562 1.00 42.15 292 TRP B N 1
ATOM 4771 C CA . TRP B 1 292 ? 0.095 30.454 5.323 1.00 41.97 292 TRP B CA 1
ATOM 4772 C C . TRP B 1 292 ? 0.380 31.324 4.106 1.00 41.87 292 TRP B C 1
ATOM 4773 O O . TRP B 1 292 ? -0.284 32.333 3.893 1.00 42.04 292 TRP B O 1
ATOM 4784 N N . LEU B 1 293 ? 1.382 30.914 3.327 1.00 41.10 293 LEU B N 1
ATOM 4785 C CA . LEU B 1 293 ? 1.764 31.579 2.081 1.00 41.37 293 LEU B CA 1
ATOM 4786 C C . LEU B 1 293 ? 1.398 30.585 0.980 1.00 42.17 293 LEU B C 1
ATOM 4787 O O . LEU B 1 293 ? 1.945 29.480 0.943 1.00 41.58 293 LEU B O 1
ATOM 4792 N N . ASN B 1 294 ? 0.479 30.969 0.093 1.00 42.44 294 ASN B N 1
ATOM 4793 C CA . ASN B 1 294 ? 0.040 30.076 -0.979 1.00 43.20 294 ASN B CA 1
ATOM 4794 C C . ASN B 1 294 ? 1.098 29.978 -2.091 1.00 42.59 294 ASN B C 1
ATOM 4795 O O . ASN B 1 294 ? 1.242 30.877 -2.913 1.00 41.94 294 ASN B O 1
ATOM 4800 N N . LYS B 1 295 ? 1.839 28.878 -2.102 1.00 43.00 295 LYS B N 1
ATOM 4801 C CA . LYS B 1 295 ? 2.891 28.674 -3.091 1.00 45.85 295 LYS B CA 1
ATOM 4802 C C . LYS B 1 295 ? 2.401 28.714 -4.543 1.00 47.27 295 LYS B C 1
ATOM 4803 O O . LYS B 1 295 ? 3.187 28.915 -5.463 1.00 45.57 295 LYS B O 1
ATOM 4809 N N . GLU B 1 296 ? 1.103 28.512 -4.740 1.00 49.71 296 GLU B N 1
ATOM 4810 C CA . GLU B 1 296 ? 0.532 28.520 -6.080 1.00 51.98 296 GLU B CA 1
ATOM 4811 C C . GLU B 1 296 ? 0.168 29.928 -6.549 1.00 52.34 296 GLU B C 1
ATOM 4812 O O . GLU B 1 296 ? -0.537 30.094 -7.548 1.00 51.73 296 GLU B O 1
ATOM 4818 N N . ARG B 1 297 ? 0.669 30.936 -5.840 1.00 52.38 297 ARG B N 1
ATOM 4819 C CA . ARG B 1 297 ? 0.370 32.327 -6.154 1.00 51.53 297 ARG B CA 1
ATOM 4820 C C . ARG B 1 297 ? 1.537 33.246 -5.815 1.00 51.15 297 ARG B C 1
ATOM 4821 O O . ARG B 1 297 ? 1.562 34.410 -6.220 1.00 50.74 297 ARG B O 1
ATOM 4837 N N . SER B 1 299 ? 6.010 33.607 -5.147 1.00 46.93 299 SER B N 1
ATOM 4838 C CA . SER B 1 299 ? 7.313 33.086 -5.495 1.00 46.30 299 SER B CA 1
ATOM 4839 C C . SER B 1 299 ? 8.301 33.238 -4.333 1.00 46.58 299 SER B C 1
ATOM 4840 O O . SER B 1 299 ? 8.028 33.946 -3.368 1.00 45.67 299 SER B O 1
ATOM 4843 N N . LEU B 1 300 ? 9.454 32.582 -4.444 1.00 46.15 300 LEU B N 1
ATOM 4844 C CA . LEU B 1 300 ? 10.464 32.662 -3.416 1.00 46.24 300 LEU B CA 1
ATOM 4845 C C . LEU B 1 300 ? 10.674 34.108 -2.989 1.00 46.60 300 LEU B C 1
ATOM 4846 O O . LEU B 1 300 ? 10.719 34.392 -1.798 1.00 46.72 300 LEU B O 1
ATOM 4851 N N . GLN B 1 301 ? 10.783 35.020 -3.952 1.00 46.27 301 GLN B N 1
ATOM 4852 C CA . GLN B 1 301 ? 10.988 36.435 -3.658 1.00 46.54 301 GLN B CA 1
ATOM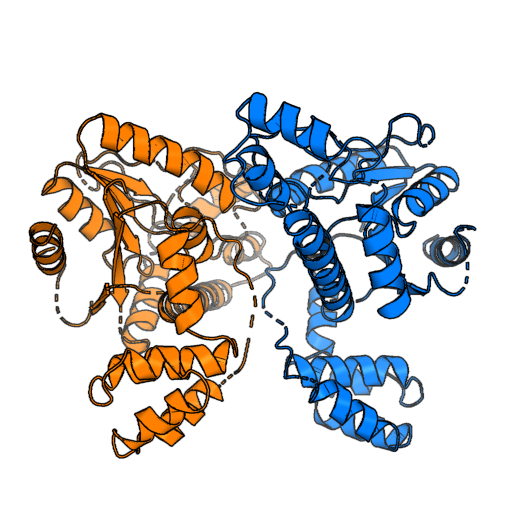 4853 C C . GLN B 1 301 ? 9.739 37.079 -3.086 1.00 48.45 301 GLN B C 1
ATOM 4854 O O . GLN B 1 301 ? 9.824 37.925 -2.203 1.00 48.54 301 GLN B O 1
ATOM 4876 N N . LEU B 1 304 ? 9.463 36.097 0.548 1.00 52.91 304 LEU B N 1
ATOM 4877 C CA . LEU B 1 304 ? 10.437 36.807 1.355 1.00 51.90 304 LEU B CA 1
ATOM 4878 C C . LEU B 1 304 ? 9.966 38.217 1.659 1.00 52.64 304 LEU B C 1
ATOM 4879 O O . LEU B 1 304 ? 10.422 38.828 2.621 1.00 53.21 304 LEU B O 1
ATOM 4884 N N . ASP B 1 305 ? 9.059 38.745 0.845 1.00 53.14 305 ASP B N 1
ATOM 4885 C CA . ASP B 1 305 ? 8.550 40.090 1.088 1.00 55.22 305 ASP B CA 1
ATOM 4886 C C . ASP B 1 305 ? 7.398 40.081 2.062 1.00 55.79 305 ASP B C 1
ATOM 4887 O O . ASP B 1 305 ? 7.204 41.035 2.818 1.00 55.52 305 ASP B O 1
ATOM 4892 N N . GLU B 1 306 ? 6.614 39.013 2.026 1.00 55.85 306 GLU B N 1
ATOM 4893 C CA . GLU B 1 306 ? 5.490 38.873 2.937 1.00 56.95 306 GLU B CA 1
ATOM 4894 C C . GLU B 1 306 ? 6.066 38.806 4.347 1.00 56.56 306 GLU B C 1
ATOM 4895 O O . GLU B 1 306 ? 5.539 39.422 5.269 1.00 57.16 306 GLU B O 1
ATOM 4901 N N . ILE B 1 307 ? 7.157 38.056 4.492 1.00 55.56 307 ILE B N 1
ATOM 4902 C CA . ILE B 1 307 ? 7.823 37.884 5.767 1.00 55.15 307 ILE B CA 1
ATOM 4903 C C . ILE B 1 307 ? 8.536 39.157 6.188 1.00 55.51 307 ILE B C 1
ATOM 4904 O O . ILE B 1 307 ? 8.614 39.468 7.377 1.00 56.38 307 ILE B O 1
ATOM 4909 N N . THR B 1 308 ? 9.053 39.897 5.216 1.00 55.70 308 THR B N 1
ATOM 4910 C CA . THR B 1 308 ? 9.772 41.127 5.505 1.00 56.37 308 THR B CA 1
ATOM 4911 C C . THR B 1 308 ? 8.808 42.190 6.042 1.00 57.32 308 THR B C 1
ATOM 4912 O O . THR B 1 308 ? 9.185 43.047 6.839 1.00 58.55 308 THR B O 1
ATOM 4916 N N . THR B 1 309 ? 7.551 42.113 5.629 1.00 57.86 309 THR B N 1
ATOM 4917 C CA . THR B 1 309 ? 6.543 43.060 6.088 1.00 57.57 309 THR B CA 1
ATOM 4918 C C . THR B 1 309 ? 6.134 42.692 7.503 1.00 57.53 309 THR B C 1
ATOM 4919 O O . THR B 1 309 ? 5.853 43.557 8.321 1.00 58.55 309 THR B O 1
ATOM 4923 N N . GLN B 1 310 ? 6.090 41.394 7.769 1.00 57.43 310 GLN B N 1
ATOM 4924 C CA . GLN B 1 310 ? 5.729 40.896 9.070 1.00 58.23 310 GLN B CA 1
ATOM 4925 C C . GLN B 1 310 ? 6.852 41.227 10.062 1.00 58.83 310 GLN B C 1
ATOM 4926 O O . GLN B 1 310 ? 6.589 41.518 11.225 1.00 59.59 310 GLN B O 1
ATOM 4932 N N . ILE B 1 311 ? 8.101 41.199 9.604 1.00 58.88 311 ILE B N 1
ATOM 4933 C CA . ILE B 1 311 ? 9.235 41.503 10.477 1.00 59.56 311 ILE B CA 1
ATOM 4934 C C . ILE B 1 311 ? 9.405 43.000 10.715 1.00 60.45 311 ILE B C 1
ATOM 4935 O O . ILE B 1 311 ? 9.994 43.404 11.719 1.00 62.12 311 ILE B O 1
ATOM 4940 N N . ASN B 1 312 ? 8.916 43.825 9.792 1.00 60.64 312 ASN B N 1
ATOM 4941 C CA . ASN B 1 312 ? 9.003 45.281 9.952 1.00 60.95 312 ASN B CA 1
ATOM 4942 C C . ASN B 1 312 ? 7.869 45.754 10.879 1.00 61.80 312 ASN B C 1
ATOM 4943 O O . ASN B 1 312 ? 7.753 46.948 11.177 1.00 63.22 312 ASN B O 1
ATOM 4948 N N . LYS B 1 313 ? 7.007 44.812 11.279 1.00 60.52 313 LYS B N 1
ATOM 4949 C CA . LYS B 1 313 ? 5.863 45.077 12.170 1.00 59.00 313 LYS B CA 1
ATOM 4950 C C . LYS B 1 313 ? 6.221 44.689 13.609 1.00 58.81 313 LYS B C 1
ATOM 4951 O O . LYS B 1 313 ? 5.362 44.667 14.497 1.00 58.50 313 LYS B O 1
ATOM 4957 N N . ARG B 1 314 ? 7.493 44.356 13.821 1.00 57.61 314 ARG B N 1
ATOM 4958 C CA . ARG B 1 314 ? 7.986 43.984 15.144 1.00 56.33 314 ARG B CA 1
ATOM 4959 C C . ARG B 1 314 ? 8.795 45.144 15.726 1.00 56.99 314 ARG B C 1
ATOM 4960 O O . ARG B 1 314 ? 8.430 45.601 16.842 1.00 56.58 314 ARG B O 1
#

Foldseek 3Di:
DAEEEEEAEAQPLCLVVLQVVLCVVFVAAEEEQPLLCEPLDQLRVRDDPVSPPHHYNHNNHHLQDDDDLVNLLVVLVVVCCVRVVVVGYYYYGYHFLSNVLVNFFDDDDDADPVLVVLVVVLVVCVPPDLVRLLVVLCVAAVPQSVPDDSVPVVSSSLQVSLCSRVVDHDVVLVVRSVPRGDHPYQAAYEADLVVVLVVLLVSLVVVVVCLLVSLVVCVVVVSPPHPSCDQSNVLSVCVVVVNDHVVSSVVSSVCSSVVSVRRVVSVSNSDHHYDYSVVDSPNVVVVVVVVVVD/DAEEEEEAEAQPLCLVVLQVVLCVVFVAAEEEQQLLCEPLDQLRVRDDPVSPPHHYNHNNHHLQDDDDLVNLLVVLVVVCCVRVVVVGYYYYGYHFLSNVLVNFFVDDDDPCVPLVVVVVVCPDDPLQVLLVVLCVQAVPQSVPDDSNPSVSSVLQVSLCVPPVDGVNVLVVRSVVRGDHPYQAAYEADLVVVLVVLLVSLVVVVVCLLVSLVVCVVVVSPPHPSCDQSNVLSVCVVVVNDHVVSSVVSSVCSSVVSVVRVVSVSSSDHHYDYSVVDSPNVVVVVVVVVD

Radius of gyration: 26.04 Å; Cα contacts (8 Å, |Δi|>4): 745; chains: 2; bounding box: 59×70×64 Å

Organism: Staphylococcus epidermidis (strain ATCC 12228 / FDA PCI 1200) (NCBI:txid176280)

B-factor: mean 47.56, std 9.43, range [8.25, 102.13]

Solvent-accessible surface area: 31071 Å² total

InterPro domains:
  IPR018022 IPP transferase [MF_00185] (9-305)
  IPR018022 IPP transferase [TIGR00174] (9-296)
  IPR027417 P-loop containing nucleoside triphosphate hydrolase [G3DSA:3.40.50.300] (8-330)
  IPR027417 P-loop containing nucleoside triphosphate hydrolase [SSF52540] (6-314)
  IPR027417 P-loop containing nucleoside triphosphate hydrolase [SSF52540] (9-124)
  IPR039657 Dimethylallyltransferase [PTHR11088] (6-297)

Secondary structure (DSSP, 8-state):
--EEEEEE-STTSSHHHHHHHHHHHTTEEEEE-----B---TTTTPPPS------B----B-TTS---HHHHHHHHHHHHHHHHHTT-EEEEE---HHHHHHHHB-S-----TT--HHHHHHHTTSSS-HHHHHHHHHHH-HHHHHHS-TT-HHHHHHHHHHHHHH-S-SHHHHHHHHHSB-SEEEEEEE--HHHHHHHHHHHHH--TTSHHHHHHHHHHTT-TTS----TTTTTHHHHHHTS---HHHHHHHHHHHHHHHHHHHHHHH---EEE-TT-----HHHHHHHHHH-/--EEEEEE-STTSSHHHHHHHHHHHTTEEEEE-----B---TTTTPPPS------B----B-TTS---HHHHHHHHHHHHHHHHHTT-EEEEE---HHHHHHHHB-S------HHHHHHHHHHSS-SSHHHHHHHTT-HHHHHTS-TT-HHHHHHHHHHHHHHSS-HHHHHHHHHHHB-SEEEEEEE--HHHHHHHHHHHHH--TTSHHHHHHHHHHTT-TTS----TTTTTHHHHHHTS---HHHHHHHHHHHHHHHHHHHHHHH---EEE-TT-----HHHHHHHTT-

Nearest PDB structures (foldseek):
  3d3q-assembly1_A  TM=1.003E+00  e=4.174E-48  Staphylococcus epidermidis ATCC 12228
  3d3q-assembly2_B  TM=9.847E-01  e=1.104E-45  Staphylococcus epidermidis ATCC 12228
  3exa-assembly1_A  TM=7.120E-01  e=1.009E-24  Halalkalibacterium halodurans
  2zm5-assembly1_A  TM=7.144E-01  e=6.561E-21  Escherichia coli K-12
  3eph-assembly1_A  TM=6.381E-01  e=1.073E-17  Saccharomyces cerevisiae

Sequence (584 aa):
KPFLIVIVGPTASGKTELSIEVAKKFNGEIISGDSQVYQGDIGTAKVTTEEEGIPHYIDILPPDASFSAYEFKKRAEKYIKDITRRGKVPIIAGGTGLYIQSLLYNYAFEISEDKKQVKLKLKELEHLNNNKLHEYLASFDKESAKDIHPNNRKRVLRAIEYYLKTKKLLSSRKKVQQFTENYDTLLIGIESRETLYLRINKRVDILGHGLFNEVQHLVEQGFEASQSQAIGYKELVPVIKGNISENAVEKLKQHSRQYAKRQLTWFKNKNVHWLNKERSLQLDEITTQINKRSKPFLIVIVGPTASGKTELSIEVAKKFNGEIISGDSQVYQGDIGTAKVTTEEEGIPHYIDILPPDASFSAYEFKKRAEKYIKDITRRGKVPIIAGGTGLYIQSLLYNYAFEDKKQVKLKLKELEHLNNNKLHEYLASFDKESAKDIHPNNRKRVLRAIEYYLKTKKLLSSRKKVQQFTENYDTLLIGIESRETLYLRINKRVDILGHGLFNEVQHLVEQGFEASQSQAIGYKELVPVIKGNISENAVEKLKQHSRQYAKRQLTWFKNKNVHWLNKERSLQLDEITTQINKR

CATH classification: 3.40.50.300 (+1 more: 1.10.287.890)